Protein AF-0000000084597102 (afdb_homodimer)

InterPro domains:
  IPR002227 Tyrosinase copper-binding domain [PF00264] (70-254)
  IPR002227 Tyrosinase copper-binding domain [PR00092] (87-104)
  IPR002227 Tyrosinase copper-binding domain [PR00092] (116-121)
  IPR002227 Tyrosinase copper-binding domain [PR00092] (215-226)
  IPR002227 Tyrosinase copper-binding domain [PR00092] (234-252)
  IPR008922 Di-copper centre-containing domain superfamily [G3DSA:1.10.1280.10] (13-308)
  IPR008922 Di-copper centre-containing domain superfamily [SSF48056] (29-311)
  IPR050316 Tyrosinase and Hemocyanin [PTHR11474] (18-311)

Solvent-accessible surface area (backbone atoms only — not comparable to full-atom values): 34685 Å² total; per-residue (Å²): 137,83,81,76,79,75,78,77,75,77,76,71,78,74,77,73,74,69,77,80,70,68,72,73,65,61,68,78,51,82,76,50,44,64,25,39,50,52,90,74,53,51,70,69,57,49,50,44,48,53,52,11,60,56,43,27,62,76,34,69,38,77,64,85,46,85,75,35,74,15,40,50,27,41,53,17,48,44,44,37,42,48,34,52,53,41,42,84,20,44,42,32,61,40,44,51,50,50,51,48,52,52,49,46,53,55,27,40,76,48,71,29,80,70,65,63,42,20,43,69,54,52,76,35,26,41,72,69,40,44,75,66,32,61,62,37,26,53,82,84,29,58,13,57,62,29,74,46,63,69,83,48,93,55,26,12,20,21,69,40,33,81,48,39,66,36,72,44,55,57,95,53,75,42,59,43,30,17,32,70,39,74,65,90,57,32,43,62,36,36,22,63,68,51,48,55,57,47,62,62,47,90,46,45,51,60,30,51,52,47,47,46,65,35,33,52,45,25,51,27,47,23,45,14,18,35,37,53,43,61,39,16,58,69,28,82,59,40,57,22,47,49,38,32,52,46,48,52,51,52,46,52,28,58,75,38,75,71,42,52,72,52,67,36,30,18,56,40,45,91,49,84,57,64,74,39,49,58,80,40,74,41,81,47,83,68,65,49,83,73,43,43,39,59,52,50,50,41,53,50,33,71,75,32,42,43,46,67,59,63,78,66,70,83,73,58,69,66,80,119,135,83,79,75,78,75,77,76,75,77,74,71,76,74,75,72,73,68,77,78,69,69,71,71,64,60,68,77,52,82,77,51,45,63,26,40,50,53,90,76,52,51,70,68,56,51,51,44,48,54,51,11,60,57,42,28,61,74,34,69,39,77,64,86,46,86,74,35,73,14,40,48,28,41,53,16,49,44,45,38,43,49,35,51,51,42,42,82,22,45,43,31,61,42,45,50,50,51,50,48,52,52,49,44,52,56,28,38,77,47,70,31,80,72,64,64,42,20,43,68,53,50,76,35,26,41,73,68,38,44,77,67,30,59,62,37,26,52,81,83,30,58,13,57,61,28,75,46,62,69,84,50,92,52,27,12,20,21,68,40,33,81,47,38,68,35,72,42,54,57,95,51,76,44,59,43,28,16,33,69,39,74,66,90,56,31,45,60,36,36,22,63,67,49,48,55,57,48,63,63,47,90,47,45,51,61,29,51,54,48,47,47,64,35,32,51,45,25,51,27,48,24,46,14,18,34,37,54,43,62,39,16,57,68,28,83,58,41,56,23,48,48,39,33,53,45,49,52,51,51,46,52,28,58,76,38,75,70,41,53,72,51,68,36,30,19,56,40,46,90,47,83,57,64,75,40,51,57,80,38,73,42,81,45,82,69,64,49,82,72,42,43,40,59,52,49,51,40,54,51,34,72,76,34,41,42,47,66,59,63,79,66,71,82,74,59,68,66,80,118

Nearest PDB structures (foldseek):
  4j3q-assembly1_B  TM=8.950E-01  e=2.423E-19  Aspergillus oryzae
  4j3r-assembly1_A  TM=8.934E-01  e=3.825E-19  Aspergillus oryzae
  6ei4-assembly1_A  TM=7.907E-01  e=6.148E-14  Priestia megaterium
  3ntm-assembly1_B  TM=7.811E-01  e=6.760E-13  Priestia megaterium
  3nq5-assembly1_B  TM=7.814E-01  e=1.267E-12  Priestia megaterium

Foldseek 3Di:
DDDPPPPPPPPPPPPPPPPCPPPPVWPFQPDFAAAEALLPDDLVLVVLQLQLLVVQVVAAPPLPDPQAGTRLQLLLCLLAPCVQQQAPWQCVQLLLLVSLVVVQVSSVVSVNDHHHYAHPCLCVLDPVSVQPPLQQPQRSHAHHAADADPPDDKFHAGCGHSQHQPWDCPPHTDHFGWDADPPPSLSNQNHPVNLVVLLPDPASSSSVNSLRPGNVQSVLVRRIGCSNHSSNSNPVNNSNSSVVVNQSLQLSCLVDVCRLQGTWAHRGHPDGDIPDHQQDWRDRSPSDDIDTNNCRSHCRTNNHHHHYDCVPPDSDSPPD/DPPPPPPPPPPPPPPPPPPCPPPVVWPFQPPFAAAEALLPDDLVLVVLQLQLLVVQVVAAPPLPDPQAGTRLQLLLCLLAPQVQQQAPWQCVQLLLLVSLVVVQVSSVVSVNDHHHYAHPCLCVLDPVSVQPPLQQPQRSHAHHAADADPPDDKFHAGCGHSQHQPWDCPPHTDHFGWDADCPPSLSNQNHPVNLVVLLPDPASSSSVNSLRPGNVQSVLVRRIGLSNHSSNSNPVNNSNSSVVVNQSLQLSCLVDVCRLQGTWAHRGHPDGDIPDHQQDWRDRSPSDDIDTNNCRSHCRTNNHHHHYDPVPPPSDSPPD

pLDDT: mean 87.82, std 19.89, range [21.34, 98.94]

Secondary structure (DSSP, 8-state):
------------------------------S-EEE-BGGGS-HHHHHHHHHHHHHGGGSBPSS--TT--BHHHHHHHHHHHTGGGTSSSTTHHHHHHHHHHHHHHHHHTTT--SPPPB--GGGG-SHHHHHT-GGG-TTTSS--SB-S---BTTBEEB-SSTTTT-EE-SSSSEE-EE----GGGGGGGGSHHHHHHHTT--SHHHHHHHHIIIIIHHHHHHH-GGGGSTTGGGSTTHHHHHHHHHHHHHHHHHT-GGGGG---S-SSTT-------TT-EE--TTSS--EEGGGGS-TTSTT--EEE---STTS-----/---------------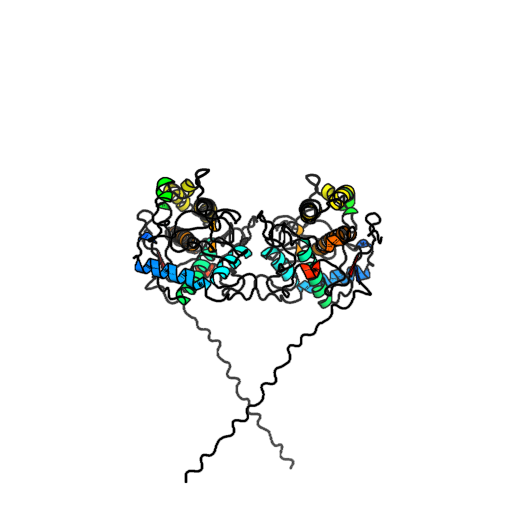---------------S-EEE-BGGGS-HHHHHHHHHHHHHGGGSBPSS--TT--BHHHHHHHHHHHTGGGTSSSTTHHHHHHHHHHHHHHHHHTTT--SPPPB--GGGG-SHHHHHT-GGG-TTTSS--SB-S---BTTBEEB-SSTTTT-EE-SSSSEE-EE----GGGGGGGGSHHHHHHHTT--SHHHHHHHHIIIIIHHHHHHH-GGGGSTTGGGSTTHHHHHHHHHHHHHHHHHT-GGGGG---S-SSTT-------TT-EE--TTSS--EEGGGGS-TTSTT--EEE---STTS-----

Structure (mmCIF, N/CA/C/O backbone):
data_AF-0000000084597102-model_v1
#
loop_
_entity.id
_entity.type
_entity.pdbx_description
1 polymer 'Tyrosinase tyrosinase: common central domain protein'
#
loop_
_atom_site.group_PDB
_atom_site.id
_atom_site.type_symbol
_atom_site.label_atom_id
_atom_site.label_alt_id
_atom_site.label_comp_id
_atom_site.label_asym_id
_atom_site.label_entity_id
_atom_site.label_seq_id
_atom_site.pdbx_PDB_ins_code
_atom_site.Cartn_x
_atom_site.Cartn_y
_atom_site.Cartn_z
_atom_site.occupancy
_atom_site.B_iso_or_equiv
_atom_site.auth_seq_id
_atom_site.auth_comp_id
_atom_site.auth_asym_id
_atom_site.auth_atom_id
_atom_site.pdbx_PDB_model_num
ATOM 1 N N . MET A 1 1 ? -42.75 44.375 -48.969 1 29.16 1 MET A N 1
ATOM 2 C CA . MET A 1 1 ? -43.094 42.969 -48.844 1 29.16 1 MET A CA 1
ATOM 3 C C . MET A 1 1 ? -41.812 42.125 -48.719 1 29.16 1 MET A C 1
ATOM 5 O O . MET A 1 1 ? -41.094 41.938 -49.688 1 29.16 1 MET A O 1
ATOM 9 N N . LEU A 1 2 ? -41.094 42.312 -47.594 1 31.53 2 LEU A N 1
ATOM 10 C CA . LEU A 1 2 ? -39.781 41.844 -47.188 1 31.53 2 LEU A CA 1
ATOM 11 C C . LEU A 1 2 ? -39.719 40.344 -47.062 1 31.53 2 LEU A C 1
ATOM 13 O O . LEU A 1 2 ? -40.5 39.75 -46.344 1 31.53 2 LEU A O 1
ATOM 17 N N . ALA A 1 3 ? -39.25 39.656 -48.125 1 32.97 3 ALA A N 1
ATOM 18 C CA . ALA A 1 3 ? -39.062 38.25 -48.375 1 32.97 3 ALA A CA 1
ATOM 19 C C . ALA A 1 3 ? -38.156 37.594 -47.312 1 32.97 3 ALA A C 1
ATOM 21 O O . ALA A 1 3 ? -37 38 -47.156 1 32.97 3 ALA A O 1
ATOM 22 N N . PHE A 1 4 ? -38.688 37.156 -46.219 1 32.5 4 PHE A N 1
ATOM 23 C CA . PHE A 1 4 ? -38.094 36.531 -45.031 1 32.5 4 PHE A CA 1
ATOM 24 C C . PHE A 1 4 ? -37.469 35.188 -45.406 1 32.5 4 PHE A C 1
ATOM 26 O O . PHE A 1 4 ? -38.188 34.312 -45.875 1 32.5 4 PHE A O 1
ATOM 33 N N . TRP A 1 5 ? -36.25 35.188 -46 1 32.19 5 TRP A N 1
ATOM 34 C CA . TRP A 1 5 ? -35.562 33.969 -46.375 1 32.19 5 TRP A CA 1
ATOM 35 C C . TRP A 1 5 ? -35.375 33.062 -45.156 1 32.19 5 TRP A C 1
ATOM 37 O O . TRP A 1 5 ? -34.75 33.469 -44.156 1 32.19 5 TRP A O 1
ATOM 47 N N . ILE A 1 6 ? -36.312 32.156 -44.844 1 32.03 6 ILE A N 1
ATOM 48 C CA . ILE A 1 6 ? -36.312 31.172 -43.781 1 32.03 6 ILE A CA 1
ATOM 49 C C . ILE A 1 6 ? -35.188 30.172 -44 1 32.03 6 ILE A C 1
ATOM 51 O O . ILE A 1 6 ? -35.125 29.516 -45.031 1 32.03 6 ILE A O 1
ATOM 55 N N . ALA A 1 7 ? -33.969 30.5 -43.594 1 31.27 7 ALA A N 1
ATOM 56 C CA . ALA A 1 7 ? -32.844 29.562 -43.656 1 31.27 7 ALA A CA 1
ATOM 57 C C . ALA A 1 7 ? -33.219 28.234 -43 1 31.27 7 ALA A C 1
ATOM 59 O O . ALA A 1 7 ? -33.625 28.172 -41.844 1 31.27 7 ALA A O 1
ATOM 60 N N . LEU A 1 8 ? -33.594 27.25 -43.781 1 29.23 8 LEU A N 1
ATOM 61 C CA . LEU A 1 8 ? -33.906 25.891 -43.375 1 29.23 8 LEU A CA 1
ATOM 62 C C . LEU A 1 8 ? -32.688 25.203 -42.75 1 29.23 8 LEU A C 1
ATOM 64 O O . LEU A 1 8 ? -31.656 25.047 -43.375 1 29.23 8 LEU A O 1
ATOM 68 N N . LEU A 1 9 ? -32.438 25.484 -41.469 1 31.42 9 LEU A N 1
ATOM 69 C CA . LEU A 1 9 ? -31.406 24.766 -40.719 1 31.42 9 LEU A CA 1
ATOM 70 C C . LEU A 1 9 ? -31.594 23.266 -40.812 1 31.42 9 LEU A C 1
ATOM 72 O O . LEU A 1 9 ? -32.625 22.734 -40.406 1 31.42 9 LEU A O 1
ATOM 76 N N . ALA A 1 10 ? -30.969 22.641 -41.812 1 29.94 10 ALA A N 1
ATOM 77 C CA . ALA A 1 10 ? -30.984 21.172 -41.969 1 29.94 10 ALA A CA 1
ATOM 78 C C . ALA A 1 10 ? -30.453 20.5 -40.688 1 29.94 10 ALA A C 1
ATOM 80 O O . ALA A 1 10 ? -29.344 20.781 -40.25 1 29.94 10 ALA A O 1
ATOM 81 N N . PHE A 1 11 ? -31.359 20.094 -39.781 1 33.25 11 PHE A N 1
ATOM 82 C CA . PHE A 1 11 ? -31.062 19.266 -38.594 1 33.25 11 PHE A CA 1
ATOM 83 C C . PHE A 1 11 ? -30.375 17.969 -39 1 33.25 11 PHE A C 1
ATOM 85 O O . PHE A 1 11 ? -30.938 17.172 -39.781 1 33.25 11 PHE A O 1
ATOM 92 N N . LEU A 1 12 ? -29.062 18 -39.312 1 35.38 12 LEU A N 1
ATOM 93 C CA . LEU A 1 12 ? -28.453 16.703 -39.531 1 35.38 12 LEU A CA 1
ATOM 94 C C . LEU A 1 12 ? -28.781 15.75 -38.375 1 35.38 12 LEU A C 1
ATOM 96 O O . LEU A 1 12 ? -28.594 16.094 -37.188 1 35.38 12 LEU A O 1
ATOM 100 N N . PRO A 1 13 ? -29.641 14.766 -38.688 1 33.53 13 PRO A N 1
ATOM 101 C CA . PRO A 1 13 ? -29.953 13.828 -37.594 1 33.53 13 PRO A CA 1
ATOM 102 C C . PRO A 1 13 ? -28.688 13.227 -36.969 1 33.53 13 PRO A C 1
ATOM 104 O O . PRO A 1 13 ? -27.703 12.984 -37.656 1 33.53 13 PRO A O 1
ATOM 107 N N . ALA A 1 14 ? -28.359 13.656 -35.719 1 37.16 14 ALA A N 1
ATOM 108 C CA . ALA A 1 14 ? -27.391 12.961 -34.875 1 37.16 14 ALA A CA 1
ATOM 109 C C . ALA A 1 14 ? -27.609 11.445 -34.938 1 37.16 14 ALA A C 1
ATOM 111 O O . ALA A 1 14 ? -28.688 10.953 -34.625 1 37.16 14 ALA A O 1
ATOM 112 N N . THR A 1 15 ? -26.891 10.812 -35.906 1 34.81 15 THR A N 1
ATOM 113 C CA . THR A 1 15 ? -26.922 9.352 -35.875 1 34.81 15 THR A CA 1
ATOM 114 C C . THR A 1 15 ? -26.641 8.859 -34.438 1 34.81 15 THR A C 1
ATOM 116 O O . THR A 1 15 ? -25.641 9.258 -33.844 1 34.81 15 THR A O 1
ATOM 119 N N . ILE A 1 16 ? -27.688 8.617 -33.656 1 34.91 16 ILE A N 1
ATOM 120 C CA . ILE A 1 16 ? -27.594 7.879 -32.406 1 34.91 16 ILE A CA 1
ATOM 121 C C . ILE A 1 16 ? -26.828 6.582 -32.625 1 34.91 16 ILE A C 1
ATOM 123 O O . ILE A 1 16 ? -27.234 5.738 -33.438 1 34.91 16 ILE A O 1
ATOM 127 N N . SER A 1 17 ? -25.484 6.652 -32.625 1 33.44 17 SER A N 1
ATOM 128 C CA . SER A 1 17 ? -24.812 5.359 -32.562 1 33.44 17 SER A CA 1
ATOM 129 C C . SER A 1 17 ? -25.453 4.484 -31.469 1 33.44 17 SER A C 1
ATOM 131 O O . SER A 1 17 ? -25.656 4.93 -30.344 1 33.44 17 SER A O 1
ATOM 133 N N . ALA A 1 18 ? -26.172 3.484 -31.906 1 37 18 ALA A N 1
ATOM 134 C CA . ALA A 1 18 ? -26.719 2.457 -31.031 1 37 18 ALA A CA 1
ATOM 135 C C . ALA A 1 18 ? -25.672 1.944 -30.047 1 37 18 ALA A C 1
ATOM 137 O O . ALA A 1 18 ? -24.516 1.741 -30.406 1 37 18 ALA A O 1
ATOM 138 N N . PRO A 1 19 ? -26.016 2.117 -28.797 1 36.44 19 PRO A N 1
ATOM 139 C CA . PRO A 1 19 ? -25.109 1.443 -27.859 1 36.44 19 PRO A CA 1
ATOM 140 C C . PRO A 1 19 ? -24.844 -0.009 -28.25 1 36.44 19 PRO A C 1
ATOM 142 O O . PRO A 1 19 ? -25.766 -0.755 -28.562 1 36.44 19 PRO A O 1
ATOM 145 N N . VAL A 1 20 ? -23.75 -0.357 -28.922 1 32.62 20 VAL A N 1
ATOM 146 C CA . VAL A 1 20 ? -23.391 -1.763 -29.109 1 32.62 20 VAL A CA 1
ATOM 147 C C . VAL A 1 20 ? -23.578 -2.514 -27.797 1 32.62 20 VAL A C 1
ATOM 149 O O . VAL A 1 20 ? -22.797 -2.342 -26.859 1 32.62 20 VAL A O 1
ATOM 152 N N . THR A 1 21 ? -24.797 -2.607 -27.344 1 34.59 21 THR A N 1
ATOM 153 C CA . THR A 1 21 ? -25.031 -3.613 -26.312 1 34.59 21 THR A CA 1
ATOM 154 C C . THR A 1 21 ? -24.562 -4.988 -26.781 1 34.59 21 THR A C 1
ATOM 156 O O . THR A 1 21 ? -25.281 -5.691 -27.484 1 34.59 21 THR A O 1
ATOM 159 N N . GLY A 1 22 ? -23.391 -5.062 -27.438 1 32.22 22 GLY A N 1
ATOM 160 C CA . GLY A 1 22 ? -23.109 -6.473 -27.641 1 32.22 22 GLY A CA 1
ATOM 161 C C . GLY A 1 22 ? -23.266 -7.305 -26.375 1 32.22 22 GLY A C 1
ATOM 162 O O . GLY A 1 22 ? -22.688 -6.984 -25.344 1 32.22 22 GLY A O 1
ATOM 163 N N . ASN A 1 23 ? -24.375 -7.816 -26.25 1 35.06 23 ASN A N 1
ATOM 164 C CA . ASN A 1 23 ? -24.547 -8.992 -25.391 1 35.06 23 ASN A CA 1
ATOM 165 C C . ASN A 1 23 ? -23.422 -10 -25.594 1 35.06 23 ASN A C 1
ATOM 167 O O . ASN A 1 23 ? -23.453 -10.789 -26.547 1 35.06 23 ASN A O 1
ATOM 171 N N . THR A 1 24 ? -22.156 -9.633 -25.75 1 34.72 24 THR A N 1
ATOM 172 C CA . THR A 1 24 ? -21.219 -10.758 -25.766 1 34.72 24 THR A CA 1
ATOM 173 C C . THR A 1 24 ? -21.672 -11.852 -24.812 1 34.72 24 THR A C 1
ATOM 175 O O . THR A 1 24 ? -21.562 -11.695 -23.594 1 34.72 24 THR A O 1
ATOM 178 N N . LYS A 1 25 ? -22.766 -12.367 -25.125 1 40.59 25 LYS A N 1
ATOM 179 C CA . LYS A 1 25 ? -23.125 -13.648 -24.516 1 40.59 25 LYS A CA 1
ATOM 180 C C . LYS A 1 25 ? -21.891 -14.469 -24.156 1 40.59 25 LYS A C 1
ATOM 182 O O . LYS A 1 25 ? -21.016 -14.68 -25 1 40.59 25 LYS A O 1
ATOM 187 N N . SER A 1 26 ? -21.375 -14.492 -22.906 1 50.12 26 SER A N 1
ATOM 188 C CA . SER A 1 26 ? -20.234 -15.273 -22.422 1 50.12 26 SER A CA 1
ATOM 189 C C . SER A 1 26 ? -20.156 -16.625 -23.125 1 50.12 26 SER A C 1
ATOM 191 O O . SER A 1 26 ? -21.109 -17.422 -23.078 1 50.12 26 SER A O 1
ATOM 193 N N . ALA A 1 27 ? -19.625 -16.906 -24.234 1 58.09 27 ALA A N 1
ATOM 194 C CA . ALA A 1 27 ? -19.422 -18.172 -24.953 1 58.09 27 ALA A CA 1
ATOM 195 C C . ALA A 1 27 ? -19.141 -19.312 -23.984 1 58.09 27 ALA A C 1
ATOM 197 O O . ALA A 1 27 ? -18.406 -19.141 -23.016 1 58.09 27 ALA A O 1
ATOM 198 N N . GLU A 1 28 ? -20 -20.344 -23.953 1 77.75 28 GLU A N 1
ATOM 199 C CA . GLU A 1 28 ? -19.859 -21.547 -23.156 1 77.75 28 GLU A CA 1
ATOM 200 C C . GLU A 1 28 ? -18.438 -22.109 -23.234 1 77.75 28 GLU A C 1
ATOM 202 O O . GLU A 1 28 ? -17.828 -22.109 -24.312 1 77.75 28 GLU A O 1
ATOM 207 N N . CYS A 1 29 ? -17.781 -22.297 -22.047 1 90.19 29 CYS A N 1
ATOM 208 C CA . CYS A 1 29 ? -16.469 -22.922 -21.969 1 90.19 29 CYS A CA 1
ATOM 209 C C . CYS A 1 29 ? -16.531 -24.391 -22.375 1 90.19 29 CYS A C 1
ATOM 211 O O . CYS A 1 29 ? -16.859 -25.25 -21.547 1 90.19 29 CYS A O 1
ATOM 213 N N . THR A 1 30 ? -16.359 -24.703 -23.75 1 90.56 30 THR A N 1
ATOM 214 C CA . THR A 1 30 ? -16.531 -26.062 -24.266 1 90.56 30 THR A CA 1
ATOM 215 C C . THR A 1 30 ? -15.188 -26.797 -24.328 1 90.56 30 THR A C 1
ATOM 217 O O . THR A 1 30 ? -15.133 -28.016 -24.172 1 90.56 30 THR A O 1
ATOM 220 N N . ASN A 1 31 ? -14.133 -26.062 -24.547 1 90.88 31 ASN A N 1
ATOM 221 C CA . ASN A 1 31 ? -12.797 -26.641 -24.625 1 90.88 31 ASN A CA 1
ATOM 222 C C . ASN A 1 31 ? -11.805 -25.891 -23.734 1 90.88 31 ASN A C 1
ATOM 224 O O . ASN A 1 31 ? -10.953 -25.156 -24.234 1 90.88 31 ASN A O 1
ATOM 228 N N . PRO A 1 32 ? -11.938 -26.141 -22.484 1 93.62 32 PRO A N 1
ATOM 229 C CA . PRO A 1 32 ? -11.062 -25.391 -21.578 1 93.62 32 PRO A CA 1
ATOM 230 C C . PRO A 1 32 ? -9.586 -25.75 -21.75 1 93.62 32 PRO A C 1
ATOM 232 O O . PRO A 1 32 ? -9.258 -26.922 -21.984 1 93.62 32 PRO A O 1
ATOM 235 N N . VAL A 1 33 ? -8.805 -24.719 -21.719 1 94.62 33 VAL A N 1
ATOM 236 C CA . VAL A 1 33 ? -7.367 -24.969 -21.656 1 94.62 33 VAL A CA 1
ATOM 237 C C . VAL A 1 33 ? -7.012 -25.625 -20.328 1 94.62 33 VAL A C 1
ATOM 239 O O . VAL A 1 33 ? -7.625 -25.312 -19.297 1 94.62 33 VAL A O 1
ATOM 242 N N . VAL A 1 34 ? -6 -26.516 -20.359 1 95.5 34 VAL A N 1
ATOM 243 C CA . VAL A 1 34 ? -5.605 -27.234 -19.141 1 95.5 34 VAL A CA 1
ATOM 244 C C . VAL A 1 34 ? -4.266 -26.688 -18.656 1 95.5 34 VAL A C 1
ATOM 246 O O . VAL A 1 34 ? -3.25 -26.797 -19.344 1 95.5 34 VAL A O 1
ATOM 249 N N . ARG A 1 35 ? -4.27 -26.094 -17.516 1 97.5 35 ARG A N 1
ATOM 250 C CA . ARG A 1 35 ? -3.031 -25.734 -16.828 1 97.5 35 ARG A CA 1
ATOM 251 C C . ARG A 1 35 ? -2.375 -26.953 -16.203 1 97.5 35 ARG A C 1
ATOM 253 O O . ARG A 1 35 ? -3.047 -27.766 -15.555 1 97.5 35 ARG A O 1
ATOM 260 N N . ARG A 1 36 ? -1.072 -27.062 -16.406 1 97 36 ARG A N 1
ATOM 261 C CA . ARG A 1 36 ? -0.39 -28.297 -16.031 1 97 36 ARG A CA 1
ATOM 262 C C . ARG A 1 36 ? 0.701 -28.031 -15 1 97 36 ARG A C 1
ATOM 264 O O . ARG A 1 36 ? 1.234 -26.922 -14.93 1 97 36 ARG A O 1
ATOM 271 N N . GLU A 1 37 ? 0.988 -29.109 -14.234 1 97.69 37 GLU A N 1
ATOM 272 C CA . GLU A 1 37 ? 2.102 -29.062 -13.297 1 97.69 37 GLU A CA 1
ATOM 273 C C . GLU A 1 37 ? 3.434 -28.906 -14.023 1 97.69 37 GLU A C 1
ATOM 275 O O . GLU A 1 37 ? 3.688 -29.594 -15.016 1 97.69 37 GLU A O 1
ATOM 280 N N . TRP A 1 38 ? 4.238 -27.984 -13.531 1 98.31 38 TRP A N 1
ATOM 281 C CA . TRP A 1 38 ? 5.484 -27.609 -14.195 1 98.31 38 TRP A CA 1
ATOM 282 C C . TRP A 1 38 ? 6.301 -28.844 -14.562 1 98.31 38 TRP A C 1
ATOM 284 O O . TRP A 1 38 ? 6.812 -28.938 -15.68 1 98.31 38 TRP A O 1
ATOM 294 N N . ARG A 1 39 ? 6.426 -29.781 -13.727 1 97.56 39 ARG A N 1
ATOM 295 C CA . ARG A 1 39 ? 7.324 -30.922 -13.883 1 97.56 39 ARG A CA 1
ATOM 296 C C . ARG A 1 39 ? 6.805 -31.891 -14.938 1 97.56 39 ARG A C 1
ATOM 298 O O . ARG A 1 39 ? 7.504 -32.844 -15.328 1 97.56 39 ARG A O 1
ATOM 305 N N . THR A 1 40 ? 5.574 -31.656 -15.445 1 96.69 40 THR A N 1
ATOM 306 C CA . THR A 1 40 ? 5.027 -32.5 -16.5 1 96.69 40 THR A CA 1
ATOM 307 C C . THR A 1 40 ? 5.289 -31.875 -17.875 1 96.69 40 THR A C 1
ATOM 309 O O . THR A 1 40 ? 5.039 -32.5 -18.891 1 96.69 40 THR A O 1
ATOM 312 N N . LEU A 1 41 ? 5.789 -30.703 -17.891 1 97.5 41 LEU A N 1
ATOM 313 C CA . LEU A 1 41 ? 6.066 -30.031 -19.156 1 97.5 41 LEU A CA 1
ATOM 314 C C . LEU A 1 41 ? 7.316 -30.609 -19.812 1 97.5 41 LEU A C 1
ATOM 316 O O . LEU A 1 41 ? 8.242 -31.047 -19.125 1 97.5 41 LEU A O 1
ATOM 320 N N . SER A 1 42 ? 7.324 -30.531 -21.125 1 97.56 42 SER A N 1
ATOM 321 C CA . SER A 1 42 ? 8.547 -30.859 -21.844 1 97.56 42 SER A CA 1
ATOM 322 C C . SER A 1 42 ? 9.617 -29.781 -21.656 1 97.56 42 SER A C 1
ATOM 324 O O . SER A 1 42 ? 9.297 -28.656 -21.281 1 97.56 42 SER A O 1
ATOM 326 N N . GLN A 1 43 ? 10.852 -30.188 -21.922 1 97.88 43 GLN A N 1
ATOM 327 C CA . GLN A 1 43 ? 11.93 -29.219 -21.797 1 97.88 43 GLN A CA 1
ATOM 328 C C . GLN A 1 43 ? 11.719 -28.047 -22.766 1 97.88 43 GLN A C 1
ATOM 330 O O . GLN A 1 43 ? 12.062 -26.906 -22.438 1 97.88 43 GLN A O 1
ATOM 335 N N . GLY A 1 44 ? 11.242 -28.344 -23.938 1 97.75 44 GLY A N 1
ATOM 336 C CA . GLY A 1 44 ? 10.93 -27.281 -24.875 1 97.75 44 GLY A CA 1
ATOM 337 C C . GLY A 1 44 ? 9.914 -26.281 -24.344 1 97.75 44 GLY A C 1
ATOM 338 O O . GLY A 1 44 ? 10.078 -25.078 -24.516 1 97.75 44 GLY A O 1
ATOM 339 N N . GLN A 1 45 ? 8.859 -26.766 -23.719 1 97.69 45 GLN A N 1
ATOM 340 C CA . GLN A 1 45 ? 7.844 -25.906 -23.109 1 97.69 45 GLN A CA 1
ATOM 341 C C . GLN A 1 45 ? 8.438 -25.062 -22 1 97.69 45 GLN A C 1
ATOM 343 O O . GLN A 1 45 ? 8.148 -23.859 -21.891 1 97.69 45 GLN A O 1
ATOM 348 N N . ARG A 1 46 ? 9.281 -25.672 -21.234 1 98.5 46 ARG A N 1
ATOM 349 C CA . ARG A 1 46 ? 9.938 -24.969 -20.141 1 98.5 46 ARG A CA 1
ATOM 350 C C . ARG A 1 46 ? 10.812 -23.844 -20.672 1 98.5 46 ARG A C 1
ATOM 352 O O . ARG A 1 46 ? 10.758 -22.719 -20.156 1 98.5 46 ARG A O 1
ATOM 359 N N . ASN A 1 47 ? 11.547 -24.141 -21.672 1 98.19 47 ASN A N 1
ATOM 360 C CA . ASN A 1 47 ? 12.43 -23.141 -22.266 1 98.19 47 ASN A CA 1
ATOM 361 C C . ASN A 1 47 ? 11.641 -21.953 -22.828 1 98.19 47 ASN A C 1
ATOM 363 O O . ASN A 1 47 ? 12.047 -20.797 -22.688 1 98.19 47 ASN A O 1
ATOM 367 N N . LYS A 1 48 ? 10.547 -22.281 -23.453 1 98.25 48 LYS A N 1
ATOM 368 C CA . LYS A 1 48 ? 9.703 -21.219 -24 1 98.25 48 LYS A CA 1
ATOM 369 C C . LYS A 1 48 ? 9.156 -20.328 -22.891 1 98.25 48 LYS A C 1
ATOM 371 O O . LYS A 1 48 ? 9.07 -19.109 -23.047 1 98.25 48 LYS A O 1
ATOM 376 N N . PHE A 1 49 ? 8.781 -20.891 -21.797 1 98.62 49 PHE A N 1
ATOM 377 C CA . PHE A 1 49 ? 8.281 -20.141 -20.656 1 98.62 49 PHE A CA 1
ATOM 378 C C . PHE A 1 49 ? 9.352 -19.188 -20.125 1 98.62 49 PHE A C 1
ATOM 380 O O . PHE A 1 49 ? 9.102 -18 -19.969 1 98.62 49 PHE A O 1
ATOM 387 N N . HIS A 1 50 ? 10.539 -19.734 -19.891 1 98.75 50 HIS A N 1
ATOM 388 C CA . HIS A 1 50 ? 11.625 -18.922 -19.375 1 98.75 50 HIS A CA 1
ATOM 389 C C . HIS A 1 50 ? 11.953 -17.766 -20.312 1 98.75 50 HIS A C 1
ATOM 391 O O . HIS A 1 50 ? 12.172 -16.641 -19.875 1 98.75 50 HIS A O 1
ATOM 397 N N . LYS A 1 51 ? 11.984 -18.094 -21.562 1 98.44 51 LYS A N 1
ATOM 398 C CA . LYS A 1 51 ? 12.281 -17.078 -22.562 1 98.44 51 LYS A CA 1
ATOM 399 C C . LYS A 1 51 ? 11.242 -15.953 -22.531 1 98.44 51 LYS A C 1
ATOM 401 O O . LYS A 1 51 ? 11.586 -14.773 -22.594 1 98.44 51 LYS A O 1
ATOM 406 N N . ALA A 1 52 ? 10.016 -16.344 -22.391 1 98.75 52 ALA A N 1
ATOM 407 C CA . ALA A 1 52 ? 8.938 -15.359 -22.359 1 98.75 52 ALA A CA 1
ATOM 408 C C . ALA A 1 52 ? 9.008 -14.492 -21.109 1 98.75 52 ALA A C 1
ATOM 410 O O . ALA A 1 52 ? 8.773 -13.281 -21.156 1 98.75 52 ALA A O 1
ATOM 411 N N . VAL A 1 53 ? 9.289 -15.094 -19.953 1 98.75 53 VAL A N 1
ATOM 412 C CA . VAL A 1 53 ? 9.406 -14.344 -18.703 1 98.75 53 VAL A CA 1
ATOM 413 C C . VAL A 1 53 ? 10.516 -13.297 -18.828 1 98.75 53 VAL A C 1
ATOM 415 O O . VAL A 1 53 ? 10.32 -12.133 -18.484 1 98.75 53 VAL A O 1
ATOM 418 N N . LYS A 1 54 ? 11.633 -13.664 -19.391 1 98.38 54 LYS A N 1
ATOM 419 C CA . LYS A 1 54 ? 12.75 -12.742 -19.562 1 98.38 54 LYS A CA 1
ATOM 420 C C . LYS A 1 54 ? 12.422 -11.648 -20.578 1 98.38 54 LYS A C 1
ATOM 422 O O . LYS A 1 54 ? 12.867 -10.508 -20.438 1 98.38 54 LYS A O 1
ATOM 427 N N . CYS A 1 55 ? 11.633 -12.055 -21.531 1 98.44 55 CYS A N 1
ATOM 428 C CA . CYS A 1 55 ? 11.219 -11.109 -22.562 1 98.44 55 CYS A CA 1
ATOM 429 C C . CYS A 1 55 ? 10.438 -9.953 -21.969 1 98.44 55 CYS A C 1
ATOM 431 O O . CYS A 1 55 ? 10.516 -8.82 -22.453 1 98.44 55 CYS A O 1
ATOM 433 N N . LEU A 1 56 ? 9.734 -10.133 -20.844 1 98.38 56 LEU A N 1
ATOM 434 C CA . LEU A 1 56 ? 8.953 -9.078 -20.203 1 98.38 56 LEU A CA 1
ATOM 435 C C . LEU A 1 56 ? 9.852 -7.938 -19.734 1 98.38 56 LEU A C 1
ATOM 437 O O . LEU A 1 56 ? 9.406 -6.797 -19.625 1 98.38 56 LEU A O 1
ATOM 441 N N . GLN A 1 57 ? 11.133 -8.266 -19.484 1 97.38 57 GLN A N 1
ATOM 442 C CA . GLN A 1 57 ? 12.102 -7.254 -19.062 1 97.38 57 GLN A CA 1
ATOM 443 C C . GLN A 1 57 ? 12.383 -6.266 -20.203 1 97.38 57 GLN A C 1
ATOM 445 O O . GLN A 1 57 ? 12.797 -5.133 -19.953 1 97.38 57 GLN A O 1
ATOM 450 N N . ASP A 1 58 ? 12.117 -6.707 -21.391 1 97.19 58 ASP A N 1
ATOM 451 C CA . ASP A 1 58 ? 12.461 -5.906 -22.562 1 97.19 58 ASP A CA 1
ATOM 452 C C . ASP A 1 58 ? 11.242 -5.16 -23.094 1 97.19 58 ASP A C 1
ATOM 454 O O . ASP A 1 58 ? 11.336 -4.422 -24.078 1 97.19 58 ASP A O 1
ATOM 458 N N . LYS A 1 59 ? 10.102 -5.387 -22.516 1 97.44 59 LYS A N 1
ATOM 459 C CA . LYS A 1 59 ? 8.883 -4.68 -22.906 1 97.44 59 LYS A CA 1
ATOM 460 C C . LYS A 1 59 ? 8.664 -3.441 -22.047 1 97.44 59 LYS A C 1
ATOM 462 O O . LYS A 1 59 ? 8.914 -3.467 -20.844 1 97.44 59 LYS A O 1
ATOM 467 N N . PRO A 1 60 ? 8.219 -2.338 -22.688 1 96.38 60 PRO A N 1
ATOM 468 C CA . PRO A 1 60 ? 8 -1.128 -21.891 1 96.38 60 PRO A CA 1
ATOM 469 C C . PRO A 1 60 ? 6.871 -1.282 -20.875 1 96.38 60 PRO A C 1
ATOM 471 O O . PRO A 1 60 ? 5.938 -2.055 -21.094 1 96.38 60 PRO A O 1
ATOM 474 N N . SER A 1 61 ? 7.012 -0.547 -19.75 1 95.88 61 SER A N 1
ATOM 475 C CA . SER A 1 61 ? 5.914 -0.459 -18.797 1 95.88 61 SER A CA 1
ATOM 476 C C . SER A 1 61 ? 4.656 0.103 -19.453 1 95.88 61 SER A C 1
ATOM 478 O O . SER A 1 61 ? 4.734 0.971 -20.328 1 95.88 61 SER A O 1
ATOM 480 N N . THR A 1 62 ? 3.52 -0.345 -18.953 1 93.5 62 THR A N 1
ATOM 481 C CA . THR A 1 62 ? 2.254 0.163 -19.469 1 93.5 62 THR A CA 1
ATOM 482 C C . THR A 1 62 ? 1.539 1.003 -18.422 1 93.5 62 THR A C 1
ATOM 484 O O . THR A 1 62 ? 0.423 1.477 -18.641 1 93.5 62 THR A O 1
ATOM 487 N N . LEU A 1 63 ? 2.049 1.204 -17.266 1 90.56 63 LEU A N 1
ATOM 488 C CA . LEU A 1 63 ? 1.393 1.869 -16.141 1 90.56 63 LEU A CA 1
ATOM 489 C C . LEU A 1 63 ? 1.558 3.383 -16.234 1 90.56 63 LEU A C 1
ATOM 491 O O . LEU A 1 63 ? 0.775 4.133 -15.641 1 90.56 63 LEU A O 1
ATOM 495 N N . GLY A 1 64 ? 2.674 3.857 -16.953 1 80.75 64 GLY A N 1
ATOM 496 C CA . GLY A 1 64 ? 2.92 5.285 -17.094 1 80.75 64 GLY A CA 1
ATOM 497 C C . GLY A 1 64 ? 3.473 5.926 -15.836 1 80.75 64 GLY A C 1
ATOM 498 O O . GLY A 1 64 ? 3.262 7.113 -15.594 1 80.75 64 GLY A O 1
ATOM 499 N N . VAL A 1 65 ? 3.977 5.133 -14.945 1 82.69 65 VAL A N 1
ATOM 500 C CA . VAL A 1 65 ? 4.609 5.66 -13.734 1 82.69 65 VAL A CA 1
ATOM 501 C C . VAL A 1 65 ? 6.125 5.492 -13.828 1 82.69 65 VAL A C 1
ATOM 503 O O . VAL A 1 65 ? 6.613 4.543 -14.445 1 82.69 65 VAL A O 1
ATOM 506 N N . GLU A 1 66 ? 6.875 6.348 -13.219 1 81.5 66 GLU A N 1
ATOM 507 C CA . GLU A 1 66 ? 8.328 6.324 -13.312 1 81.5 66 GLU A CA 1
ATOM 508 C C . GLU A 1 66 ? 8.922 5.176 -12.5 1 81.5 66 GLU A C 1
ATOM 510 O O . GLU A 1 66 ? 10.016 4.699 -12.789 1 81.5 66 GLU A O 1
ATOM 515 N N . GLU A 1 67 ? 8.164 4.746 -11.508 1 84 67 GLU A N 1
ATOM 516 C CA . GLU A 1 67 ? 8.648 3.699 -10.609 1 84 67 GLU A CA 1
ATOM 517 C C . GLU A 1 67 ? 8.812 2.373 -11.352 1 84 67 GLU A C 1
ATOM 519 O O . GLU A 1 67 ? 9.688 1.574 -11.016 1 84 67 GLU A O 1
ATOM 524 N N . SER A 1 68 ? 7.934 2.139 -12.289 1 90.12 68 SER A N 1
ATOM 525 C CA . SER A 1 68 ? 7.957 0.906 -13.07 1 90.12 68 SER A CA 1
ATOM 526 C C . SER A 1 68 ? 8.594 1.131 -14.438 1 90.12 68 SER A C 1
ATOM 528 O O . SER A 1 68 ? 8.062 1.89 -15.258 1 90.12 68 SER A O 1
ATOM 530 N N . GLN A 1 69 ? 9.672 0.437 -14.734 1 93.44 69 GLN A N 1
ATOM 531 C CA . GLN A 1 69 ? 10.484 0.749 -15.906 1 93.44 69 GLN A CA 1
ATOM 532 C C . GLN A 1 69 ? 10.133 -0.163 -17.078 1 93.44 69 GLN A C 1
ATOM 534 O O . GLN A 1 69 ? 10.359 0.188 -18.234 1 93.44 69 GLN A O 1
ATOM 539 N N . ASN A 1 70 ? 9.656 -1.323 -16.797 1 97.19 70 ASN A N 1
ATOM 540 C CA . ASN A 1 70 ? 9.312 -2.283 -17.844 1 97.19 70 ASN A CA 1
ATOM 541 C C . ASN A 1 70 ? 8.109 -3.133 -17.438 1 97.19 70 ASN A C 1
ATOM 543 O O . ASN A 1 70 ? 7.547 -2.957 -16.359 1 97.19 70 ASN A O 1
ATOM 547 N N . LEU A 1 71 ? 7.668 -3.982 -18.375 1 97.69 71 LEU A N 1
ATOM 548 C CA . LEU A 1 71 ? 6.457 -4.77 -18.172 1 97.69 71 LEU A CA 1
ATOM 549 C C . LEU A 1 71 ? 6.652 -5.781 -17.047 1 97.69 71 LEU A C 1
ATOM 551 O O . LEU A 1 71 ? 5.707 -6.094 -16.312 1 97.69 71 LEU A O 1
ATOM 555 N N . PHE A 1 72 ? 7.867 -6.305 -16.875 1 98.06 72 PHE A N 1
ATOM 556 C CA . PHE A 1 72 ? 8.18 -7.203 -15.766 1 98.06 72 PHE A CA 1
ATOM 557 C C . PHE A 1 72 ? 7.984 -6.504 -14.43 1 98.06 72 PHE A C 1
ATOM 559 O O . PHE A 1 72 ? 7.328 -7.043 -13.531 1 98.06 72 PHE A O 1
ATOM 566 N N . ASP A 1 73 ? 8.336 -5.223 -14.289 1 96.38 73 ASP A N 1
ATOM 567 C CA . ASP A 1 73 ? 8.234 -4.402 -13.086 1 96.38 73 ASP A CA 1
ATOM 568 C C . ASP A 1 73 ? 6.781 -4.066 -12.766 1 96.38 73 ASP A C 1
ATOM 570 O O . ASP A 1 73 ? 6.422 -3.891 -11.602 1 96.38 73 ASP A O 1
ATOM 574 N N . ASP A 1 74 ? 6.031 -3.961 -13.812 1 97.5 74 ASP A N 1
ATOM 575 C CA . ASP A 1 74 ? 4.637 -3.582 -13.625 1 97.5 74 ASP A CA 1
ATOM 576 C C . ASP A 1 74 ? 3.945 -4.5 -12.625 1 97.5 74 ASP A C 1
ATOM 578 O O . ASP A 1 74 ? 3.189 -4.035 -11.766 1 97.5 74 ASP A O 1
ATOM 582 N N . PHE A 1 75 ? 4.227 -5.727 -12.734 1 98.56 75 PHE A N 1
ATOM 583 C CA . PHE A 1 75 ? 3.543 -6.695 -11.891 1 98.56 75 PHE A CA 1
ATOM 584 C C . PHE A 1 75 ? 3.982 -6.547 -10.438 1 98.56 75 PHE A C 1
ATOM 586 O O . PHE A 1 75 ? 3.16 -6.641 -9.523 1 98.56 75 PHE A O 1
ATOM 593 N N . SER A 1 76 ? 5.281 -6.332 -10.227 1 97.88 76 SER A N 1
ATOM 594 C CA . SER A 1 76 ? 5.77 -6.113 -8.867 1 97.88 76 SER A CA 1
ATOM 595 C C . SER A 1 76 ? 5.242 -4.801 -8.297 1 97.88 76 SER A C 1
ATOM 597 O O . SER A 1 76 ? 4.848 -4.738 -7.133 1 97.88 76 SER A O 1
ATOM 599 N N . TYR A 1 77 ? 5.203 -3.805 -9.141 1 96.5 77 TYR A N 1
ATOM 600 C CA . TYR A 1 77 ? 4.719 -2.498 -8.711 1 96.5 77 TYR A CA 1
ATOM 601 C C . TYR A 1 77 ? 3.256 -2.572 -8.289 1 96.5 77 TYR A C 1
ATOM 603 O O . TYR A 1 77 ? 2.893 -2.094 -7.211 1 96.5 77 TYR A O 1
ATOM 611 N N . VAL A 1 78 ? 2.438 -3.186 -9.078 1 97 78 VAL A N 1
ATOM 612 C CA . VAL A 1 78 ? 1.011 -3.293 -8.797 1 97 78 VAL A CA 1
ATOM 613 C C . VAL A 1 78 ? 0.795 -4.082 -7.508 1 97 78 VAL A C 1
ATOM 615 O O . VAL A 1 78 ? 0.105 -3.617 -6.598 1 97 78 VAL A O 1
ATOM 618 N N . HIS A 1 79 ? 1.454 -5.203 -7.379 1 98.38 79 HIS A N 1
ATOM 619 C CA . HIS A 1 79 ? 1.286 -6.09 -6.234 1 98.38 79 HIS A CA 1
ATOM 620 C C . HIS A 1 79 ? 1.75 -5.418 -4.945 1 98.38 79 HIS A C 1
ATOM 622 O O . HIS A 1 79 ? 1.089 -5.527 -3.91 1 98.38 79 HIS A O 1
ATOM 628 N N . PHE A 1 80 ? 2.82 -4.723 -5.094 1 96.81 80 PHE A N 1
ATOM 629 C CA . PHE A 1 80 ? 3.383 -4.004 -3.955 1 96.81 80 PHE A CA 1
ATOM 630 C C . PHE A 1 80 ? 2.455 -2.877 -3.516 1 96.81 80 PHE A C 1
ATOM 632 O O . PHE A 1 80 ? 2.125 -2.764 -2.334 1 96.81 80 PHE A O 1
ATOM 639 N N . THR A 1 81 ? 2.021 -2.148 -4.422 1 94.81 81 THR A N 1
ATOM 640 C CA . THR A 1 81 ? 1.341 -0.886 -4.156 1 94.81 81 THR A CA 1
ATOM 641 C C . THR A 1 81 ? -0.046 -1.134 -3.568 1 94.81 81 THR A C 1
ATOM 643 O O . THR A 1 81 ? -0.46 -0.448 -2.633 1 94.81 81 THR A O 1
ATOM 646 N N . ILE A 1 82 ? -0.745 -2.127 -4.047 1 95.31 82 ILE A N 1
ATOM 647 C CA . ILE A 1 82 ? -2.117 -2.293 -3.582 1 95.31 82 ILE A CA 1
ATOM 648 C C . ILE A 1 82 ? -2.199 -3.488 -2.635 1 95.31 82 ILE A C 1
ATOM 650 O O . ILE A 1 82 ? -3.268 -4.082 -2.467 1 95.31 82 ILE A O 1
ATOM 654 N N . ASN A 1 83 ? -1.102 -3.863 -2.049 1 96.75 83 ASN A N 1
ATOM 655 C CA . ASN A 1 83 ? -0.99 -5.051 -1.209 1 96.75 83 ASN A CA 1
ATOM 656 C C . ASN A 1 83 ? -2.07 -5.078 -0.132 1 96.75 83 ASN A C 1
ATOM 658 O O . ASN A 1 83 ? -2.631 -6.137 0.162 1 96.75 83 ASN A O 1
ATOM 662 N N . ARG A 1 84 ? -2.525 -3.992 0.434 1 94.5 84 ARG A N 1
ATOM 663 C CA . ARG A 1 84 ? -3.443 -3.9 1.565 1 94.5 84 ARG A CA 1
ATOM 664 C C . ARG A 1 84 ? -4.867 -4.262 1.146 1 94.5 84 ARG A C 1
ATOM 666 O O . ARG A 1 84 ? -5.734 -4.473 1.995 1 94.5 84 ARG A O 1
ATOM 673 N N . THR A 1 85 ? -5.047 -4.312 -0.173 1 95.5 85 THR A N 1
ATOM 674 C CA . THR A 1 85 ? -6.383 -4.633 -0.659 1 95.5 85 THR A CA 1
ATOM 675 C C . THR A 1 85 ? -6.387 -5.977 -1.383 1 95.5 85 THR A C 1
ATOM 677 O O . THR A 1 85 ? -7.398 -6.367 -1.97 1 95.5 85 THR A O 1
ATOM 680 N N . ILE A 1 86 ? -5.238 -6.711 -1.325 1 97.94 86 ILE A N 1
ATOM 681 C CA . ILE A 1 86 ? -5.219 -7.969 -2.066 1 97.94 86 ILE A CA 1
ATOM 682 C C . ILE A 1 86 ? -4.668 -9.086 -1.181 1 97.94 86 ILE A 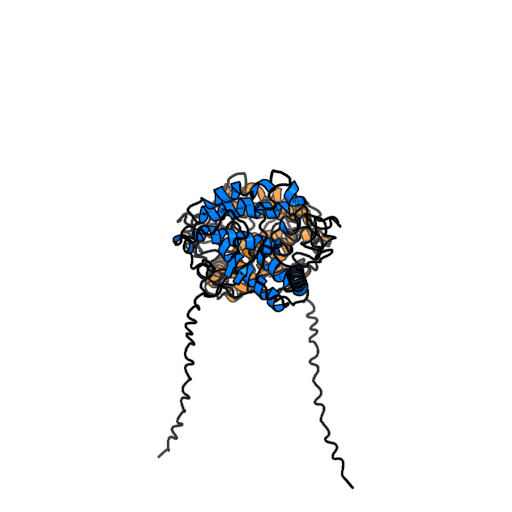C 1
ATOM 684 O O . ILE A 1 86 ? -4.719 -10.258 -1.548 1 97.94 86 ILE A O 1
ATOM 688 N N . HIS A 1 87 ? -4.09 -8.773 -0.031 1 98.19 87 HIS A N 1
ATOM 689 C CA . HIS A 1 87 ? -3.588 -9.789 0.892 1 98.19 87 HIS A CA 1
ATOM 690 C C . HIS A 1 87 ? -4.27 -9.672 2.252 1 98.19 87 HIS A C 1
ATOM 692 O O . HIS A 1 87 ? -4.5 -8.57 2.746 1 98.19 87 HIS A O 1
ATOM 698 N N . HIS A 1 88 ? -4.598 -10.898 2.793 1 97.62 88 HIS A N 1
ATOM 699 C CA . HIS A 1 88 ? -5.309 -11.008 4.062 1 97.62 88 HIS A CA 1
ATOM 700 C C . HIS A 1 88 ? -6.652 -10.289 4.004 1 97.62 88 HIS A C 1
ATOM 702 O O . HIS A 1 88 ? -7.035 -9.602 4.953 1 97.62 88 HIS A O 1
ATOM 708 N N . VAL A 1 89 ? -7.23 -10.352 2.818 1 97.94 89 VAL A N 1
ATOM 709 C CA . VAL A 1 89 ? -8.539 -9.789 2.521 1 97.94 89 VAL A CA 1
ATOM 710 C C . VAL A 1 89 ? -9.352 -10.781 1.688 1 97.94 89 VAL A C 1
ATOM 712 O O . VAL A 1 89 ? -8.805 -11.742 1.146 1 97.94 89 VAL A O 1
ATOM 715 N N . ALA A 1 90 ? -10.641 -10.492 1.576 1 98.25 90 ALA A N 1
ATOM 716 C CA . ALA A 1 90 ? -11.586 -11.367 0.881 1 98.25 90 ALA A CA 1
ATOM 717 C C . ALA A 1 90 ? -11.172 -11.57 -0.573 1 98.25 90 ALA A C 1
ATOM 719 O O . ALA A 1 90 ? -11.359 -12.656 -1.132 1 98.25 90 ALA A O 1
ATOM 720 N N . SER A 1 91 ? -10.617 -10.594 -1.183 1 98.5 91 SER A N 1
ATOM 721 C CA . SER A 1 91 ? -10.383 -10.625 -2.623 1 98.5 91 SER A CA 1
ATOM 722 C C . SER A 1 91 ? -9.109 -11.391 -2.957 1 98.5 91 SER A C 1
ATOM 724 O O . SER A 1 91 ? -8.727 -11.492 -4.125 1 98.5 91 SER A O 1
ATOM 726 N N . PHE A 1 92 ? -8.484 -12.023 -2.018 1 98.88 92 PHE A N 1
ATOM 727 C CA . PHE A 1 92 ? -7.219 -12.711 -2.215 1 98.88 92 PHE A CA 1
ATOM 728 C C . PHE A 1 92 ? -7.293 -13.656 -3.408 1 98.88 92 PHE A C 1
ATOM 730 O O . PHE A 1 92 ? -6.477 -13.562 -4.328 1 98.88 92 PHE A O 1
ATOM 737 N N . PHE A 1 93 ? -8.289 -14.555 -3.463 1 98.88 93 PHE A N 1
ATOM 738 C CA . PHE A 1 93 ? -8.367 -15.562 -4.508 1 98.88 93 PHE A CA 1
ATOM 739 C C . PHE A 1 93 ? -8.742 -14.93 -5.844 1 98.88 93 PHE A C 1
ATOM 741 O O . PHE A 1 93 ? -7.992 -15.031 -6.816 1 98.88 93 PHE A O 1
ATOM 748 N N . PRO A 1 94 ? -9.906 -14.203 -5.906 1 98.88 94 PRO A N 1
ATOM 749 C CA . PRO A 1 94 ? -10.297 -13.711 -7.23 1 98.88 94 PRO A CA 1
ATOM 750 C C . PRO A 1 94 ? -9.305 -12.711 -7.809 1 98.88 94 PRO A C 1
ATOM 752 O O . PRO A 1 94 ? -9.094 -12.672 -9.023 1 98.88 94 PRO A O 1
ATOM 755 N N . TRP A 1 95 ? -8.719 -11.898 -6.945 1 98.81 95 TRP A N 1
ATOM 756 C CA . TRP A 1 95 ? -7.762 -10.938 -7.484 1 98.81 95 TRP A CA 1
ATOM 757 C C . TRP A 1 95 ? -6.539 -11.656 -8.047 1 98.81 95 TRP A C 1
ATOM 759 O O . TRP A 1 95 ? -6.078 -11.336 -9.148 1 98.81 95 TRP A O 1
ATOM 769 N N . HIS A 1 96 ? -5.965 -12.578 -7.277 1 98.94 96 HIS A N 1
ATOM 770 C CA . HIS A 1 96 ? -4.766 -13.258 -7.754 1 98.94 96 HIS A CA 1
ATOM 771 C C . HIS A 1 96 ? -5.07 -14.125 -8.977 1 98.94 96 HIS A C 1
ATOM 773 O O . HIS A 1 96 ? -4.223 -14.281 -9.859 1 98.94 96 HIS A O 1
ATOM 779 N N . ARG A 1 97 ? -6.289 -14.727 -9.07 1 98.75 97 ARG A N 1
ATOM 780 C CA . ARG A 1 97 ? -6.707 -15.391 -10.297 1 98.75 97 ARG A CA 1
ATOM 781 C C . ARG A 1 97 ? -6.656 -14.43 -11.484 1 98.75 97 ARG A C 1
ATOM 783 O O . ARG A 1 97 ? -6.113 -14.766 -12.539 1 98.75 97 ARG A O 1
ATOM 790 N N . TYR A 1 98 ? -7.207 -13.258 -11.336 1 98.75 98 TYR A N 1
ATOM 791 C CA . TYR A 1 98 ? -7.152 -12.227 -12.367 1 98.75 98 TYR A CA 1
ATOM 792 C C . TYR A 1 98 ? -5.707 -11.875 -12.703 1 98.75 98 TYR A C 1
ATOM 794 O O . TYR A 1 98 ? -5.352 -11.758 -13.883 1 98.75 98 TYR A O 1
ATOM 802 N N . PHE A 1 99 ? -4.918 -11.742 -11.695 1 98.81 99 PHE A N 1
ATOM 803 C CA . PHE A 1 99 ? -3.52 -11.352 -11.852 1 98.81 99 PHE A CA 1
ATOM 804 C C . PHE A 1 99 ? -2.748 -12.406 -12.633 1 98.81 99 PHE A C 1
ATOM 806 O O . PHE A 1 99 ? -1.889 -12.07 -13.453 1 98.81 99 PHE A O 1
ATOM 813 N N . ILE A 1 100 ? -3.025 -13.688 -12.414 1 98.75 100 ILE A N 1
ATOM 814 C CA . ILE A 1 100 ? -2.434 -14.781 -13.18 1 98.75 100 ILE A CA 1
ATOM 815 C C . ILE A 1 100 ? -2.834 -14.656 -14.648 1 98.75 100 ILE A C 1
ATOM 817 O O . ILE A 1 100 ? -2 -14.828 -15.547 1 98.75 100 ILE A O 1
ATOM 821 N N . ILE A 1 101 ? -4.07 -14.367 -14.906 1 98.12 101 ILE A N 1
ATOM 822 C CA . ILE A 1 101 ? -4.578 -14.219 -16.266 1 98.12 101 ILE A CA 1
ATOM 823 C C . ILE A 1 101 ? -3.863 -13.062 -16.953 1 98.12 101 ILE A C 1
ATOM 825 O O . ILE A 1 101 ? -3.469 -13.172 -18.125 1 98.12 101 ILE A O 1
ATOM 829 N N . LEU A 1 102 ? -3.691 -12 -16.25 1 98.12 102 LEU A N 1
ATOM 830 C CA . LEU A 1 102 ? -2.98 -10.852 -16.797 1 98.12 102 LEU A CA 1
ATOM 831 C C . LEU A 1 102 ? -1.535 -11.211 -17.125 1 98.12 102 LEU A C 1
ATOM 833 O O . LEU A 1 102 ? -0.997 -10.773 -18.141 1 98.12 102 LEU A O 1
ATOM 837 N N . ARG A 1 103 ? -0.88 -11.992 -16.234 1 98.31 103 ARG A N 1
ATOM 838 C CA . ARG A 1 103 ? 0.479 -12.445 -16.5 1 98.31 103 ARG A CA 1
ATOM 839 C C . ARG A 1 103 ? 0.522 -13.328 -17.75 1 98.31 103 ARG A C 1
ATOM 841 O O . ARG A 1 103 ? 1.427 -13.195 -18.578 1 98.31 103 ARG A O 1
ATOM 848 N N . GLU A 1 104 ? -0.427 -14.211 -17.844 1 97.38 104 GLU A N 1
ATOM 849 C CA . GLU A 1 104 ? -0.52 -15.078 -19.016 1 97.38 104 GLU A CA 1
ATOM 850 C C . GLU A 1 104 ? -0.647 -14.258 -20.297 1 97.38 104 GLU A C 1
ATOM 852 O O . GLU A 1 104 ? -0.004 -14.562 -21.312 1 97.38 104 GLU A O 1
ATOM 857 N N . GLN A 1 105 ? -1.45 -13.242 -20.297 1 96.75 105 GLN A N 1
ATOM 858 C CA . GLN A 1 105 ? -1.61 -12.359 -21.438 1 96.75 105 GLN A CA 1
ATOM 859 C C . GLN A 1 105 ? -0.298 -11.656 -21.781 1 96.75 105 GLN A C 1
ATOM 861 O O . GLN A 1 105 ? 0.074 -11.562 -22.953 1 96.75 105 GLN A O 1
ATOM 866 N N . ALA A 1 106 ? 0.388 -11.188 -20.75 1 98.06 106 ALA A N 1
ATOM 867 C CA . ALA A 1 106 ? 1.673 -10.531 -20.984 1 98.06 106 ALA A CA 1
ATOM 868 C C . ALA A 1 106 ? 2.678 -11.492 -21.609 1 98.06 106 ALA A C 1
ATOM 870 O O . ALA A 1 106 ? 3.416 -11.109 -22.531 1 98.06 106 ALA A O 1
ATOM 871 N N . LEU A 1 107 ? 2.701 -12.727 -21.141 1 98.38 107 LEU A N 1
ATOM 872 C CA . LEU A 1 107 ? 3.615 -13.727 -21.688 1 98.38 107 LEU A CA 1
ATOM 873 C C . LEU A 1 107 ? 3.287 -14.039 -23.141 1 98.38 107 LEU A C 1
ATOM 875 O O . LEU A 1 107 ? 4.184 -14.305 -23.953 1 98.38 107 LEU A O 1
ATOM 879 N N . SER A 1 108 ? 2.023 -14.008 -23.484 1 96.69 108 SER A N 1
ATOM 880 C CA . SER A 1 108 ? 1.617 -14.266 -24.859 1 96.69 108 SER A CA 1
ATOM 881 C C . SER A 1 108 ? 2.178 -13.211 -25.812 1 96.69 108 SER A C 1
ATOM 883 O O . SER A 1 108 ? 2.498 -13.508 -26.953 1 96.69 108 SER A O 1
ATOM 885 N N . GLU A 1 109 ? 2.303 -12.023 -25.281 1 94.5 109 GLU A N 1
ATOM 886 C CA . GLU A 1 109 ? 2.912 -10.961 -26.062 1 94.5 109 GLU A CA 1
ATOM 887 C C . GLU A 1 109 ? 4.387 -11.242 -26.344 1 94.5 109 GLU A C 1
ATOM 889 O O . GLU A 1 109 ? 4.98 -10.68 -27.25 1 94.5 109 GLU A O 1
ATOM 894 N N . CYS A 1 110 ? 4.961 -12.102 -25.562 1 97.06 110 CYS A N 1
ATOM 895 C CA . CYS A 1 110 ? 6.352 -12.516 -25.703 1 97.06 110 CYS A CA 1
ATOM 896 C C . CYS A 1 110 ? 6.449 -13.867 -26.406 1 97.06 110 CYS A C 1
ATOM 898 O O . CYS A 1 110 ? 7.496 -14.516 -26.359 1 97.06 110 CYS A O 1
ATOM 900 N N . GLY A 1 111 ? 5.375 -14.352 -26.922 1 95.88 111 GLY A N 1
ATOM 901 C CA . GLY A 1 111 ? 5.406 -15.531 -27.781 1 95.88 111 GLY A CA 1
ATOM 902 C C . GLY A 1 111 ? 5.078 -16.812 -27.031 1 95.88 111 GLY A C 1
ATOM 903 O O . GLY A 1 111 ? 5.141 -17.906 -27.594 1 95.88 111 GLY A O 1
ATOM 904 N N . TYR A 1 112 ? 4.812 -16.703 -25.766 1 97.19 112 TYR A N 1
ATOM 905 C CA . TYR A 1 112 ? 4.414 -17.875 -25 1 97.19 112 TYR A CA 1
ATOM 906 C C . TYR A 1 112 ? 2.914 -18.125 -25.141 1 97.19 112 TYR A C 1
ATOM 908 O O . TYR A 1 112 ? 2.102 -17.328 -24.672 1 97.19 112 TYR A O 1
ATOM 916 N N . SER A 1 113 ? 2.469 -19.219 -25.656 1 93.38 113 SER A N 1
ATOM 917 C CA . SER A 1 113 ? 1.061 -19.453 -25.969 1 93.38 113 SER A CA 1
ATOM 918 C C . SER A 1 113 ? 0.502 -20.609 -25.125 1 93.38 113 SER A C 1
ATOM 920 O O . SER A 1 113 ? -0.701 -20.875 -25.156 1 93.38 113 SER A O 1
ATOM 922 N N . ASP A 1 114 ? 1.369 -21.312 -24.438 1 96 114 ASP A N 1
ATOM 923 C CA . ASP A 1 114 ? 0.891 -22.375 -23.547 1 96 114 ASP A CA 1
ATOM 924 C C . ASP A 1 114 ? 0.21 -21.797 -22.312 1 96 114 ASP A C 1
ATOM 926 O O . ASP A 1 114 ? 0.419 -20.625 -21.969 1 96 114 ASP A O 1
ATOM 930 N N . PRO A 1 115 ? -0.646 -22.625 -21.672 1 96.06 115 PRO A N 1
ATOM 931 C CA . PRO A 1 115 ? -1.284 -22.156 -20.438 1 96.06 115 PRO A CA 1
ATOM 932 C C . PRO A 1 115 ? -0.288 -21.953 -19.297 1 96.06 115 PRO A C 1
ATOM 934 O O . PRO A 1 115 ? 0.768 -22.594 -19.281 1 96.06 115 PRO A O 1
ATOM 937 N N . MET A 1 116 ? -0.62 -21.094 -18.375 1 97.62 116 MET A N 1
ATOM 938 C CA . MET A 1 116 ? 0.201 -20.875 -17.188 1 97.62 116 MET A CA 1
ATOM 939 C C . MET A 1 116 ? 0.397 -22.172 -16.406 1 97.62 116 MET A C 1
ATOM 941 O O . MET A 1 116 ? -0.577 -22.828 -16.031 1 97.62 116 MET A O 1
ATOM 945 N N . PRO A 1 117 ? 1.626 -22.578 -16.25 1 98.19 117 PRO A N 1
ATOM 946 C CA . PRO A 1 117 ? 1.853 -23.75 -15.414 1 98.19 117 PRO A CA 1
ATOM 947 C C . PRO A 1 117 ? 1.686 -23.469 -13.93 1 98.19 117 PRO A C 1
ATOM 949 O O . PRO A 1 117 ? 1.604 -22.297 -13.531 1 98.19 117 PRO A O 1
ATOM 952 N N . TYR A 1 118 ? 1.565 -24.531 -13.125 1 98 118 TYR A N 1
ATOM 953 C CA . TYR A 1 118 ? 1.517 -24.375 -11.672 1 98 118 TYR A CA 1
ATOM 954 C C . TYR A 1 118 ? 2.549 -25.266 -11 1 98 118 TYR A C 1
ATOM 956 O O . TYR A 1 118 ? 3.146 -26.141 -11.641 1 98 118 TYR A O 1
ATOM 964 N N . TRP A 1 119 ? 2.9 -24.953 -9.773 1 98.19 119 TRP A N 1
ATOM 965 C CA . TRP A 1 119 ? 3.826 -25.688 -8.922 1 98.19 119 TRP A CA 1
ATOM 966 C C . TRP A 1 119 ? 3.084 -26.391 -7.793 1 98.19 119 TRP A C 1
ATOM 968 O O . TRP A 1 119 ? 2.693 -25.766 -6.809 1 98.19 119 TRP A O 1
ATOM 978 N N . ASP A 1 120 ? 2.936 -27.734 -7.938 1 96.25 120 ASP A N 1
ATOM 979 C CA . ASP A 1 120 ? 2.367 -28.5 -6.832 1 96.25 120 ASP A CA 1
ATOM 980 C C . ASP A 1 120 ? 3.381 -28.656 -5.703 1 96.25 120 ASP A C 1
ATOM 982 O O . ASP A 1 120 ? 4.027 -29.703 -5.594 1 96.25 120 ASP A O 1
ATOM 986 N N . TRP A 1 121 ? 3.354 -27.688 -4.863 1 96.25 121 TRP A N 1
ATOM 987 C CA . TRP A 1 121 ? 4.395 -27.641 -3.838 1 96.25 121 TRP A CA 1
ATOM 988 C C . TRP A 1 121 ? 4.109 -28.656 -2.734 1 96.25 121 TRP A C 1
ATOM 990 O O . TRP A 1 121 ? 4.926 -28.844 -1.825 1 96.25 121 TRP A O 1
ATOM 1000 N N . THR A 1 122 ? 3.002 -29.422 -2.785 1 94 122 THR A N 1
ATOM 1001 C CA . THR A 1 122 ? 2.791 -30.516 -1.842 1 94 122 THR A CA 1
ATOM 1002 C C . THR A 1 122 ? 3.811 -31.625 -2.07 1 94 122 THR A C 1
ATOM 1004 O O . THR A 1 122 ? 4.098 -32.406 -1.159 1 94 122 THR A O 1
ATOM 1007 N N . LEU A 1 123 ? 4.336 -31.703 -3.266 1 93.56 123 LEU A N 1
ATOM 1008 C CA . LEU A 1 123 ? 5.359 -32.688 -3.598 1 93.56 123 LEU A CA 1
ATOM 1009 C C . LEU A 1 123 ? 6.707 -32.281 -3.004 1 93.56 123 LEU A C 1
ATOM 1011 O O . LEU A 1 123 ? 7.637 -33.094 -2.963 1 93.56 123 LEU A O 1
ATOM 1015 N N . ASP A 1 124 ? 6.805 -31.062 -2.562 1 95.25 124 ASP A N 1
ATOM 1016 C CA . ASP A 1 124 ? 8.023 -30.516 -1.971 1 95.25 124 ASP A CA 1
ATOM 1017 C C . ASP A 1 124 ? 7.785 -30.094 -0.521 1 95.25 124 ASP A C 1
ATOM 1019 O O . ASP A 1 124 ? 8.219 -29.031 -0.1 1 95.25 124 ASP A O 1
ATOM 1023 N N . SER A 1 125 ? 7.125 -30.922 0.252 1 93.25 125 SER A N 1
ATOM 1024 C CA . SER A 1 125 ? 6.602 -30.484 1.546 1 93.25 125 SER A CA 1
ATOM 1025 C C . SER A 1 125 ? 7.457 -31.016 2.691 1 93.25 125 SER A C 1
ATOM 1027 O O . SER A 1 125 ? 7.062 -30.938 3.855 1 93.25 125 SER A O 1
ATOM 1029 N N . THR A 1 126 ? 8.609 -31.656 2.469 1 92.62 126 THR A N 1
ATOM 1030 C CA . THR A 1 126 ? 9.672 -31.922 3.434 1 92.62 126 THR A CA 1
ATOM 1031 C C . THR A 1 126 ? 10.938 -31.156 3.061 1 92.62 126 THR A C 1
ATOM 1033 O O . THR A 1 126 ? 11.125 -30.781 1.899 1 92.62 126 THR A O 1
ATOM 1036 N N . ILE A 1 127 ? 11.734 -30.922 4.07 1 93.5 127 ILE A N 1
ATOM 1037 C CA . ILE A 1 127 ? 12.977 -30.203 3.822 1 93.5 127 ILE A CA 1
ATOM 1038 C C . ILE A 1 127 ? 13.781 -30.922 2.738 1 93.5 127 ILE A C 1
ATOM 1040 O O . ILE A 1 127 ? 14.305 -30.297 1.821 1 93.5 127 ILE A O 1
ATOM 1044 N N . GLU A 1 128 ? 13.883 -32.219 2.84 1 93.5 128 GLU A N 1
ATOM 1045 C CA . GLU A 1 128 ? 14.625 -33.031 1.872 1 93.5 128 GLU A CA 1
ATOM 1046 C C . GLU A 1 128 ? 14.023 -32.906 0.476 1 93.5 128 GLU A C 1
ATOM 1048 O O . GLU A 1 128 ? 14.742 -32.688 -0.502 1 93.5 128 GLU A O 1
ATOM 1053 N N . ASP A 1 129 ? 12.703 -33.031 0.32 1 94.56 129 ASP A N 1
ATOM 1054 C CA . ASP A 1 129 ? 12.031 -32.906 -0.97 1 94.56 129 ASP A CA 1
ATOM 1055 C C . ASP A 1 129 ? 12.219 -31.516 -1.569 1 94.56 129 ASP A C 1
ATOM 1057 O O . ASP A 1 129 ? 12.406 -31.375 -2.779 1 94.56 129 ASP A O 1
ATOM 1061 N N . PHE A 1 130 ? 12.109 -30.516 -0.69 1 96.19 130 PHE A N 1
ATOM 1062 C CA . PHE A 1 130 ? 12.242 -29.141 -1.153 1 96.19 130 PHE A CA 1
ATOM 1063 C C . PHE A 1 130 ? 13.641 -28.891 -1.701 1 96.19 130 PHE A C 1
ATOM 1065 O O . PHE A 1 130 ? 13.797 -28.359 -2.803 1 96.19 130 PHE A O 1
ATOM 1072 N N . LYS A 1 131 ? 14.672 -29.328 -1.027 1 93.94 131 LYS A N 1
ATOM 1073 C CA . LYS A 1 131 ? 16.062 -29.109 -1.415 1 93.94 131 LYS A CA 1
ATOM 1074 C C . LYS A 1 131 ? 16.391 -29.844 -2.717 1 93.94 131 LYS A C 1
ATOM 1076 O O . LYS A 1 131 ? 17.219 -29.359 -3.504 1 93.94 131 LYS A O 1
ATOM 1081 N N . ASN A 1 132 ? 15.742 -30.938 -2.912 1 95.56 132 ASN A N 1
ATOM 1082 C CA . ASN A 1 132 ? 16.047 -31.75 -4.078 1 95.56 132 ASN A CA 1
ATOM 1083 C C . ASN A 1 132 ? 15.008 -31.594 -5.172 1 95.56 132 ASN A C 1
ATOM 1085 O O . ASN A 1 132 ? 14.992 -32.344 -6.141 1 95.56 132 ASN A O 1
ATOM 1089 N N . SER A 1 133 ? 14.148 -30.656 -4.992 1 97.44 133 SER A N 1
ATOM 1090 C CA . SER A 1 133 ? 13.055 -30.469 -5.934 1 97.44 133 SER A CA 1
ATOM 1091 C C . SER A 1 133 ? 13.578 -30.109 -7.32 1 97.44 133 SER A C 1
ATOM 1093 O O . SER A 1 133 ? 14.492 -29.297 -7.453 1 97.44 133 SER A O 1
ATOM 1095 N N . GLU A 1 134 ? 12.922 -30.641 -8.352 1 98 134 GLU A N 1
ATOM 1096 C CA . GLU A 1 134 ? 13.227 -30.297 -9.742 1 98 134 GLU A CA 1
ATOM 1097 C C . GLU A 1 134 ? 12.945 -28.828 -10.008 1 98 134 GLU A C 1
ATOM 1099 O O . GLU A 1 134 ? 13.516 -28.234 -10.938 1 98 134 GLU A O 1
ATOM 1104 N N . MET A 1 135 ? 12.125 -28.188 -9.203 1 98.56 135 MET A N 1
ATOM 1105 C CA . MET A 1 135 ? 11.781 -26.781 -9.375 1 98.56 135 MET A CA 1
ATOM 1106 C C . MET A 1 135 ? 13.031 -25.906 -9.266 1 98.56 135 MET A C 1
ATOM 1108 O O . MET A 1 135 ? 13.078 -24.812 -9.844 1 98.56 135 MET A O 1
ATOM 1112 N N . PHE A 1 136 ? 14.023 -26.422 -8.57 1 98.56 136 PHE A N 1
ATOM 1113 C CA . PHE A 1 136 ? 15.211 -25.609 -8.312 1 98.56 136 PHE A CA 1
ATOM 1114 C C . PHE A 1 136 ? 16.406 -26.125 -9.102 1 98.56 136 PHE A C 1
ATOM 1116 O O . PHE A 1 136 ? 17.547 -25.781 -8.82 1 98.56 136 PHE A O 1
ATOM 1123 N N . ASP A 1 137 ? 16.109 -27 -10.055 1 98.25 137 ASP A N 1
ATOM 1124 C CA . ASP A 1 137 ? 17.125 -27.5 -10.977 1 98.25 137 ASP A CA 1
ATOM 1125 C C . ASP A 1 137 ? 17.562 -26.391 -11.938 1 98.25 137 ASP A C 1
ATOM 1127 O O . ASP A 1 137 ? 16.75 -25.562 -12.367 1 98.25 137 ASP A O 1
ATOM 1131 N N . ASN A 1 138 ? 18.812 -26.438 -12.414 1 97.62 138 ASN A N 1
ATOM 1132 C CA . ASN A 1 138 ? 19.375 -25.375 -13.25 1 97.62 138 ASN A CA 1
ATOM 1133 C C . ASN A 1 138 ? 18.859 -25.469 -14.688 1 97.62 138 ASN A C 1
ATOM 1135 O O . ASN A 1 138 ? 18.859 -24.469 -15.406 1 97.62 138 ASN A O 1
ATOM 1139 N N . GLU A 1 139 ? 18.469 -26.594 -15.102 1 96.94 139 GLU A N 1
ATOM 1140 C CA . GLU A 1 139 ? 18.031 -26.781 -16.484 1 96.94 139 GLU A CA 1
ATOM 1141 C C . GLU A 1 139 ? 16.516 -26.953 -16.562 1 96.94 139 GLU A C 1
ATOM 1143 O O . GLU A 1 139 ? 15.852 -26.344 -17.406 1 96.94 139 GLU A O 1
ATOM 1148 N N . LYS A 1 140 ? 15.984 -27.75 -15.602 1 97.88 140 LYS A N 1
ATOM 1149 C CA . LYS A 1 140 ? 14.578 -28.141 -15.672 1 97.88 140 LYS A CA 1
ATOM 1150 C C . LYS A 1 140 ? 13.711 -27.188 -14.844 1 97.88 140 LYS A C 1
ATOM 1152 O O . LYS A 1 140 ? 12.484 -27.188 -14.977 1 97.88 140 LYS A O 1
ATOM 1157 N N . GLY A 1 141 ? 14.391 -26.453 -13.969 1 98.69 141 GLY A N 1
ATOM 1158 C CA . GLY A 1 141 ? 13.664 -25.625 -13.016 1 98.69 141 GLY A CA 1
ATOM 1159 C C . GLY A 1 141 ? 14.016 -24.156 -13.109 1 98.69 141 GLY A C 1
ATOM 1160 O O . GLY A 1 141 ? 14.148 -23.609 -14.203 1 98.69 141 GLY A O 1
ATOM 1161 N N . PHE A 1 142 ? 14.031 -23.469 -12 1 98.81 142 PHE A N 1
ATOM 1162 C CA . PHE A 1 142 ? 14.125 -22.016 -11.938 1 98.81 142 PHE A CA 1
ATOM 1163 C C . PHE A 1 142 ? 15.445 -21.594 -11.297 1 98.81 142 PHE A C 1
ATOM 1165 O O . PHE A 1 142 ? 15.648 -20.406 -11.008 1 98.81 142 PHE A O 1
ATOM 1172 N N . GLY A 1 143 ? 16.344 -22.594 -11.062 1 98.38 143 GLY A N 1
ATOM 1173 C CA . GLY A 1 143 ? 17.578 -22.312 -10.336 1 98.38 143 GLY A CA 1
ATOM 1174 C C . GLY A 1 143 ? 17.422 -22.453 -8.828 1 98.38 143 GLY A C 1
ATOM 1175 O O . GLY A 1 143 ? 16.312 -22.5 -8.312 1 98.38 143 GLY A O 1
ATOM 1176 N N . GLY A 1 144 ? 18.578 -22.484 -8.141 1 97.62 144 GLY A N 1
ATOM 1177 C CA . GLY A 1 144 ? 18.594 -22.797 -6.723 1 97.62 144 GLY A CA 1
ATOM 1178 C C . GLY A 1 144 ? 18.516 -21.547 -5.848 1 97.62 144 GLY A C 1
ATOM 1179 O O . GLY A 1 144 ? 17.906 -20.547 -6.234 1 97.62 144 GLY A O 1
ATOM 1180 N N . ASN A 1 145 ? 18.984 -21.719 -4.57 1 96.88 145 ASN A N 1
ATOM 1181 C CA . ASN A 1 145 ? 19.016 -20.641 -3.572 1 96.88 145 ASN A CA 1
ATOM 1182 C C . ASN A 1 145 ? 19.938 -19.5 -4 1 96.88 145 ASN A C 1
ATOM 1184 O O . ASN A 1 145 ? 20.656 -19.625 -4.992 1 96.88 145 ASN A O 1
ATOM 1188 N N . GLY A 1 146 ? 19.766 -18.344 -3.287 1 96.5 146 GLY A N 1
ATOM 1189 C CA . GLY A 1 146 ? 20.734 -17.281 -3.477 1 96.5 146 GLY A CA 1
ATOM 1190 C C . GLY A 1 146 ? 22.109 -17.594 -2.904 1 96.5 146 GLY A C 1
ATOM 1191 O O . GLY A 1 146 ? 22.234 -17.906 -1.72 1 96.5 146 GLY A O 1
ATOM 1192 N N . THR A 1 147 ? 23.172 -17.5 -3.719 1 94.12 147 THR A N 1
ATOM 1193 C CA . THR A 1 147 ? 24.516 -17.812 -3.275 1 94.12 147 THR A CA 1
ATOM 1194 C C . THR A 1 147 ? 25.469 -16.656 -3.59 1 94.12 147 THR A C 1
ATOM 1196 O O . THR A 1 147 ? 26.641 -16.688 -3.189 1 94.12 147 THR A O 1
ATOM 1199 N N . GLY A 1 148 ? 24.891 -15.664 -4.23 1 92.88 148 GLY A N 1
ATOM 1200 C CA . GLY A 1 148 ? 25.719 -14.539 -4.629 1 92.88 148 GLY A CA 1
ATOM 1201 C C . GLY A 1 148 ? 25.797 -13.453 -3.578 1 92.88 148 GLY A C 1
ATOM 1202 O O . GLY A 1 148 ? 25.766 -13.734 -2.379 1 92.88 148 GLY A O 1
ATOM 1203 N N . LYS A 1 149 ? 26.031 -12.25 -4.047 1 87.19 149 LYS A N 1
ATOM 1204 C CA . LYS A 1 149 ? 26.141 -11.078 -3.186 1 87.19 149 LYS A CA 1
ATOM 1205 C C . LYS A 1 149 ? 24.875 -10.867 -2.369 1 87.19 149 LYS A C 1
ATOM 1207 O O . LYS A 1 149 ? 23.766 -11.125 -2.85 1 87.19 149 LYS A O 1
ATOM 1212 N N . THR A 1 150 ? 25.094 -10.477 -1.033 1 81.81 150 THR A N 1
ATOM 1213 C CA . THR A 1 150 ? 24 -10.141 -0.134 1 81.81 150 THR A CA 1
ATOM 1214 C C . THR A 1 150 ? 23.75 -8.641 -0.128 1 81.81 150 THR A C 1
ATOM 1216 O O . THR A 1 150 ? 24.203 -7.93 0.772 1 81.81 150 THR A O 1
ATOM 1219 N N . ASP A 1 151 ? 23.531 -8.156 -1.169 1 66.06 151 ASP A N 1
ATOM 1220 C CA . ASP A 1 151 ? 23.453 -6.699 -1.238 1 66.06 151 ASP A CA 1
ATOM 1221 C C . ASP A 1 151 ? 22.016 -6.219 -1.18 1 66.06 151 ASP A C 1
ATOM 1223 O O . ASP A 1 151 ? 21.75 -5.023 -1.337 1 66.06 151 ASP A O 1
ATOM 1227 N N . TRP A 1 152 ? 21.219 -7.203 -0.968 1 69.69 152 TRP A N 1
ATOM 1228 C CA . TRP A 1 152 ? 19.812 -6.812 -0.884 1 69.69 152 TRP A CA 1
ATOM 1229 C C . TRP A 1 152 ? 19.125 -7.508 0.284 1 69.69 152 TRP A C 1
ATOM 1231 O O . TRP A 1 152 ? 19.516 -8.609 0.678 1 69.69 152 TRP A O 1
ATOM 1241 N N . VAL A 1 153 ? 18.234 -6.844 0.932 1 71.62 153 VAL A N 1
ATOM 1242 C CA . VAL A 1 153 ? 17.531 -6.918 2.211 1 71.62 153 VAL A CA 1
ATOM 1243 C C . VAL A 1 153 ? 17.438 -8.375 2.664 1 71.62 153 VAL A C 1
ATOM 1245 O O . VAL A 1 153 ? 17.891 -8.727 3.754 1 71.62 153 VAL A O 1
ATOM 1248 N N . ASP A 1 154 ? 16.75 -9.32 2.068 1 74.5 154 ASP A N 1
ATOM 1249 C CA . ASP A 1 154 ? 16.391 -10.594 2.68 1 74.5 154 ASP A CA 1
ATOM 1250 C C . ASP A 1 154 ? 16.906 -11.766 1.858 1 74.5 154 ASP A C 1
ATOM 1252 O O . ASP A 1 154 ? 16.219 -12.773 1.685 1 74.5 154 ASP A O 1
ATOM 1256 N N . GLY A 1 155 ? 18.188 -11.617 1.325 1 90.25 155 GLY A N 1
ATOM 1257 C CA . GLY A 1 155 ? 18.688 -12.758 0.577 1 90.25 155 GLY A CA 1
ATOM 1258 C C . GLY A 1 155 ? 19.922 -12.438 -0.245 1 90.25 155 GLY A C 1
ATOM 1259 O O . GLY A 1 155 ? 20.5 -11.352 -0.107 1 90.25 155 GLY A O 1
ATOM 1260 N N . SER A 1 156 ? 20.375 -13.461 -0.94 1 95.81 156 SER A N 1
ATOM 1261 C CA . SER A 1 156 ? 21.516 -13.336 -1.833 1 95.81 156 SER A CA 1
ATOM 1262 C C . SER A 1 156 ? 21.109 -13.555 -3.287 1 95.81 156 SER A C 1
ATOM 1264 O O . SER A 1 156 ? 20.078 -14.164 -3.562 1 95.81 156 SER A O 1
ATOM 1266 N N . CYS A 1 157 ? 21.891 -13.047 -4.16 1 96.94 157 CYS A N 1
ATOM 1267 C CA . CYS A 1 157 ? 21.594 -13.094 -5.586 1 96.94 157 CYS A CA 1
ATOM 1268 C C . CYS A 1 157 ? 21.562 -14.531 -6.094 1 96.94 157 CYS A C 1
ATOM 1270 O O . CYS A 1 157 ? 22.422 -15.336 -5.727 1 96.94 157 CYS A O 1
ATOM 1272 N N . VAL A 1 158 ? 20.625 -14.844 -6.898 1 97.56 158 VAL A N 1
ATOM 1273 C CA . VAL A 1 158 ? 20.578 -16.125 -7.594 1 97.56 158 VAL A CA 1
ATOM 1274 C C . VAL A 1 158 ? 21.656 -16.172 -8.664 1 97.56 158 VAL A C 1
ATOM 1276 O O . VAL A 1 158 ? 21.734 -15.289 -9.523 1 97.56 158 VAL A O 1
ATOM 1279 N N . GLU A 1 159 ? 22.469 -17.266 -8.648 1 97.62 159 GLU A N 1
ATOM 1280 C CA . GLU A 1 159 ? 23.641 -17.297 -9.523 1 97.62 159 GLU A CA 1
ATOM 1281 C C . GLU A 1 159 ? 23.594 -18.5 -10.469 1 97.62 159 GLU A C 1
ATOM 1283 O O . GLU A 1 159 ? 24.531 -18.734 -11.227 1 97.62 159 GLU A O 1
ATOM 1288 N N . ASP A 1 160 ? 22.531 -19.25 -10.438 1 98.25 160 ASP A N 1
ATOM 1289 C CA . ASP A 1 160 ? 22.422 -20.406 -11.312 1 98.25 160 ASP A CA 1
ATOM 1290 C C . ASP A 1 160 ? 21.016 -20.5 -11.922 1 98.25 160 ASP A C 1
ATOM 1292 O O . ASP A 1 160 ? 20.125 -19.734 -11.539 1 98.25 160 ASP A O 1
ATOM 1296 N N . GLY A 1 161 ? 20.969 -21.359 -12.977 1 98.38 161 GLY A N 1
ATOM 1297 C CA . GLY A 1 161 ? 19.688 -21.578 -13.625 1 98.38 161 GLY A CA 1
ATOM 1298 C C . GLY A 1 161 ? 19.297 -20.453 -14.57 1 98.38 161 GLY A C 1
ATOM 1299 O O . GLY A 1 161 ? 20.125 -19.578 -14.883 1 98.38 161 GLY A O 1
ATOM 1300 N N . PRO A 1 162 ? 18.062 -20.469 -15.039 1 98.62 162 PRO A N 1
ATOM 1301 C CA . PRO A 1 162 ? 17.625 -19.547 -16.094 1 98.62 162 PRO A CA 1
ATOM 1302 C C . PRO A 1 162 ? 17.609 -18.094 -15.625 1 98.62 162 PRO A C 1
ATOM 1304 O O . PRO A 1 162 ? 17.641 -17.172 -16.453 1 98.62 162 PRO A O 1
ATOM 1307 N N . TYR A 1 163 ? 17.656 -17.859 -14.344 1 98.44 163 TYR A N 1
ATOM 1308 C CA . TYR A 1 163 ? 17.516 -16.484 -13.867 1 98.44 163 TYR A CA 1
ATOM 1309 C C . TYR A 1 163 ? 18.766 -16.031 -13.125 1 98.44 163 TYR A C 1
ATOM 1311 O O . TYR A 1 163 ? 18.719 -15.141 -12.281 1 98.44 163 TYR A O 1
ATOM 1319 N N . ALA A 1 164 ? 19.828 -16.734 -13.398 1 98.12 164 ALA A N 1
ATOM 1320 C CA . ALA A 1 164 ? 21.109 -16.328 -12.836 1 98.12 164 ALA A CA 1
ATOM 1321 C C . ALA A 1 164 ? 21.438 -14.883 -13.188 1 98.12 164 ALA A C 1
ATOM 1323 O O . ALA A 1 164 ? 21.422 -14.508 -14.367 1 98.12 164 ALA A O 1
ATOM 1324 N N . GLY A 1 165 ? 21.625 -14.094 -12.133 1 95.88 165 GLY A N 1
ATOM 1325 C CA . GLY A 1 165 ? 22.062 -12.727 -12.336 1 95.88 165 GLY A CA 1
ATOM 1326 C C . GLY A 1 165 ? 20.953 -11.805 -12.805 1 95.88 165 GLY A C 1
ATOM 1327 O O . GLY A 1 165 ? 21.203 -10.664 -13.195 1 95.88 165 GLY A O 1
ATOM 1328 N N . LEU A 1 166 ? 19.75 -12.273 -12.766 1 96.94 166 LEU A N 1
ATOM 1329 C CA . LEU A 1 166 ? 18.641 -11.438 -13.188 1 96.94 166 LEU A CA 1
ATOM 1330 C C . LEU A 1 166 ? 18.578 -10.148 -12.375 1 96.94 166 LEU A C 1
ATOM 1332 O O . LEU A 1 166 ? 18.641 -10.188 -11.141 1 96.94 166 LEU A O 1
ATOM 1336 N N . GLN A 1 167 ? 18.5 -9.008 -13.078 1 95.5 167 GLN A N 1
ATOM 1337 C CA . GLN A 1 167 ? 18.344 -7.703 -12.453 1 95.5 167 GLN A CA 1
ATOM 1338 C C . GLN A 1 167 ? 16.891 -7.227 -12.531 1 95.5 167 GLN A C 1
ATOM 1340 O O . GLN A 1 167 ? 16.25 -7.379 -13.57 1 95.5 167 GLN A O 1
ATOM 1345 N N . VAL A 1 168 ? 16.422 -6.754 -11.414 1 95.31 168 VAL A N 1
ATOM 1346 C CA . VAL A 1 168 ? 15.086 -6.152 -11.375 1 95.31 168 VAL A CA 1
ATOM 1347 C C . VAL A 1 168 ? 15.195 -4.691 -10.945 1 95.31 168 VAL A C 1
ATOM 1349 O O . VAL A 1 168 ? 16.219 -4.266 -10.414 1 95.31 168 VAL A O 1
ATOM 1352 N N . ASN A 1 169 ? 14.062 -3.895 -11.219 1 93.94 169 ASN A N 1
ATOM 1353 C CA . ASN A 1 169 ? 14.172 -2.453 -11.023 1 93.94 169 ASN A CA 1
ATOM 1354 C C . ASN A 1 169 ? 13.281 -1.977 -9.883 1 93.94 169 ASN A C 1
ATOM 1356 O O . ASN A 1 169 ? 13.477 -0.885 -9.344 1 93.94 169 ASN A O 1
ATOM 1360 N N . TYR A 1 170 ? 12.281 -2.756 -9.539 1 93 170 TYR A N 1
ATOM 1361 C CA . TYR A 1 170 ? 11.344 -2.346 -8.5 1 93 170 TYR A CA 1
ATOM 1362 C C . TYR A 1 170 ? 11.547 -3.156 -7.227 1 93 170 TYR A C 1
ATOM 1364 O O . TYR A 1 170 ? 11.734 -4.375 -7.281 1 93 170 TYR A O 1
ATOM 1372 N N . PRO A 1 171 ? 11.539 -2.641 -6.129 1 91.19 171 PRO A N 1
ATOM 1373 C CA . PRO A 1 171 ? 11.328 -1.229 -5.801 1 91.19 171 PRO A CA 1
ATOM 1374 C C . PRO A 1 171 ? 12.57 -0.378 -6.023 1 91.19 171 PRO A C 1
ATOM 1376 O O . PRO A 1 171 ? 12.484 0.851 -6.082 1 91.19 171 PRO A O 1
ATOM 1379 N N . GLU A 1 172 ? 13.719 -0.919 -6.055 1 88.38 172 GLU A N 1
ATOM 1380 C CA . GLU A 1 172 ? 15.008 -0.373 -6.457 1 88.38 172 GLU A CA 1
ATOM 1381 C C . GLU A 1 172 ? 15.812 -1.39 -7.262 1 88.38 172 GLU A C 1
ATOM 1383 O O . GLU A 1 172 ? 15.602 -2.598 -7.133 1 88.38 172 GLU A O 1
ATOM 1388 N N . PRO A 1 173 ? 16.719 -0.826 -8.078 1 90.81 173 PRO A N 1
ATOM 1389 C CA . PRO A 1 173 ? 17.516 -1.778 -8.852 1 90.81 173 PRO A CA 1
ATOM 1390 C C . PRO A 1 173 ? 18.297 -2.746 -7.965 1 90.81 173 PRO A C 1
ATOM 1392 O O . PRO A 1 173 ? 18.984 -2.318 -7.031 1 90.81 173 PRO A O 1
ATOM 1395 N N . HIS A 1 174 ? 18.203 -4.008 -8.211 1 92.69 174 HIS A N 1
ATOM 1396 C CA . HIS A 1 174 ? 18.922 -5.059 -7.508 1 92.69 174 HIS A CA 1
ATOM 1397 C C . HIS A 1 174 ? 18.828 -6.387 -8.25 1 92.69 174 HIS A C 1
ATOM 1399 O O . HIS A 1 174 ? 18.078 -6.508 -9.227 1 92.69 174 HIS A O 1
ATOM 1405 N N . CYS A 1 175 ? 19.609 -7.352 -7.836 1 95.56 175 CYS A N 1
ATOM 1406 C CA . CYS A 1 175 ? 19.531 -8.695 -8.398 1 95.56 175 CYS A CA 1
ATOM 1407 C C . CYS A 1 175 ? 18.391 -9.484 -7.77 1 95.56 175 CYS A C 1
ATOM 1409 O O . CYS A 1 175 ? 17.938 -9.172 -6.664 1 95.56 175 CYS A O 1
ATOM 1411 N N . LEU A 1 176 ? 17.844 -10.484 -8.508 1 96.69 176 LEU A N 1
ATOM 1412 C CA . LEU A 1 176 ? 16.922 -11.43 -7.906 1 96.69 176 LEU A CA 1
ATOM 1413 C C . LEU A 1 176 ? 17.562 -12.148 -6.727 1 96.69 176 LEU A C 1
ATOM 1415 O O . LEU A 1 176 ? 18.625 -12.742 -6.863 1 96.69 176 LEU A O 1
ATOM 1419 N N . THR A 1 177 ? 16.828 -12.133 -5.559 1 96.31 177 THR A N 1
ATOM 1420 C CA . THR A 1 177 ? 17.422 -12.742 -4.371 1 96.31 177 THR A CA 1
ATOM 1421 C C . THR A 1 177 ? 16.531 -13.859 -3.84 1 96.31 177 THR A C 1
ATOM 1423 O O . THR A 1 177 ? 15.312 -13.812 -3.984 1 96.31 177 THR A O 1
ATOM 1426 N N . ARG A 1 178 ? 17.188 -14.891 -3.277 1 96.81 178 ARG A N 1
ATOM 1427 C CA . ARG A 1 178 ? 16.547 -15.961 -2.512 1 96.81 178 ARG A CA 1
ATOM 1428 C C . ARG A 1 178 ? 17.312 -16.234 -1.218 1 96.81 178 ARG A C 1
ATOM 1430 O O . ARG A 1 178 ? 18.484 -15.898 -1.105 1 96.81 178 ARG A O 1
ATOM 1437 N N . ARG A 1 179 ? 16.609 -16.703 -0.258 1 95.38 179 ARG A N 1
ATOM 1438 C CA . ARG A 1 179 ? 17.172 -17.219 0.991 1 95.38 179 ARG A CA 1
ATOM 1439 C C . ARG A 1 179 ? 16.266 -18.297 1.581 1 95.38 179 ARG A C 1
ATOM 1441 O O . ARG A 1 179 ? 15.445 -18.031 2.459 1 95.38 179 ARG A O 1
ATOM 1448 N N . PHE A 1 180 ? 16.547 -19.516 1.078 1 95.25 180 PHE A N 1
ATOM 1449 C CA . PHE A 1 180 ? 15.734 -20.625 1.564 1 95.25 180 PHE A CA 1
ATOM 1450 C C . PHE A 1 180 ? 15.758 -20.688 3.086 1 95.25 180 PHE A C 1
ATOM 1452 O O . PHE A 1 180 ? 16.828 -20.656 3.699 1 95.25 180 PHE A O 1
ATOM 1459 N N . ASN A 1 181 ? 14.594 -20.703 3.666 1 92.81 181 ASN A N 1
ATOM 1460 C CA . ASN A 1 181 ? 14.398 -20.719 5.113 1 92.81 181 ASN A CA 1
ATOM 1461 C C . ASN A 1 181 ? 13.641 -21.969 5.559 1 92.81 181 ASN A C 1
ATOM 1463 O O . ASN A 1 181 ? 12.477 -22.156 5.203 1 92.81 181 ASN A O 1
ATOM 1467 N N . PHE A 1 182 ? 14.227 -22.75 6.375 1 90.94 182 PHE A N 1
ATOM 1468 C CA . PHE A 1 182 ? 13.602 -23.984 6.828 1 90.94 182 PHE A CA 1
ATOM 1469 C C . PHE A 1 182 ? 13.375 -23.969 8.336 1 90.94 182 PHE A C 1
ATOM 1471 O O . PHE A 1 182 ? 13.094 -25 8.945 1 90.94 182 PHE A O 1
ATOM 1478 N N . THR A 1 183 ? 13.43 -22.75 8.859 1 84.88 183 THR A N 1
ATOM 1479 C CA . THR A 1 183 ? 13.266 -22.625 10.305 1 84.88 183 THR A CA 1
ATOM 1480 C C . THR A 1 183 ? 11.789 -22.594 10.688 1 84.88 183 THR A C 1
ATOM 1482 O O . THR A 1 183 ? 10.953 -22.141 9.906 1 84.88 183 THR A O 1
ATOM 1485 N N . GLY A 1 184 ? 11.414 -23.109 11.891 1 76.31 184 GLY A N 1
ATOM 1486 C CA . GLY A 1 184 ? 10.078 -22.984 12.453 1 76.31 184 GLY A CA 1
ATOM 1487 C C . GLY A 1 184 ? 9.055 -23.844 11.727 1 76.31 184 GLY A C 1
ATOM 1488 O O . GLY A 1 184 ? 7.879 -23.469 11.648 1 76.31 184 GLY A O 1
ATOM 1489 N N . ASN A 1 185 ? 9.43 -24.953 11.109 1 75.19 185 ASN A N 1
ATOM 1490 C CA . ASN A 1 185 ? 8.578 -25.906 10.406 1 75.19 185 ASN A CA 1
ATOM 1491 C C . ASN A 1 185 ? 7.832 -25.234 9.25 1 75.19 185 ASN A C 1
ATOM 1493 O O . ASN A 1 185 ? 6.664 -25.547 9 1 75.19 185 ASN A O 1
ATOM 1497 N N . VAL A 1 186 ? 8.398 -24.312 8.586 1 79.88 186 VAL A N 1
ATOM 1498 C CA . VAL A 1 186 ? 7.742 -23.578 7.516 1 79.88 186 VAL A CA 1
ATOM 1499 C C . VAL A 1 186 ? 7.359 -24.531 6.387 1 79.88 186 VAL A C 1
ATOM 1501 O O . VAL A 1 186 ? 6.293 -24.391 5.781 1 79.88 186 VAL A O 1
ATOM 1504 N N . VAL A 1 187 ? 8.055 -25.562 6.184 1 81.69 187 VAL A N 1
ATOM 1505 C CA . VAL A 1 187 ? 7.793 -26.5 5.094 1 81.69 187 VAL A CA 1
ATOM 1506 C C . VAL A 1 187 ? 6.664 -27.453 5.492 1 81.69 187 VAL A C 1
ATOM 1508 O O . VAL A 1 187 ? 5.992 -28.016 4.625 1 81.69 187 VAL A O 1
ATOM 1511 N N . GLY A 1 188 ? 6.363 -27.547 6.742 1 84.19 188 GLY A N 1
ATOM 1512 C CA . GLY A 1 188 ? 5.289 -28.391 7.223 1 84.19 188 GLY A CA 1
ATOM 1513 C C . GLY A 1 188 ? 3.916 -27.766 7.066 1 84.19 188 GLY A C 1
ATOM 1514 O O . GLY A 1 188 ? 2.9 -28.406 7.363 1 84.19 188 GLY A O 1
ATOM 1515 N N . ASN A 1 189 ? 3.914 -26.594 6.43 1 90.69 189 ASN A N 1
ATOM 1516 C CA . ASN A 1 189 ? 2.676 -25.812 6.406 1 90.69 189 ASN A CA 1
ATOM 1517 C C . ASN A 1 189 ? 1.941 -25.984 5.078 1 90.69 189 ASN A C 1
ATOM 1519 O O . ASN A 1 189 ? 0.896 -25.359 4.863 1 90.69 189 ASN A O 1
ATOM 1523 N N . TRP A 1 190 ? 2.486 -26.922 4.188 1 94.06 190 TRP A N 1
ATOM 1524 C CA . TRP A 1 190 ? 1.773 -27.172 2.939 1 94.06 190 TRP A CA 1
ATOM 1525 C C . TRP A 1 190 ? 1.808 -28.656 2.588 1 94.06 190 TRP A C 1
ATOM 1527 O O . TRP A 1 190 ? 1.869 -29.016 1.41 1 94.06 190 TRP A O 1
ATOM 1537 N N . THR A 1 191 ? 1.897 -29.484 3.586 1 93.19 191 THR A N 1
ATOM 1538 C CA . THR A 1 191 ? 1.777 -30.922 3.381 1 93.19 191 THR A CA 1
ATOM 1539 C C . THR A 1 191 ? 0.371 -31.281 2.912 1 93.19 191 THR A C 1
ATOM 1541 O O . THR A 1 191 ? -0.555 -30.484 3.027 1 93.19 191 THR A O 1
ATOM 1544 N N . LYS A 1 192 ? 0.334 -32.531 2.438 1 91.81 192 LYS A N 1
ATOM 1545 C CA . LYS A 1 192 ? -0.977 -33.031 2.029 1 91.81 192 LYS A CA 1
ATOM 1546 C C . LYS A 1 192 ? -1.951 -33.031 3.203 1 91.81 192 LYS A C 1
ATOM 1548 O O . LYS A 1 192 ? -3.135 -32.719 3.037 1 91.81 192 LYS A O 1
ATOM 1553 N N . SER A 1 193 ? -1.509 -33.375 4.348 1 92.69 193 SER A N 1
ATOM 1554 C CA . SER A 1 193 ? -2.355 -33.406 5.535 1 92.69 193 SER A CA 1
ATOM 1555 C C . SER A 1 193 ? -2.9 -32 5.863 1 92.69 193 SER A C 1
ATOM 1557 O O . SER A 1 193 ? -4.078 -31.859 6.188 1 92.69 193 SER A O 1
ATOM 1559 N N . VAL A 1 194 ? -2.061 -31.016 5.801 1 94.69 194 VAL A N 1
ATOM 1560 C CA . VAL A 1 194 ? -2.473 -29.641 6.055 1 94.69 194 VAL A CA 1
ATOM 1561 C C . VAL A 1 194 ? -3.531 -29.219 5.035 1 94.69 194 VAL A C 1
ATOM 1563 O O . VAL A 1 194 ? -4.559 -28.641 5.398 1 94.69 194 VAL A O 1
ATOM 1566 N N . LEU A 1 195 ? -3.316 -29.562 3.789 1 95.56 195 LEU A N 1
ATOM 1567 C CA . LEU A 1 195 ? -4.258 -29.188 2.738 1 95.56 195 LEU A CA 1
ATOM 1568 C C . LEU A 1 195 ? -5.582 -29.922 2.908 1 95.56 195 LEU A C 1
ATOM 1570 O O . LEU A 1 195 ? -6.648 -29.359 2.658 1 95.56 195 LEU A O 1
ATOM 1574 N N . ASP A 1 196 ? -5.477 -31.219 3.309 1 94.25 196 ASP A N 1
ATOM 1575 C CA . ASP A 1 196 ? -6.691 -31.984 3.564 1 94.25 196 ASP A CA 1
ATOM 1576 C C . ASP A 1 196 ? -7.559 -31.312 4.625 1 94.25 196 ASP A C 1
ATOM 1578 O O . ASP A 1 196 ? -8.781 -31.266 4.5 1 94.25 196 ASP A O 1
ATOM 1582 N N . GLU A 1 197 ? -6.941 -30.828 5.609 1 96.31 197 GLU A N 1
ATOM 1583 C CA . GLU A 1 197 ? -7.66 -30.109 6.656 1 96.31 197 GLU A CA 1
ATOM 1584 C C . GLU A 1 197 ? -8.281 -28.812 6.125 1 96.31 197 GLU A C 1
ATOM 1586 O O . GLU A 1 197 ? -9.445 -28.531 6.398 1 96.31 197 GLU A O 1
ATOM 1591 N N . ILE A 1 198 ? -7.57 -28.078 5.363 1 97.44 198 ILE A N 1
ATOM 1592 C CA . ILE A 1 198 ? -8.031 -26.812 4.816 1 97.44 198 ILE A CA 1
ATOM 1593 C C . ILE A 1 198 ? -9.211 -27.047 3.879 1 97.44 198 ILE A C 1
ATOM 1595 O O . ILE A 1 198 ? -10.188 -26.297 3.896 1 97.44 198 ILE A O 1
ATOM 1599 N N . MET A 1 199 ? -9.188 -28.109 3.152 1 95.88 199 MET A N 1
ATOM 1600 C CA . MET A 1 199 ? -10.195 -28.422 2.146 1 95.88 199 MET A CA 1
ATOM 1601 C C . MET A 1 199 ? -11.531 -28.766 2.801 1 95.88 199 MET A C 1
ATOM 1603 O O . MET A 1 199 ? -12.562 -28.797 2.131 1 95.88 199 MET A O 1
ATOM 1607 N N . GLN A 1 200 ? -11.5 -28.953 4.121 1 96.12 200 GLN A N 1
ATOM 1608 C CA . GLN A 1 200 ? -12.719 -29.359 4.824 1 96.12 200 GLN A CA 1
ATOM 1609 C C . GLN A 1 200 ? -13.516 -28.141 5.27 1 96.12 200 GLN A C 1
ATOM 1611 O O . GLN A 1 200 ? -14.68 -28.25 5.668 1 96.12 200 GLN A O 1
ATOM 1616 N N . TYR A 1 201 ? -12.906 -26.984 5.207 1 97.12 201 TYR A N 1
ATOM 1617 C CA . TYR A 1 201 ? -13.648 -25.812 5.641 1 97.12 201 TYR A CA 1
ATOM 1618 C C . TYR A 1 201 ? -14.883 -25.594 4.773 1 97.12 201 TYR A C 1
ATOM 1620 O O . TYR A 1 201 ? -14.797 -25.609 3.545 1 97.12 201 TYR A O 1
ATOM 1628 N N . PRO A 1 202 ? -16.016 -25.344 5.379 1 95.38 202 PRO A N 1
ATOM 1629 C CA . PRO A 1 202 ? -17.266 -25.297 4.621 1 95.38 202 PRO A CA 1
ATOM 1630 C C . PRO A 1 202 ? -17.531 -23.922 4.012 1 95.38 202 PRO A C 1
ATOM 1632 O O . PRO A 1 202 ? -18.406 -23.781 3.146 1 95.38 202 PRO A O 1
ATOM 1635 N N . ASP A 1 203 ? -16.844 -22.875 4.547 1 96.44 203 ASP A N 1
ATOM 1636 C CA . ASP A 1 203 ? -17.141 -21.516 4.07 1 96.44 203 ASP A CA 1
ATOM 1637 C C . ASP A 1 203 ? -15.906 -20.844 3.502 1 96.44 203 ASP A C 1
ATOM 1639 O O . ASP A 1 203 ? -14.773 -21.219 3.844 1 96.44 203 ASP A O 1
ATOM 1643 N N . TYR A 1 204 ? -16.141 -19.844 2.699 1 98.12 204 TYR A N 1
ATOM 1644 C CA . TYR A 1 204 ? -15.094 -19.141 1.971 1 98.12 204 TYR A CA 1
ATOM 1645 C C . TYR A 1 204 ? -14.102 -18.484 2.932 1 98.12 204 TYR A C 1
ATOM 1647 O O . TYR A 1 204 ? -12.883 -18.578 2.736 1 98.12 204 TYR A O 1
ATOM 1655 N N . ILE A 1 205 ? -14.586 -17.797 3.938 1 98 205 ILE A N 1
ATOM 1656 C CA . ILE A 1 205 ? -13.75 -17 4.824 1 98 205 ILE A CA 1
ATOM 1657 C C . ILE A 1 205 ? -12.719 -17.891 5.504 1 98 205 ILE A C 1
ATOM 1659 O O . ILE A 1 205 ? -11.523 -17.578 5.512 1 98 205 ILE A O 1
ATOM 1663 N N . ASP A 1 206 ? -13.148 -19 6.027 1 97.94 206 ASP A N 1
ATOM 1664 C CA . ASP A 1 206 ? -12.227 -19.906 6.707 1 97.94 206 ASP A CA 1
ATOM 1665 C C . ASP A 1 206 ? -11.266 -20.562 5.711 1 97.94 206 ASP A C 1
ATOM 1667 O O . ASP A 1 206 ? -10.078 -20.703 5.992 1 97.94 206 ASP A O 1
ATOM 1671 N N . PHE A 1 207 ? -11.773 -21.016 4.57 1 98.44 207 PHE A N 1
ATOM 1672 C CA . PHE A 1 207 ? -10.93 -21.625 3.555 1 98.44 207 PHE A CA 1
ATOM 1673 C C . PHE A 1 207 ? -9.844 -20.656 3.098 1 98.44 207 PHE A C 1
ATOM 1675 O O . PHE A 1 207 ? -8.656 -20.984 3.107 1 98.44 207 PHE A O 1
ATOM 1682 N N . TRP A 1 208 ? -10.266 -19.438 2.754 1 98.44 208 TRP A N 1
ATOM 1683 C CA . TRP A 1 208 ? -9.344 -18.406 2.289 1 98.44 208 TRP A CA 1
ATOM 1684 C C . TRP A 1 208 ? -8.305 -18.062 3.361 1 98.44 208 TRP A C 1
ATOM 1686 O O . TRP A 1 208 ? -7.102 -18.094 3.1 1 98.44 208 TRP A O 1
ATOM 1696 N N . ASN A 1 209 ? -8.766 -17.75 4.582 1 97.88 209 ASN A N 1
ATOM 1697 C CA . ASN A 1 209 ? -7.879 -17.328 5.66 1 97.88 209 ASN A CA 1
ATOM 1698 C C . ASN A 1 209 ? -6.797 -18.359 5.93 1 97.88 209 ASN A C 1
ATOM 1700 O O . ASN A 1 209 ? -5.621 -18.016 6.078 1 97.88 209 ASN A O 1
ATOM 1704 N N . ASN A 1 210 ? -7.176 -19.594 5.957 1 98.31 210 ASN A N 1
ATOM 1705 C CA . ASN A 1 210 ? -6.219 -20.641 6.273 1 98.31 210 ASN A CA 1
ATOM 1706 C C . ASN A 1 210 ? -5.301 -20.938 5.09 1 98.31 210 ASN A C 1
ATOM 1708 O O . ASN A 1 210 ? -4.105 -21.188 5.273 1 98.31 210 ASN A O 1
ATOM 1712 N N . THR A 1 211 ? -5.832 -20.969 3.842 1 98.5 211 THR A N 1
ATOM 1713 C CA . THR A 1 211 ? -5.004 -21.203 2.666 1 98.5 211 THR A CA 1
ATOM 1714 C C . THR A 1 211 ? -3.939 -20.109 2.529 1 98.5 211 THR A C 1
ATOM 1716 O O . THR A 1 211 ? -2.777 -20.406 2.242 1 98.5 211 THR A O 1
ATOM 1719 N N . GLU A 1 212 ? -4.336 -18.859 2.732 1 98.56 212 GLU A N 1
ATOM 1720 C CA . GLU A 1 212 ? -3.412 -17.734 2.594 1 98.56 212 GLU A CA 1
ATOM 1721 C C . GLU A 1 212 ? -2.375 -17.734 3.715 1 98.56 212 GLU A C 1
ATOM 1723 O O . GLU A 1 212 ? -1.176 -17.609 3.457 1 98.56 212 GLU A O 1
ATOM 1728 N N . ARG A 1 213 ? -2.777 -17.953 4.961 1 97.25 213 ARG A N 1
ATOM 1729 C CA . ARG A 1 213 ? -1.907 -17.719 6.109 1 97.25 213 ARG A CA 1
ATOM 1730 C C . ARG A 1 213 ? -1.001 -18.922 6.355 1 97.25 213 ARG A C 1
ATOM 1732 O O . ARG A 1 213 ? 0.078 -18.781 6.938 1 97.25 213 ARG A O 1
ATOM 1739 N N . VAL A 1 214 ? -1.424 -20.078 5.953 1 96.88 214 VAL A N 1
ATOM 1740 C CA . VAL A 1 214 ? -0.642 -21.266 6.277 1 96.88 214 VAL A CA 1
ATOM 1741 C C . VAL A 1 214 ? 0.185 -21.688 5.066 1 96.88 214 VAL A C 1
ATOM 1743 O O . VAL A 1 214 ? 1.371 -21.375 4.973 1 96.88 214 VAL A O 1
ATOM 1746 N N . PRO A 1 215 ? -0.352 -22.375 4.016 1 97.5 215 PRO A N 1
ATOM 1747 C CA . PRO A 1 215 ? 0.569 -22.812 2.969 1 97.5 215 PRO A CA 1
ATOM 1748 C C . PRO A 1 215 ? 1.096 -21.656 2.117 1 97.5 215 PRO A C 1
ATOM 1750 O O . PRO A 1 215 ? 2.279 -21.641 1.771 1 97.5 215 PRO A O 1
ATOM 1753 N N . HIS A 1 216 ? 0.248 -20.734 1.679 1 98.25 216 HIS A N 1
ATOM 1754 C CA . HIS A 1 216 ? 0.665 -19.656 0.79 1 98.25 216 HIS A CA 1
ATOM 1755 C C . HIS A 1 216 ? 1.77 -18.812 1.422 1 98.25 216 HIS A C 1
ATOM 1757 O O . HIS A 1 216 ? 2.857 -18.672 0.854 1 98.25 216 HIS A O 1
ATOM 1763 N N . ASP A 1 217 ? 1.521 -18.234 2.65 1 97.19 217 ASP A N 1
ATOM 1764 C CA . ASP A 1 217 ? 2.484 -17.359 3.303 1 97.19 217 ASP A CA 1
ATOM 1765 C C . ASP A 1 217 ? 3.787 -18.094 3.602 1 97.19 217 ASP A C 1
ATOM 1767 O O . ASP A 1 217 ? 4.871 -17.531 3.48 1 97.19 217 ASP A O 1
ATOM 1771 N N . ASN A 1 218 ? 3.682 -19.312 3.99 1 96.5 218 ASN A N 1
ATOM 1772 C CA . ASN A 1 218 ? 4.879 -20.016 4.43 1 96.5 218 ASN A CA 1
ATOM 1773 C C . ASN A 1 218 ? 5.773 -20.391 3.254 1 96.5 218 ASN A C 1
ATOM 1775 O O . ASN A 1 218 ? 6.996 -20.469 3.395 1 96.5 218 ASN A O 1
ATOM 1779 N N . LEU A 1 219 ? 5.211 -20.656 2.07 1 97.38 219 LEU A N 1
ATOM 1780 C CA . LEU A 1 219 ? 6.051 -20.859 0.897 1 97.38 219 LEU A CA 1
ATOM 1781 C C . LEU A 1 219 ? 6.832 -19.594 0.556 1 97.38 219 LEU A C 1
ATOM 1783 O O . LEU A 1 219 ? 8.008 -19.656 0.203 1 97.38 219 LEU A O 1
ATOM 1787 N N . HIS A 1 220 ? 6.172 -18.422 0.625 1 97.06 220 HIS A N 1
ATOM 1788 C CA . HIS A 1 220 ? 6.879 -17.156 0.462 1 97.06 220 HIS A CA 1
ATOM 1789 C C . HIS A 1 220 ? 8.07 -17.062 1.406 1 97.06 220 HIS A C 1
ATOM 1791 O O . HIS A 1 220 ? 9.18 -16.719 0.983 1 97.06 220 HIS A O 1
ATOM 1797 N N . ARG A 1 221 ? 7.844 -17.406 2.623 1 94.94 221 ARG A N 1
ATOM 1798 C CA . ARG A 1 221 ? 8.867 -17.328 3.656 1 94.94 221 ARG A CA 1
ATOM 1799 C C . ARG A 1 221 ? 9.992 -18.312 3.393 1 94.94 221 ARG A C 1
ATOM 1801 O O . ARG A 1 221 ? 11.164 -18.031 3.668 1 94.94 221 ARG A O 1
ATOM 1808 N N . THR A 1 222 ? 9.641 -19.438 2.926 1 96.25 222 THR A N 1
ATOM 1809 C CA . THR A 1 222 ? 10.609 -20.5 2.697 1 96.25 222 THR A CA 1
ATOM 1810 C C . THR A 1 222 ? 11.57 -20.125 1.569 1 96.25 222 THR A C 1
ATOM 1812 O O . THR A 1 222 ? 12.773 -20.344 1.673 1 96.25 222 THR A O 1
ATOM 1815 N N . ILE A 1 223 ? 11.039 -19.562 0.46 1 96.62 223 ILE A N 1
ATOM 1816 C CA . ILE A 1 223 ? 11.875 -19.172 -0.665 1 96.62 223 ILE A CA 1
ATOM 1817 C C . ILE A 1 223 ? 12.734 -17.969 -0.271 1 96.62 223 ILE A C 1
ATOM 1819 O O . ILE A 1 223 ? 13.891 -17.859 -0.696 1 96.62 223 ILE A O 1
ATOM 1823 N N . GLY A 1 224 ? 12.172 -17.031 0.568 1 94.19 224 GLY A N 1
ATOM 1824 C CA . GLY A 1 224 ? 12.891 -15.852 1.018 1 94.19 224 GLY A CA 1
ATOM 1825 C C . GLY A 1 224 ? 13.188 -14.875 -0.103 1 94.19 224 GLY A C 1
ATOM 1826 O O . GLY A 1 224 ? 12.578 -14.945 -1.173 1 94.19 224 GLY A O 1
ATOM 1827 N N . GLY A 1 225 ? 14.086 -13.883 0.193 1 94.56 225 GLY A N 1
ATOM 1828 C CA . GLY A 1 225 ? 14.469 -12.891 -0.795 1 94.56 225 GLY A CA 1
ATOM 1829 C C . GLY A 1 225 ? 13.289 -12.094 -1.327 1 94.56 225 GLY A C 1
ATOM 1830 O O . GLY A 1 225 ? 12.453 -11.617 -0.555 1 94.56 225 GLY A O 1
ATOM 1831 N N . ASP A 1 226 ? 13.242 -11.961 -2.613 1 95.62 226 ASP A N 1
ATOM 1832 C CA . ASP A 1 226 ? 12.188 -11.18 -3.264 1 95.62 226 ASP A CA 1
ATOM 1833 C C . ASP A 1 226 ? 10.82 -11.805 -3.029 1 95.62 226 ASP A C 1
ATOM 1835 O O . ASP A 1 226 ? 9.82 -11.094 -2.904 1 95.62 226 ASP A O 1
ATOM 1839 N N . MET A 1 227 ? 10.789 -13.117 -2.908 1 96.88 227 MET A N 1
ATOM 1840 C CA . MET A 1 227 ? 9.523 -13.828 -2.744 1 96.88 227 MET A CA 1
ATOM 1841 C C . MET A 1 227 ? 8.859 -13.461 -1.42 1 96.88 227 MET A C 1
ATOM 1843 O O . MET A 1 227 ? 7.637 -13.531 -1.295 1 96.88 227 MET A O 1
ATOM 1847 N N . ARG A 1 228 ? 9.617 -13.07 -0.468 1 94.31 228 ARG A N 1
ATOM 1848 C CA . ARG A 1 228 ? 9.125 -12.836 0.888 1 94.31 228 ARG A CA 1
ATOM 1849 C C . ARG A 1 228 ? 8.445 -11.477 1.002 1 94.31 228 ARG A C 1
ATOM 1851 O O . ARG A 1 228 ? 7.684 -11.234 1.938 1 94.31 228 ARG A O 1
ATOM 1858 N N . ARG A 1 229 ? 8.727 -10.602 0.071 1 93.94 229 ARG A N 1
ATOM 1859 C CA . ARG A 1 229 ? 8.281 -9.211 0.189 1 93.94 229 ARG A CA 1
ATOM 1860 C C . ARG A 1 229 ? 7.09 -8.938 -0.717 1 93.94 229 ARG A C 1
ATOM 1862 O O . ARG A 1 229 ? 6.676 -9.812 -1.49 1 93.94 229 ARG A O 1
ATOM 1869 N N . GLN A 1 230 ? 6.512 -7.754 -0.599 1 96.12 230 GLN A N 1
ATOM 1870 C CA . GLN A 1 230 ? 5.309 -7.402 -1.345 1 96.12 230 GLN A CA 1
ATOM 1871 C C . GLN A 1 230 ? 5.609 -7.246 -2.832 1 96.12 230 GLN A C 1
ATOM 1873 O O . GLN A 1 230 ? 4.691 -7.199 -3.656 1 96.12 230 GLN A O 1
AT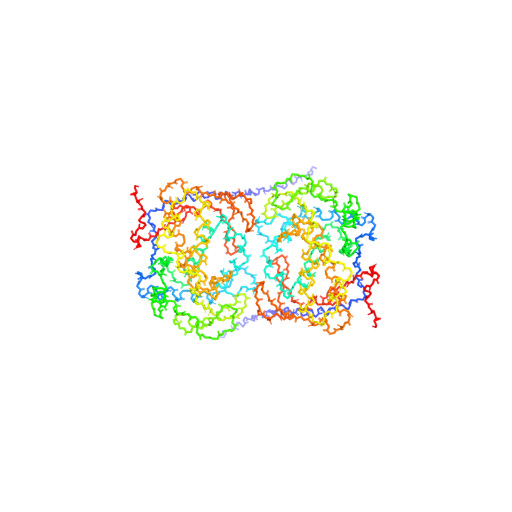OM 1878 N N . TYR A 1 231 ? 6.848 -7.094 -3.203 1 96.06 231 TYR A N 1
ATOM 1879 C CA . TYR A 1 231 ? 7.242 -7.09 -4.605 1 96.06 231 TYR A CA 1
ATOM 1880 C C . TYR A 1 231 ? 7.637 -8.492 -5.066 1 96.06 231 TYR A C 1
ATOM 1882 O O . TYR A 1 231 ? 8.484 -8.648 -5.945 1 96.06 231 TYR A O 1
ATOM 1890 N N . SER A 1 232 ? 7.035 -9.523 -4.516 1 97.88 232 SER A N 1
ATOM 1891 C CA . SER A 1 232 ? 7.312 -10.938 -4.715 1 97.88 232 SER A CA 1
ATOM 1892 C C . SER A 1 232 ? 7.145 -11.336 -6.18 1 97.88 232 SER A C 1
ATOM 1894 O O . SER A 1 232 ? 7.75 -12.305 -6.641 1 97.88 232 SER A O 1
ATOM 1896 N N . PRO A 1 233 ? 6.395 -10.602 -7.027 1 98.69 233 PRO A N 1
ATOM 1897 C CA . PRO A 1 233 ? 6.324 -10.992 -8.438 1 98.69 233 PRO A CA 1
ATOM 1898 C C . PRO A 1 233 ? 7.668 -10.859 -9.156 1 98.69 233 PRO A C 1
ATOM 1900 O O . PRO A 1 233 ? 7.812 -11.312 -10.289 1 98.69 233 PRO A O 1
ATOM 1903 N N . ASN A 1 234 ? 8.688 -10.258 -8.508 1 97.62 234 ASN A N 1
ATOM 1904 C CA . ASN A 1 234 ? 10.047 -10.305 -9.039 1 97.62 234 ASN A CA 1
ATOM 1905 C C . ASN A 1 234 ? 10.57 -11.734 -9.125 1 97.62 234 ASN A C 1
ATOM 1907 O O . ASN A 1 234 ? 11.484 -12.016 -9.906 1 97.62 234 ASN A O 1
ATOM 1911 N N . GLU A 1 235 ? 10.07 -12.578 -8.234 1 98.31 235 GLU A N 1
ATOM 1912 C CA . GLU A 1 235 ? 10.406 -14 -8.234 1 98.31 235 GLU A CA 1
ATOM 1913 C C . GLU A 1 235 ? 9.633 -14.742 -9.32 1 98.31 235 GLU A C 1
ATOM 1915 O O . GLU A 1 235 ? 8.406 -14.82 -9.273 1 98.31 235 GLU A O 1
ATOM 1920 N N . PRO A 1 236 ? 10.359 -15.359 -10.219 1 98.5 236 PRO A N 1
ATOM 1921 C CA . PRO A 1 236 ? 9.672 -16.031 -11.328 1 98.5 236 PRO A CA 1
ATOM 1922 C C . PRO A 1 236 ? 8.766 -17.172 -10.859 1 98.5 236 PRO A C 1
ATOM 1924 O O . PRO A 1 236 ? 7.812 -17.516 -11.555 1 98.5 236 PRO A O 1
ATOM 1927 N N . LEU A 1 237 ? 8.969 -17.688 -9.711 1 98.75 237 LEU A N 1
ATOM 1928 C CA . LEU A 1 237 ? 8.156 -18.766 -9.164 1 98.75 237 LEU A CA 1
ATOM 1929 C C . LEU A 1 237 ? 6.816 -18.25 -8.664 1 98.75 237 LEU A C 1
ATOM 1931 O O . LEU A 1 237 ? 5.898 -19.031 -8.398 1 98.75 237 LEU A O 1
ATOM 1935 N N . PHE A 1 238 ? 6.664 -16.969 -8.5 1 98.88 238 PHE A N 1
ATOM 1936 C CA . PHE A 1 238 ? 5.504 -16.328 -7.887 1 98.88 238 PHE A CA 1
ATOM 1937 C C . PHE A 1 238 ? 4.219 -16.797 -8.562 1 98.88 238 PHE A C 1
ATOM 1939 O O . PHE A 1 238 ? 3.275 -17.219 -7.887 1 98.88 238 PHE A O 1
ATOM 1946 N N . PHE A 1 239 ? 4.184 -16.75 -9.883 1 98.88 239 PHE A N 1
ATOM 1947 C CA . PHE A 1 239 ? 2.928 -17.016 -10.578 1 98.88 239 PHE A CA 1
ATOM 1948 C C . PHE A 1 239 ? 2.617 -18.5 -10.609 1 98.88 239 PHE A C 1
ATOM 1950 O O . PHE A 1 239 ? 1.449 -18.891 -10.633 1 98.88 239 PHE A O 1
ATOM 1957 N N . LEU A 1 240 ? 3.631 -19.391 -10.594 1 98.81 240 LEU A N 1
ATOM 1958 C CA . LEU A 1 240 ? 3.373 -20.812 -10.461 1 98.81 240 LEU A CA 1
ATOM 1959 C C . LEU A 1 240 ? 2.814 -21.141 -9.086 1 98.81 240 LEU A C 1
ATOM 1961 O O . LEU A 1 240 ? 1.923 -21.984 -8.953 1 98.81 240 LEU A O 1
ATOM 1965 N N . HIS A 1 241 ? 3.396 -20.5 -8.078 1 98.69 241 HIS A N 1
ATOM 1966 C CA . HIS A 1 241 ? 2.902 -20.609 -6.711 1 98.69 241 HIS A CA 1
ATOM 1967 C C . HIS A 1 241 ? 1.437 -20.203 -6.617 1 98.69 241 HIS A C 1
ATOM 1969 O O . HIS A 1 241 ? 0.619 -20.938 -6.059 1 98.69 241 HIS A O 1
ATOM 1975 N N . HIS A 1 242 ? 1.097 -19.109 -7.227 1 98.88 242 HIS A N 1
ATOM 1976 C CA . HIS A 1 242 ? -0.272 -18.609 -7.141 1 98.88 242 HIS A CA 1
ATOM 1977 C C . HIS A 1 242 ? -1.207 -19.406 -8.047 1 98.88 242 HIS A C 1
ATOM 1979 O O . HIS A 1 242 ? -2.404 -19.5 -7.773 1 98.88 242 HIS A O 1
ATOM 1985 N N . ALA A 1 243 ? -0.675 -19.953 -9.133 1 98.69 243 ALA A N 1
ATOM 1986 C CA . ALA A 1 243 ? -1.49 -20.891 -9.914 1 98.69 243 ALA A CA 1
ATOM 1987 C C . ALA A 1 243 ? -1.869 -22.109 -9.094 1 98.69 243 ALA A C 1
ATOM 1989 O O . ALA A 1 243 ? -2.984 -22.625 -9.211 1 98.69 243 ALA A O 1
ATOM 1990 N N . GLN A 1 244 ? -0.963 -22.578 -8.281 1 97.81 244 GLN A N 1
ATOM 1991 C CA . GLN A 1 244 ? -1.285 -23.672 -7.363 1 97.81 244 GLN A CA 1
ATOM 1992 C C . GLN A 1 244 ? -2.369 -23.25 -6.371 1 97.81 244 GLN A C 1
ATOM 1994 O O . GLN A 1 244 ? -3.299 -24.016 -6.102 1 97.81 244 GLN A O 1
ATOM 1999 N N . VAL A 1 245 ? -2.254 -22.078 -5.84 1 98.38 245 VAL A N 1
ATOM 2000 C CA . VAL A 1 245 ? -3.242 -21.562 -4.906 1 98.38 245 VAL A CA 1
ATOM 2001 C C . VAL A 1 245 ? -4.602 -21.453 -5.594 1 98.38 245 VAL A C 1
ATOM 2003 O O . VAL A 1 245 ? -5.621 -21.859 -5.023 1 98.38 245 VAL A O 1
ATOM 2006 N N . ASP A 1 246 ? -4.578 -20.969 -6.824 1 98.38 246 ASP A N 1
ATOM 2007 C CA . ASP A 1 246 ? -5.801 -20.906 -7.621 1 98.38 246 ASP A CA 1
ATOM 2008 C C . ASP A 1 246 ? -6.375 -22.312 -7.855 1 98.38 246 ASP A C 1
ATOM 2010 O O . ASP A 1 246 ? -7.59 -22.5 -7.793 1 98.38 246 ASP A O 1
ATOM 2014 N N . ARG A 1 247 ? -5.551 -23.25 -8.141 1 97.44 247 ARG A N 1
ATOM 2015 C CA . ARG A 1 247 ? -5.969 -24.625 -8.32 1 97.44 247 ARG A CA 1
ATOM 2016 C C . ARG A 1 247 ? -6.664 -25.156 -7.078 1 97.44 247 ARG A C 1
ATOM 2018 O O . ARG A 1 247 ?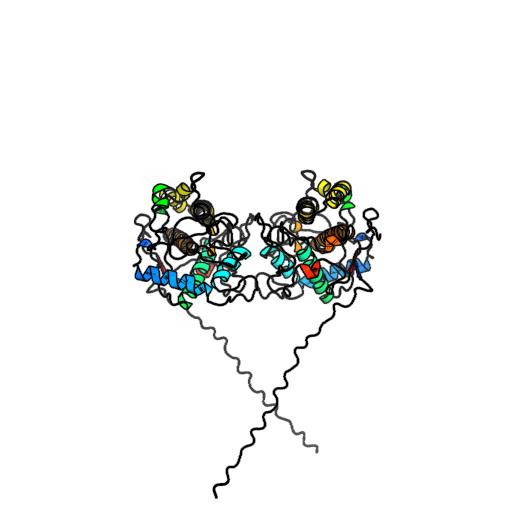 -7.723 -25.797 -7.172 1 97.44 247 ARG A O 1
ATOM 2025 N N . LEU A 1 248 ? -6.125 -24.906 -5.949 1 96.88 248 LEU A N 1
ATOM 2026 C CA . LEU A 1 248 ? -6.723 -25.344 -4.695 1 96.88 248 LEU A CA 1
ATOM 2027 C C . LEU A 1 248 ? -8.109 -24.734 -4.5 1 96.88 248 LEU A C 1
ATOM 2029 O O . LEU A 1 248 ? -9.039 -25.422 -4.07 1 96.88 248 LEU A O 1
ATOM 2033 N N . TRP A 1 249 ? -8.195 -23.453 -4.809 1 97.88 249 TRP A N 1
ATOM 2034 C CA . TRP A 1 249 ? -9.492 -22.797 -4.703 1 97.88 249 TRP A CA 1
ATOM 2035 C C . TRP A 1 249 ? -10.5 -23.438 -5.664 1 97.88 249 TRP A C 1
ATOM 2037 O O . TRP A 1 249 ? -11.648 -23.688 -5.297 1 97.88 249 TRP A O 1
ATOM 2047 N N . THR A 1 250 ? -10.055 -23.719 -6.863 1 96.38 250 THR A N 1
ATOM 2048 C CA . THR A 1 250 ? -10.898 -24.359 -7.871 1 96.38 250 THR A CA 1
ATOM 2049 C C . THR A 1 250 ? -11.375 -25.734 -7.383 1 96.38 250 THR A C 1
ATOM 2051 O O . THR A 1 250 ? -12.547 -26.078 -7.535 1 96.38 250 THR A O 1
ATOM 2054 N N . ILE A 1 251 ? -10.5 -26.453 -6.805 1 94.75 251 ILE A N 1
ATOM 2055 C CA . ILE A 1 251 ? -10.836 -27.781 -6.281 1 94.75 251 ILE A CA 1
ATOM 2056 C C . ILE A 1 251 ? -11.844 -27.641 -5.141 1 94.75 251 ILE A C 1
ATOM 2058 O O . ILE A 1 251 ? -12.836 -28.375 -5.094 1 94.75 251 ILE A O 1
ATOM 2062 N N . TRP A 1 252 ? -11.586 -26.734 -4.238 1 96.62 252 TRP A N 1
ATOM 2063 C CA . TRP A 1 252 ? -12.492 -26.5 -3.115 1 96.62 252 TRP A CA 1
ATOM 2064 C C . TRP A 1 252 ? -13.883 -26.141 -3.609 1 96.62 252 TRP A C 1
ATOM 2066 O O . TRP A 1 252 ? -14.883 -26.641 -3.098 1 96.62 252 TRP A O 1
ATOM 2076 N N . GLN A 1 253 ? -14.008 -25.297 -4.621 1 95.62 253 GLN A N 1
ATOM 2077 C CA . GLN A 1 253 ? -15.281 -24.875 -5.195 1 95.62 253 GLN A CA 1
ATOM 2078 C C . GLN A 1 253 ? -16 -26.047 -5.836 1 95.62 253 GLN A C 1
ATOM 2080 O O . GLN A 1 253 ? -17.234 -26.141 -5.766 1 95.62 253 GLN A O 1
ATOM 2085 N N . GLY A 1 254 ? -15.266 -26.938 -6.43 1 92 254 GLY A N 1
ATOM 2086 C CA . GLY A 1 254 ? -15.82 -28.062 -7.152 1 92 254 GLY A CA 1
ATOM 2087 C C . GLY A 1 254 ? -16.484 -29.094 -6.246 1 92 254 GLY A C 1
ATOM 2088 O O . GLY A 1 254 ? -17.266 -29.922 -6.707 1 92 254 GLY A O 1
ATOM 2089 N N . ARG A 1 255 ? -16.234 -29.016 -5.012 1 90.19 255 ARG A N 1
ATOM 2090 C CA . ARG A 1 255 ? -16.766 -29.984 -4.059 1 90.19 255 ARG A CA 1
ATOM 2091 C C . ARG A 1 255 ? -18.219 -29.641 -3.717 1 90.19 255 ARG A C 1
ATOM 2093 O O . ARG A 1 255 ? -18.938 -30.484 -3.174 1 90.19 255 ARG A O 1
ATOM 2100 N N . ASN A 1 256 ? -18.641 -28.5 -3.953 1 88.94 256 ASN A N 1
ATOM 2101 C CA . ASN A 1 256 ? -19.984 -28 -3.768 1 88.94 256 ASN A CA 1
ATOM 2102 C C . ASN A 1 256 ? -20.281 -26.828 -4.695 1 88.94 256 ASN A C 1
ATOM 2104 O O . ASN A 1 256 ? -19.688 -25.75 -4.555 1 88.94 256 ASN A O 1
ATOM 2108 N N . GLU A 1 257 ? -21.234 -27 -5.492 1 84.19 257 GLU A N 1
ATOM 2109 C CA . GLU A 1 257 ? -21.5 -26.016 -6.543 1 84.19 257 GLU A CA 1
ATOM 2110 C C . GLU A 1 257 ? -21.922 -24.672 -5.953 1 84.19 257 GLU A C 1
ATOM 2112 O O . GLU A 1 257 ? -21.734 -23.625 -6.586 1 84.19 257 GLU A O 1
ATOM 2117 N N . THR A 1 258 ? -22.422 -24.688 -4.793 1 91.25 258 THR A N 1
ATOM 2118 C CA . THR A 1 258 ? -22.844 -23.438 -4.18 1 91.25 258 THR A CA 1
ATOM 2119 C C . THR A 1 258 ? -21.641 -22.562 -3.834 1 91.25 258 THR A C 1
ATOM 2121 O O . THR A 1 258 ? -21.781 -21.359 -3.631 1 91.25 258 THR A O 1
ATOM 2124 N N . ARG A 1 259 ? -20.469 -23.203 -3.918 1 94.94 259 ARG A N 1
ATOM 2125 C CA . ARG A 1 259 ? -19.266 -22.5 -3.494 1 94.94 259 ARG A CA 1
ATOM 2126 C C . ARG A 1 259 ? -18.781 -21.531 -4.574 1 94.94 259 ARG A C 1
ATOM 2128 O O . ARG A 1 259 ? -17.938 -20.672 -4.32 1 94.94 259 ARG A O 1
ATOM 2135 N N . LEU A 1 260 ? -19.359 -21.656 -5.75 1 95.44 260 LEU A N 1
ATOM 2136 C CA . LEU A 1 260 ? -19.016 -20.719 -6.812 1 95.44 260 LEU A CA 1
ATOM 2137 C C . LEU A 1 260 ? -19.547 -19.328 -6.484 1 95.44 260 LEU A C 1
ATOM 2139 O O . LEU A 1 260 ? -19.125 -18.328 -7.094 1 95.44 260 LEU A O 1
ATOM 2143 N N . GLN A 1 261 ? -20.391 -19.25 -5.457 1 95.56 261 GLN A N 1
ATOM 2144 C CA . GLN A 1 261 ? -20.953 -17.969 -5.039 1 95.56 261 GLN A CA 1
ATOM 2145 C C . GLN A 1 261 ? -20.531 -17.609 -3.617 1 95.56 261 GLN A C 1
ATOM 2147 O O . GLN A 1 261 ? -20.922 -16.578 -3.082 1 95.56 261 GLN A O 1
ATOM 2152 N N . ASP A 1 262 ? -19.766 -18.516 -3 1 97.19 262 ASP A N 1
ATOM 2153 C CA . ASP A 1 262 ? -19.297 -18.266 -1.636 1 97.19 262 ASP A CA 1
ATOM 2154 C C . ASP A 1 262 ? -18.188 -17.234 -1.607 1 97.19 262 ASP A C 1
ATOM 2156 O O . ASP A 1 262 ? -17.156 -17.406 -2.256 1 97.19 262 ASP A O 1
ATOM 2160 N N . TYR A 1 263 ? -18.469 -16.125 -0.995 1 97.94 263 TYR A N 1
ATOM 2161 C CA . TYR A 1 263 ? -17.531 -15 -0.921 1 97.94 263 TYR A CA 1
ATOM 2162 C C . TYR A 1 263 ? -17.859 -14.102 0.262 1 97.94 263 TYR A C 1
ATOM 2164 O O . TYR A 1 263 ? -19.031 -13.859 0.561 1 97.94 263 TYR A O 1
ATOM 2172 N N . GLY A 1 264 ? -16.859 -13.602 0.941 1 97.44 264 GLY A N 1
ATOM 2173 C CA . GLY A 1 264 ? -17.047 -12.688 2.055 1 97.44 264 GLY A CA 1
ATOM 2174 C C . GLY A 1 264 ? -15.773 -12.422 2.834 1 97.44 264 GLY A C 1
ATOM 2175 O O . GLY A 1 264 ? -14.75 -13.07 2.596 1 97.44 264 GLY A O 1
ATOM 2176 N N . GLY A 1 265 ? -15.852 -11.469 3.693 1 96.38 265 GLY A N 1
ATOM 2177 C CA . GLY A 1 265 ? -14.719 -11.086 4.516 1 96.38 265 GLY A CA 1
ATOM 2178 C C . GLY A 1 265 ? -14.414 -9.602 4.457 1 96.38 265 GLY A C 1
ATOM 2179 O O . GLY A 1 265 ? -15.281 -8.797 4.09 1 96.38 265 GLY A O 1
ATOM 2180 N N . ASN A 1 266 ? -13.211 -9.266 4.941 1 94.44 266 ASN A N 1
ATOM 2181 C CA . ASN A 1 266 ? -12.797 -7.871 4.961 1 94.44 266 ASN A CA 1
ATOM 2182 C C . ASN A 1 266 ? -12.234 -7.438 3.605 1 94.44 266 ASN A C 1
ATOM 2184 O O . ASN A 1 266 ? -11.617 -8.234 2.898 1 94.44 266 ASN A O 1
ATOM 2188 N N . LYS A 1 267 ? -12.406 -6.18 3.273 1 93.38 267 LYS A N 1
ATOM 2189 C CA . LYS A 1 267 ? -11.945 -5.648 1.995 1 93.38 267 LYS A CA 1
ATOM 2190 C C . LYS A 1 267 ? -10.555 -5.031 2.123 1 93.38 267 LYS A C 1
ATOM 2192 O O . LYS A 1 267 ? -9.844 -4.883 1.128 1 93.38 267 LYS A O 1
ATOM 2197 N N . ILE A 1 268 ? -10.258 -4.637 3.324 1 91.75 268 ILE A N 1
ATOM 2198 C CA . ILE A 1 268 ? -9 -3.955 3.594 1 91.75 268 ILE A CA 1
ATOM 2199 C C . ILE A 1 268 ? -8.219 -4.723 4.66 1 91.75 268 ILE A C 1
ATOM 2201 O O . ILE A 1 268 ? -8.789 -5.16 5.66 1 91.75 268 ILE A O 1
ATOM 2205 N N . GLN A 1 269 ? -6.902 -4.816 4.426 1 92.94 269 GLN A N 1
ATOM 2206 C CA . GLN A 1 269 ? -6.023 -5.535 5.344 1 92.94 269 GLN A CA 1
ATOM 2207 C C . GLN A 1 269 ? -6.121 -4.969 6.758 1 92.94 269 GLN A C 1
ATOM 2209 O O . GLN A 1 269 ? -6.145 -3.752 6.945 1 92.94 269 GLN A O 1
ATOM 2214 N N . ASN A 1 270 ? -6.273 -5.848 7.75 1 85.56 270 ASN A N 1
ATOM 2215 C CA . ASN A 1 270 ? -6.273 -5.559 9.18 1 85.56 270 ASN A CA 1
ATOM 2216 C C . ASN A 1 270 ? -7.59 -4.926 9.625 1 85.56 270 ASN A C 1
ATOM 2218 O O . ASN A 1 270 ? -7.699 -4.434 10.75 1 85.56 270 ASN A O 1
ATOM 2222 N N . MET A 1 271 ? -8.523 -4.812 8.719 1 84.12 271 MET A N 1
ATOM 2223 C CA . MET A 1 271 ? -9.867 -4.422 9.141 1 84.12 271 MET A CA 1
ATOM 2224 C C . MET A 1 271 ? -10.719 -5.648 9.445 1 84.12 271 MET A C 1
ATOM 2226 O O . MET A 1 271 ? -10.5 -6.719 8.883 1 84.12 271 MET A O 1
ATOM 2230 N N . THR A 1 272 ? -11.672 -5.441 10.32 1 79.25 272 THR A N 1
ATOM 2231 C CA . THR A 1 272 ? -12.453 -6.59 10.773 1 79.25 272 THR A CA 1
ATOM 2232 C C . THR A 1 272 ? -13.867 -6.547 10.195 1 79.25 272 THR A C 1
ATOM 2234 O O . THR A 1 272 ? -14.648 -7.477 10.398 1 79.25 272 THR A O 1
ATOM 2237 N N . THR A 1 273 ? -14.156 -5.52 9.445 1 81.44 273 THR A N 1
ATOM 2238 C CA . THR A 1 273 ? -15.484 -5.445 8.844 1 81.44 273 THR A CA 1
ATOM 2239 C C . THR A 1 273 ? -15.609 -6.441 7.688 1 81.44 273 THR A C 1
ATOM 2241 O O . THR A 1 273 ? -14.711 -6.547 6.852 1 81.44 273 THR A O 1
ATOM 2244 N N . ASN A 1 274 ? -16.625 -7.215 7.699 1 87.12 274 ASN A N 1
ATOM 2245 C CA . ASN A 1 274 ? -16.906 -8.195 6.66 1 87.12 274 ASN A CA 1
ATOM 2246 C C . ASN A 1 274 ? -17.906 -7.656 5.633 1 87.12 274 ASN A C 1
ATOM 2248 O O . ASN A 1 274 ? -19.047 -8.086 5.594 1 87.12 274 ASN A O 1
ATOM 2252 N N . THR A 1 275 ? -17.422 -6.762 4.754 1 89.44 275 THR A N 1
ATOM 2253 C CA . THR A 1 275 ? -18.328 -6.047 3.861 1 89.44 275 THR A CA 1
ATOM 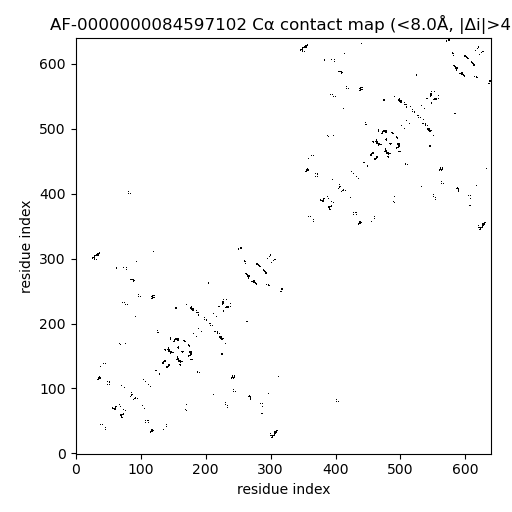2254 C C . THR A 1 275 ? -18.094 -6.469 2.412 1 89.44 275 THR A C 1
ATOM 2256 O O . THR A 1 275 ? -18.703 -5.906 1.495 1 89.44 275 THR A O 1
ATOM 2259 N N . ALA A 1 276 ? -17.266 -7.441 2.201 1 96.25 276 ALA A N 1
ATOM 2260 C CA . ALA A 1 276 ? -16.938 -7.832 0.831 1 96.25 276 ALA A CA 1
ATOM 2261 C C . ALA A 1 276 ? -18.125 -8.523 0.163 1 96.25 276 ALA A C 1
ATOM 2263 O O . ALA A 1 276 ? -18.891 -9.242 0.818 1 96.25 276 ALA A O 1
ATOM 2264 N N . GLY A 1 277 ? -18.328 -8.258 -1.11 1 97.19 277 GLY A N 1
ATOM 2265 C CA . GLY A 1 277 ? -19.359 -8.883 -1.908 1 97.19 277 GLY A CA 1
ATOM 2266 C C . GLY A 1 277 ? -18.953 -9.133 -3.346 1 97.19 277 GLY A C 1
ATOM 2267 O O . GLY A 1 277 ? -17.938 -8.602 -3.807 1 97.19 277 GLY A O 1
ATOM 2268 N N . LEU A 1 278 ? -19.734 -9.906 -4 1 97.88 278 LEU A N 1
ATOM 2269 C CA . LEU A 1 278 ? -19.422 -10.367 -5.352 1 97.88 278 LEU A CA 1
ATOM 2270 C C . LEU A 1 278 ? -19.391 -9.195 -6.328 1 97.88 278 LEU A C 1
ATOM 2272 O O . LEU A 1 278 ? -18.812 -9.305 -7.41 1 97.88 278 LEU A O 1
ATOM 2276 N N . GLU A 1 279 ? -19.953 -8.055 -5.988 1 96.25 279 GLU A N 1
ATOM 2277 C CA . GLU A 1 279 ? -20.016 -6.895 -6.867 1 96.25 279 GLU A CA 1
ATOM 2278 C C . GLU A 1 279 ? -18.812 -5.977 -6.645 1 96.25 279 GLU A C 1
ATOM 2280 O O . GLU A 1 279 ? -18.656 -4.965 -7.332 1 96.25 279 GLU A O 1
ATOM 2285 N N . ASP A 1 280 ? -17.984 -6.398 -5.699 1 95.31 280 ASP A N 1
ATOM 2286 C CA . ASP A 1 280 ? -16.797 -5.582 -5.449 1 95.31 280 ASP A CA 1
ATOM 2287 C C . ASP A 1 280 ? -15.891 -5.555 -6.672 1 95.31 280 ASP A C 1
ATOM 2289 O O . ASP A 1 280 ? -15.844 -6.52 -7.441 1 95.31 280 ASP A O 1
ATOM 2293 N N . THR A 1 281 ? -15.172 -4.461 -6.809 1 94.12 281 THR A N 1
ATOM 2294 C CA . THR A 1 281 ? -14.266 -4.258 -7.934 1 94.12 281 THR A CA 1
ATOM 2295 C C . THR A 1 281 ? -12.859 -4.754 -7.594 1 94.12 281 THR A C 1
ATOM 2297 O O . THR A 1 281 ? -12.375 -4.539 -6.48 1 94.12 281 THR A O 1
ATOM 2300 N N . LEU A 1 282 ? -12.188 -5.406 -8.523 1 96.38 282 LEU A N 1
ATOM 2301 C CA . LEU A 1 282 ? -10.781 -5.781 -8.453 1 96.38 282 LEU A CA 1
ATOM 2302 C C . LEU A 1 282 ? -9.906 -4.734 -9.133 1 96.38 282 LEU A C 1
ATOM 2304 O O . LEU A 1 282 ? -9.969 -4.566 -10.352 1 96.38 282 LEU A O 1
ATOM 2308 N N . PHE A 1 283 ? -9.117 -4.113 -8.336 1 90.81 283 PHE A N 1
ATOM 2309 C CA . PHE A 1 283 ? -8.32 -3 -8.844 1 90.81 283 PHE A CA 1
ATOM 2310 C C . PHE A 1 283 ? -6.926 -3.465 -9.242 1 90.81 283 PHE A C 1
ATOM 2312 O O . PHE A 1 283 ? -6.352 -4.34 -8.594 1 90.81 283 PHE A O 1
ATOM 2319 N N . THR A 1 284 ? -6.332 -2.826 -10.336 1 92.94 284 THR A N 1
ATOM 2320 C CA . THR A 1 284 ? -4.992 -3.162 -10.805 1 92.94 284 THR A CA 1
ATOM 2321 C C . THR A 1 284 ? -4.191 -1.897 -11.109 1 92.94 284 THR A C 1
ATOM 2323 O O . THR A 1 284 ? -3.348 -1.89 -12.008 1 92.94 284 THR A O 1
ATOM 2326 N N . LEU A 1 285 ? -4.371 -0.732 -10.391 1 88.44 285 LEU A N 1
ATOM 2327 C CA . LEU A 1 285 ? -3.693 0.547 -10.57 1 88.44 285 LEU A CA 1
ATOM 2328 C C . LEU A 1 285 ? -3.656 0.944 -12.039 1 88.44 285 LEU A C 1
ATOM 2330 O O . LEU A 1 285 ? -2.604 1.323 -12.555 1 88.44 285 LEU A O 1
ATOM 2334 N N . ASN A 1 286 ? -4.5 0.742 -12.898 1 82.81 286 ASN A N 1
ATOM 2335 C CA . ASN A 1 286 ? -4.648 1.098 -14.305 1 82.81 286 ASN A CA 1
ATOM 2336 C C . ASN A 1 286 ? -3.859 0.156 -15.211 1 82.81 286 ASN A C 1
ATOM 2338 O O . ASN A 1 286 ? -3.639 0.456 -16.375 1 82.81 286 ASN A O 1
ATOM 2342 N N . TYR A 1 287 ? -3.236 -0.862 -14.625 1 93.62 287 TYR A N 1
ATOM 2343 C CA . TYR A 1 287 ? -2.551 -1.835 -15.469 1 93.62 287 TYR A CA 1
ATOM 2344 C C . TYR A 1 287 ? -3.527 -2.512 -16.422 1 93.62 287 TYR A C 1
ATOM 2346 O O . TYR A 1 287 ? -3.209 -2.734 -17.594 1 93.62 287 TYR A O 1
ATOM 2354 N N . ALA A 1 288 ? -4.668 -2.869 -15.914 1 94.81 288 ALA A N 1
ATOM 2355 C CA . ALA A 1 288 ? -5.711 -3.551 -16.672 1 94.81 288 ALA A CA 1
ATOM 2356 C C . ALA A 1 288 ? -7.094 -3.033 -16.297 1 94.81 288 ALA A C 1
ATOM 2358 O O . ALA A 1 288 ? -7.246 -2.32 -15.297 1 94.81 288 ALA A O 1
ATOM 2359 N N . PRO A 1 289 ? -8.086 -3.287 -17.078 1 91.69 289 PRO A N 1
ATOM 2360 C CA . PRO A 1 289 ? -9.438 -2.824 -16.734 1 91.69 289 PRO A CA 1
ATOM 2361 C C . PRO A 1 289 ? -9.93 -3.375 -15.398 1 91.69 289 PRO A C 1
ATOM 2363 O O . PRO A 1 289 ? -9.648 -4.531 -15.062 1 91.69 289 PRO A O 1
ATOM 2366 N N . GLU A 1 290 ? -10.602 -2.547 -14.703 1 90.69 290 GLU A N 1
ATOM 2367 C CA . GLU A 1 290 ? -11.273 -2.984 -13.484 1 90.69 290 GLU A CA 1
ATOM 2368 C C . GLU A 1 290 ? -12.383 -3.986 -13.789 1 90.69 290 GLU A C 1
ATOM 2370 O O . GLU A 1 290 ? -13.094 -3.846 -14.789 1 90.69 290 GLU A O 1
ATOM 2375 N N . ARG A 1 291 ? -12.422 -5.008 -13.031 1 95.56 291 ARG A N 1
ATOM 2376 C CA . ARG A 1 291 ? -13.414 -6.07 -13.172 1 95.56 291 ARG A CA 1
ATOM 2377 C C . ARG A 1 291 ? -14.008 -6.445 -11.82 1 95.56 291 ARG A C 1
ATOM 2379 O O . ARG A 1 291 ? -13.43 -6.141 -10.781 1 95.56 291 ARG A O 1
ATOM 2386 N N . ASP A 1 292 ? -15.148 -7.055 -11.906 1 96.69 292 ASP A N 1
ATOM 2387 C CA . ASP A 1 292 ? -15.828 -7.41 -10.672 1 96.69 292 ASP A CA 1
ATOM 2388 C C . ASP A 1 292 ? -15.406 -8.797 -10.188 1 96.69 292 ASP A C 1
ATOM 2390 O O . ASP A 1 292 ? -15.094 -9.672 -10.992 1 96.69 292 ASP A O 1
ATOM 2394 N N . VAL A 1 293 ? -15.5 -9.008 -8.859 1 98.44 293 VAL A N 1
ATOM 2395 C CA . VAL A 1 293 ? -15.18 -10.273 -8.211 1 98.44 293 VAL A CA 1
ATOM 2396 C C . VAL A 1 293 ? -15.977 -11.398 -8.859 1 98.44 293 VAL A C 1
ATOM 2398 O O . VAL A 1 293 ? -15.43 -12.461 -9.172 1 98.44 293 VAL A O 1
ATOM 2401 N N . LYS A 1 294 ? -17.219 -11.195 -9.18 1 98.19 294 LYS A N 1
ATOM 2402 C CA . LYS A 1 294 ? -18.125 -12.234 -9.672 1 98.19 294 LYS A CA 1
ATOM 2403 C C . LYS A 1 294 ? -17.625 -12.805 -11 1 98.19 294 LYS A C 1
ATOM 2405 O O . LYS A 1 294 ? -17.906 -13.953 -11.336 1 98.19 294 LYS A O 1
ATOM 2410 N N . GLU A 1 295 ? -16.859 -12.062 -11.719 1 97.94 295 GLU A N 1
ATOM 2411 C CA . GLU A 1 295 ? -16.375 -12.5 -13.031 1 97.94 295 GLU A CA 1
ATOM 2412 C C . GLU A 1 295 ? -15.25 -13.523 -12.891 1 97.94 295 GLU A C 1
ATOM 2414 O O . GLU A 1 295 ? -14.883 -14.18 -13.867 1 97.94 295 GLU A O 1
ATOM 2419 N N . PHE A 1 296 ? -14.789 -13.766 -11.672 1 98.31 296 PHE A N 1
ATOM 2420 C CA . PHE A 1 296 ? -13.609 -14.602 -11.5 1 98.31 296 PHE A CA 1
ATOM 2421 C C . PHE A 1 296 ? -13.891 -15.75 -10.531 1 98.31 296 PHE A C 1
ATOM 2423 O O . PHE A 1 296 ? -12.961 -16.406 -10.055 1 98.31 296 PHE A O 1
ATOM 2430 N N . MET A 1 297 ? -15.125 -15.992 -10.266 1 98 297 MET A N 1
ATOM 2431 C CA . MET A 1 297 ? -15.492 -17.047 -9.312 1 98 297 MET A CA 1
ATOM 2432 C C . MET A 1 297 ? -15.414 -18.422 -9.969 1 98 297 MET A C 1
ATOM 2434 O O . MET A 1 297 ? -15.141 -19.406 -9.305 1 98 297 MET A O 1
ATOM 2438 N N . ASP A 1 298 ? -15.625 -18.422 -11.273 1 96.38 298 ASP A N 1
ATOM 2439 C CA . ASP A 1 298 ? -15.695 -19.672 -12.023 1 96.38 298 ASP A CA 1
ATOM 2440 C C . ASP A 1 298 ? -14.688 -19.656 -13.18 1 96.38 298 ASP A C 1
ATOM 2442 O O . ASP A 1 298 ? -14.773 -18.828 -14.086 1 96.38 298 ASP A O 1
ATOM 2446 N N . THR A 1 299 ? -13.805 -20.656 -13.156 1 96.75 299 THR A N 1
ATOM 2447 C CA . THR A 1 299 ? -12.734 -20.688 -14.156 1 96.75 299 THR A CA 1
ATOM 2448 C C . THR A 1 299 ? -13.289 -21.047 -15.531 1 96.75 299 THR A C 1
ATOM 2450 O O . THR A 1 299 ? -12.562 -21.016 -16.531 1 96.75 299 THR A O 1
ATOM 2453 N N . THR A 1 300 ? -14.578 -21.344 -15.672 1 95.31 300 THR A N 1
ATOM 2454 C CA . THR A 1 300 ? -15.172 -21.766 -16.938 1 95.31 300 THR A CA 1
ATOM 2455 C C . THR A 1 300 ? -16.328 -20.844 -17.328 1 95.31 300 THR A C 1
ATOM 2457 O O . THR A 1 300 ? -17.188 -21.234 -18.125 1 95.31 300 THR A O 1
ATOM 2460 N N . ALA A 1 301 ? -16.328 -19.703 -16.781 1 94.31 301 ALA A N 1
ATOM 2461 C CA . ALA A 1 301 ? -17.406 -18.75 -17.062 1 94.31 301 ALA A CA 1
ATOM 2462 C C . ALA A 1 301 ? -16.844 -17.344 -17.25 1 94.31 301 ALA A C 1
ATOM 2464 O O . ALA A 1 301 ? -15.656 -17.094 -17 1 94.31 301 ALA A O 1
ATOM 2465 N N . ASN A 1 302 ? -17.656 -16.438 -17.766 1 93.94 302 ASN A N 1
ATOM 2466 C CA . ASN A 1 302 ? -17.359 -15.016 -17.891 1 93.94 302 ASN A CA 1
ATOM 2467 C C . ASN A 1 302 ? -16.078 -14.766 -18.672 1 93.94 302 ASN A C 1
ATOM 2469 O O . ASN A 1 302 ? -15.266 -13.922 -18.281 1 93.94 302 ASN A O 1
ATOM 2473 N N . GLY A 1 303 ? -15.867 -15.609 -19.672 1 92.06 303 GLY A N 1
ATOM 2474 C CA . GLY A 1 303 ? -14.719 -15.422 -20.547 1 92.06 303 GLY A CA 1
ATOM 2475 C C . GLY A 1 303 ? -13.508 -16.219 -20.125 1 92.06 303 GLY A C 1
ATOM 2476 O O . GLY A 1 303 ? -12.508 -16.281 -20.844 1 92.06 303 GLY A O 1
ATOM 2477 N N . LEU A 1 304 ? -13.656 -16.75 -18.984 1 96.25 304 LEU A N 1
ATOM 2478 C CA . LEU A 1 304 ? -12.617 -17.688 -18.562 1 96.25 304 LEU A CA 1
ATOM 2479 C C . LEU A 1 304 ? -12.93 -19.094 -19.062 1 96.25 304 LEU A C 1
ATOM 2481 O O . LEU A 1 304 ? -14.094 -19.484 -19.125 1 96.25 304 LEU A O 1
ATOM 2485 N N . CYS A 1 305 ? -11.914 -19.766 -19.484 1 96.25 305 CYS A N 1
ATOM 2486 C CA . CYS A 1 305 ? -12.109 -21.125 -19.984 1 96.25 305 CYS A CA 1
ATOM 2487 C C . CYS A 1 305 ? -10.844 -21.953 -19.797 1 96.25 305 CYS A C 1
ATOM 2489 O O . CYS A 1 305 ? -10.141 -22.25 -20.766 1 96.25 305 CYS A O 1
ATOM 2491 N N . TYR A 1 306 ? -10.617 -22.328 -18.562 1 96.69 306 TYR A N 1
ATOM 2492 C CA . TYR A 1 306 ? -9.469 -23.172 -18.25 1 96.69 306 TYR A CA 1
ATOM 2493 C C . TYR A 1 306 ? -9.773 -24.094 -17.078 1 96.69 306 TYR A C 1
ATOM 2495 O O . TYR A 1 306 ? -10.703 -23.844 -16.297 1 96.69 306 TYR A O 1
ATOM 2503 N N . THR A 1 307 ? -9.016 -25.172 -16.969 1 95.12 307 THR A N 1
ATOM 2504 C CA . THR A 1 307 ? -9.008 -26.125 -15.859 1 95.12 307 THR A CA 1
ATOM 2505 C C . THR A 1 307 ? -7.586 -26.516 -15.484 1 95.12 307 THR A C 1
ATOM 2507 O O . THR A 1 307 ? -6.621 -25.984 -16.047 1 95.12 307 THR A O 1
ATOM 2510 N N . TYR A 1 308 ? -7.457 -27.219 -14.477 1 95.88 308 TYR A N 1
ATOM 2511 C CA . TYR A 1 308 ? -6.16 -27.75 -14.062 1 95.88 308 TYR A CA 1
ATOM 2512 C C . TYR A 1 308 ? -6.105 -29.266 -14.258 1 95.88 308 TYR A C 1
ATOM 2514 O O . TYR A 1 308 ? -7.125 -29.953 -14.125 1 95.88 308 TYR A O 1
ATOM 2522 N N . ASP A 1 309 ? -5 -29.75 -14.727 1 90.31 309 ASP A N 1
ATOM 2523 C CA . ASP A 1 309 ? -4.848 -31.203 -14.828 1 90.31 309 ASP A CA 1
ATOM 2524 C C . ASP A 1 309 ? -4.879 -31.859 -13.445 1 90.31 309 ASP A C 1
ATOM 2526 O O . ASP A 1 309 ? -4.828 -31.156 -12.43 1 90.31 309 ASP A O 1
ATOM 2530 N N . ASP A 1 310 ? -5.328 -33.094 -13.398 1 69.94 310 ASP A N 1
ATOM 2531 C CA . ASP A 1 310 ? -5.41 -33.844 -12.156 1 69.94 310 ASP A CA 1
ATOM 2532 C C . ASP A 1 310 ? -4.035 -34.375 -11.742 1 69.94 310 ASP A C 1
ATOM 2534 O O . ASP A 1 310 ? -3.938 -35.344 -10.992 1 69.94 310 ASP A O 1
ATOM 2538 N N . ALA A 1 311 ? -3.094 -33.844 -12.266 1 49.06 311 ALA A N 1
ATOM 2539 C CA . ALA A 1 311 ? -1.823 -34.562 -12.086 1 49.06 311 ALA A CA 1
ATOM 2540 C C . ALA A 1 311 ? -1.634 -35 -10.633 1 49.06 311 ALA A C 1
ATOM 2542 O O . ALA A 1 311 ? -0.859 -35.906 -10.352 1 49.06 311 ALA A O 1
ATOM 2543 N N . ALA A 1 312 ? -1.864 -34.094 -9.633 1 45.72 312 ALA A N 1
ATOM 2544 C CA . ALA A 1 312 ? -1.582 -34.656 -8.32 1 45.72 312 ALA A CA 1
ATOM 2545 C C . ALA A 1 312 ? -2.748 -35.531 -7.84 1 45.72 312 ALA A C 1
ATOM 2547 O O . ALA A 1 312 ? -3.9 -35.094 -7.859 1 45.72 312 ALA A O 1
ATOM 2548 N N . ASP A 1 313 ? -2.711 -36.812 -7.898 1 41.59 313 ASP A N 1
ATOM 2549 C CA . ASP A 1 313 ? -3.607 -37.906 -7.613 1 41.59 313 ASP A CA 1
ATOM 2550 C C . ASP A 1 313 ? -4.645 -37.531 -6.562 1 41.59 313 ASP A C 1
ATOM 2552 O O . ASP A 1 313 ? -5.75 -38.094 -6.543 1 41.59 313 ASP A O 1
ATOM 2556 N N . GLY A 1 314 ? -4.309 -37.188 -5.398 1 39.78 314 GLY A N 1
ATOM 2557 C CA . GLY A 1 314 ? -5.223 -37.406 -4.289 1 39.78 314 GLY A CA 1
ATOM 2558 C C . GLY A 1 314 ? -6.418 -36.469 -4.312 1 39.78 314 GLY A C 1
ATOM 2559 O O . GLY A 1 314 ? -7.359 -36.656 -3.533 1 39.78 314 GLY A O 1
ATOM 2560 N N . TRP A 1 315 ? -6.34 -35.219 -4.641 1 40.56 315 TRP A N 1
ATOM 2561 C CA . TRP A 1 315 ? -7.539 -34.406 -4.492 1 40.56 315 TRP A CA 1
ATOM 2562 C C . TRP A 1 315 ? -8.273 -34.281 -5.82 1 40.56 315 TRP A C 1
ATOM 2564 O O . TRP A 1 315 ? -7.871 -33.5 -6.691 1 40.56 315 TRP A O 1
ATOM 2574 N N . LYS A 1 316 ? -8.672 -35.375 -6.41 1 37.12 316 LYS A N 1
ATOM 2575 C CA . LYS A 1 316 ? -9.469 -35.406 -7.637 1 37.12 316 LYS A CA 1
ATOM 2576 C C . LYS A 1 316 ? -10.711 -34.531 -7.488 1 37.12 316 LYS A C 1
ATOM 2578 O O . LYS A 1 316 ? -11.281 -34.438 -6.398 1 37.12 316 LYS A O 1
ATOM 2583 N N . TYR A 1 317 ? -10.945 -33.594 -8.438 1 36.09 317 TYR A N 1
ATOM 2584 C CA . TYR A 1 317 ? -12.289 -33.062 -8.68 1 36.09 317 TYR A CA 1
ATOM 2585 C C . TYR A 1 317 ? -13.32 -34.188 -8.68 1 36.09 317 TYR A C 1
ATOM 2587 O O . TYR A 1 317 ? -13.156 -35.188 -9.391 1 36.09 317 TYR A O 1
ATOM 2595 N N . ASP A 1 318 ? -13.828 -34.625 -7.633 1 27.42 318 ASP A N 1
ATOM 2596 C CA . ASP A 1 318 ? -14.914 -35.594 -7.809 1 27.42 318 ASP A CA 1
ATOM 2597 C C . ASP A 1 318 ? -15.914 -35.094 -8.852 1 27.42 318 ASP A C 1
ATOM 2599 O O . ASP A 1 318 ? -16.531 -34.031 -8.68 1 27.42 318 ASP A O 1
ATOM 2603 N N . ASP A 1 319 ? -15.594 -35.281 -10.117 1 27.61 319 ASP A N 1
ATOM 2604 C CA . ASP A 1 319 ? -16.703 -35.219 -11.07 1 27.61 319 ASP A CA 1
ATOM 2605 C C . ASP A 1 319 ? -17.922 -35.969 -10.547 1 27.61 319 ASP A C 1
ATOM 2607 O O . ASP A 1 319 ? -17.891 -37.188 -10.438 1 27.61 319 ASP A O 1
ATOM 2611 N N . ASN A 1 320 ? -18.484 -35.719 -9.438 1 21.34 320 ASN A N 1
ATOM 2612 C CA . ASN A 1 320 ? -19.781 -36.375 -9.359 1 21.34 320 ASN A CA 1
ATOM 2613 C C . ASN A 1 320 ? -20.703 -35.906 -10.484 1 21.34 320 ASN A C 1
ATOM 2615 O O . ASN A 1 320 ? -20.688 -34.719 -10.852 1 21.34 320 ASN A O 1
ATOM 2619 N N . MET B 1 1 ? 15.852 19.25 -76.562 1 26.69 1 MET B N 1
ATOM 2620 C CA . MET B 1 1 ? 16.188 20.297 -75.562 1 26.69 1 MET B CA 1
ATOM 2621 C C . MET B 1 1 ? 15.273 20.219 -74.375 1 26.69 1 MET B C 1
ATOM 2623 O O . MET B 1 1 ? 14.148 20.734 -74.375 1 26.69 1 MET B O 1
ATOM 2627 N N . LEU B 1 2 ? 15.18 19.062 -73.812 1 31.34 2 LEU B N 1
ATOM 2628 C CA . LEU B 1 2 ? 14.258 18.547 -72.75 1 31.34 2 LEU B CA 1
ATOM 2629 C C . LEU B 1 2 ? 14.438 19.281 -71.438 1 31.34 2 LEU B C 1
ATOM 2631 O O . LEU B 1 2 ? 15.5 19.219 -70.812 1 31.34 2 LEU B O 1
ATOM 2635 N N . ALA B 1 3 ? 13.781 20.5 -71.375 1 28.72 3 ALA B N 1
ATOM 2636 C CA . ALA B 1 3 ? 13.906 21.422 -70.25 1 28.72 3 ALA B CA 1
ATOM 2637 C C . ALA B 1 3 ? 13.508 20.75 -68.938 1 28.72 3 ALA B C 1
ATOM 2639 O O . ALA B 1 3 ? 12.445 20.125 -68.875 1 28.72 3 ALA B O 1
ATOM 2640 N N . PHE B 1 4 ? 14.469 20.422 -68.125 1 32.16 4 PHE B N 1
ATOM 2641 C CA . PHE B 1 4 ? 14.609 19.828 -66.75 1 32.16 4 PHE B CA 1
ATOM 2642 C C . PHE B 1 4 ? 13.914 20.688 -65.75 1 32.16 4 PHE B C 1
ATOM 2644 O O . PHE B 1 4 ? 14.336 21.828 -65.438 1 32.16 4 PHE B O 1
ATOM 2651 N N . TRP B 1 5 ? 12.555 20.781 -65.812 1 31.67 5 TRP B N 1
ATOM 2652 C CA . TRP B 1 5 ? 11.898 21.641 -64.812 1 31.67 5 TRP B CA 1
ATOM 2653 C C . TRP B 1 5 ? 12.273 21.234 -63.406 1 31.67 5 TRP B C 1
ATOM 2655 O O . TRP B 1 5 ? 12.094 20.078 -63 1 31.67 5 TRP B O 1
ATOM 2665 N N . ILE B 1 6 ? 13.227 21.906 -62.812 1 30.78 6 ILE B N 1
ATOM 2666 C CA . ILE B 1 6 ? 13.789 21.797 -61.469 1 30.78 6 ILE B CA 1
ATOM 2667 C C . ILE B 1 6 ? 12.727 22.156 -60.438 1 30.78 6 ILE B C 1
ATOM 2669 O O . ILE B 1 6 ? 12.219 23.281 -60.406 1 30.78 6 ILE B O 1
ATOM 2673 N N . ALA B 1 7 ? 11.742 21.328 -60.219 1 28.75 7 ALA B N 1
ATOM 2674 C CA . ALA B 1 7 ? 10.773 21.625 -59.156 1 28.75 7 ALA B CA 1
ATOM 2675 C C . ALA B 1 7 ? 11.469 21.984 -57.844 1 28.75 7 ALA B C 1
ATOM 2677 O O . ALA B 1 7 ? 12.281 21.219 -57.344 1 28.75 7 ALA B O 1
ATOM 2678 N N . LEU B 1 8 ? 11.656 23.25 -57.594 1 28.62 8 LEU B N 1
ATOM 2679 C CA . LEU B 1 8 ? 12.234 23.828 -56.406 1 28.62 8 LEU B CA 1
ATOM 2680 C C . LEU B 1 8 ? 11.414 23.453 -55.156 1 28.62 8 LEU B C 1
ATOM 2682 O O . LEU B 1 8 ? 10.234 23.797 -55.062 1 28.62 8 LEU B O 1
ATOM 2686 N N . LEU B 1 9 ? 11.547 22.203 -54.719 1 30.61 9 LEU B N 1
ATOM 2687 C CA . LEU B 1 9 ? 10.898 21.844 -53.469 1 30.61 9 LEU B CA 1
ATOM 2688 C C . LEU B 1 9 ? 11.266 22.828 -52.375 1 30.61 9 LEU B C 1
ATOM 2690 O O . LEU B 1 9 ? 12.438 23 -52.062 1 30.61 9 LEU B O 1
ATOM 2694 N N . ALA B 1 10 ? 10.484 23.875 -52.219 1 28.47 10 ALA B N 1
ATOM 2695 C CA . ALA B 1 10 ? 10.648 24.828 -51.125 1 28.47 10 ALA B CA 1
ATOM 2696 C C . ALA B 1 10 ? 10.656 24.109 -49.781 1 28.47 10 ALA B C 1
ATOM 2698 O O . ALA B 1 10 ? 9.727 23.359 -49.469 1 28.47 10 ALA B O 1
ATOM 2699 N N . PHE B 1 11 ? 11.867 23.828 -49.219 1 33.03 11 PHE B N 1
ATOM 2700 C CA . PHE B 1 11 ? 12.133 23.344 -47.875 1 33.03 11 PHE B CA 1
ATOM 2701 C C . PHE B 1 11 ? 11.492 24.266 -46.844 1 33.03 11 PHE B C 1
ATOM 2703 O O . PHE B 1 11 ? 11.836 25.453 -46.75 1 33.03 11 PHE B O 1
ATOM 2710 N N . LEU B 1 12 ? 10.18 24.219 -46.656 1 34.59 12 LEU B N 1
ATOM 2711 C CA . LEU B 1 12 ? 9.742 25.047 -45.562 1 34.59 12 LEU B CA 1
ATOM 2712 C C . LEU B 1 12 ? 10.562 24.734 -44.312 1 34.59 12 LEU B C 1
ATOM 2714 O O . LEU B 1 12 ? 10.703 23.578 -43.906 1 34.59 12 LEU B O 1
ATOM 2718 N N . PRO B 1 13 ? 11.438 25.719 -43.938 1 33.09 13 PRO B N 1
ATOM 2719 C CA . PRO B 1 13 ? 12.219 25.469 -42.719 1 33.09 13 PRO B CA 1
ATOM 2720 C C . PRO B 1 13 ? 11.344 25.094 -41.531 1 33.09 13 PRO B C 1
ATOM 2722 O O . PRO B 1 13 ? 10.227 25.594 -41.406 1 33.09 13 PRO B O 1
ATOM 2725 N N . ALA B 1 14 ? 11.359 23.781 -41.188 1 35.56 14 ALA B N 1
ATOM 2726 C CA . ALA B 1 14 ? 10.82 23.359 -39.875 1 35.56 14 ALA B CA 1
ATOM 2727 C C . ALA B 1 14 ? 11.266 24.312 -38.781 1 35.56 14 ALA B C 1
ATOM 2729 O O . ALA B 1 14 ? 12.461 24.531 -38.594 1 35.56 14 ALA B O 1
ATOM 2730 N N . THR B 1 15 ? 10.43 25.359 -38.562 1 32.88 15 THR B N 1
ATOM 2731 C CA . THR B 1 15 ? 10.766 26.172 -37.375 1 32.88 15 THR B CA 1
ATOM 2732 C C . THR B 1 15 ? 11.039 25.266 -36.188 1 32.88 15 THR B C 1
ATOM 2734 O O . THR B 1 15 ? 10.227 24.406 -35.844 1 32.88 15 THR B O 1
ATOM 2737 N N . ILE B 1 16 ? 12.297 24.922 -35.969 1 33.19 16 ILE B N 1
ATOM 2738 C CA . ILE B 1 16 ? 12.766 24.391 -34.688 1 33.19 16 ILE B CA 1
ATOM 2739 C C . ILE B 1 16 ? 12.195 25.203 -33.531 1 33.19 16 ILE B C 1
ATOM 2741 O O . ILE B 1 16 ? 12.438 26.406 -33.438 1 33.19 16 ILE B O 1
ATOM 2745 N N . SER B 1 17 ? 10.914 24.891 -33.188 1 32.41 17 SER B N 1
ATOM 2746 C CA . SER B 1 17 ? 10.562 25.516 -31.906 1 32.41 17 SER B CA 1
ATOM 2747 C C . SER B 1 17 ? 11.672 25.328 -30.875 1 32.41 17 SER B C 1
ATOM 2749 O O . SER B 1 17 ? 12.195 24.219 -30.703 1 32.41 17 SER B O 1
ATOM 2751 N N . ALA B 1 18 ? 12.344 26.406 -30.578 1 35.78 18 ALA B N 1
ATOM 2752 C CA . ALA B 1 18 ? 13.336 26.484 -29.516 1 35.78 18 ALA B CA 1
ATOM 2753 C C . ALA B 1 18 ? 12.844 25.797 -28.25 1 35.78 18 ALA B C 1
ATOM 2755 O O . ALA B 1 18 ? 11.672 25.922 -27.891 1 35.78 18 ALA B O 1
ATOM 2756 N N . PRO B 1 19 ? 13.609 24.812 -27.875 1 35.56 19 PRO B N 1
ATOM 2757 C CA . PRO B 1 19 ? 13.273 24.312 -26.531 1 35.56 19 PRO B CA 1
ATOM 2758 C C . PRO B 1 19 ? 13.078 25.438 -25.516 1 35.56 19 PRO B C 1
ATOM 2760 O O . PRO B 1 19 ? 13.906 26.344 -25.438 1 35.56 19 PRO B O 1
ATOM 2763 N N . VAL B 1 20 ? 11.867 25.906 -25.25 1 31.48 20 VAL B N 1
ATOM 2764 C CA . VAL B 1 20 ? 11.711 26.828 -24.141 1 31.48 20 VAL B CA 1
ATOM 2765 C C . VAL B 1 20 ? 12.516 26.344 -22.938 1 31.48 20 VAL B C 1
ATOM 2767 O O . VAL B 1 20 ? 12.141 25.359 -22.297 1 31.48 20 VAL B O 1
ATOM 2770 N N . THR B 1 21 ? 13.797 26.297 -23.078 1 34.25 21 THR B N 1
ATOM 2771 C CA . THR B 1 21 ? 14.57 26.219 -21.844 1 34.25 21 THR B CA 1
ATOM 2772 C C . THR B 1 21 ? 14.148 27.312 -20.875 1 34.25 21 THR B C 1
ATOM 2774 O O . THR B 1 21 ? 14.625 28.438 -20.953 1 34.25 21 THR B O 1
ATOM 2777 N N . GLY B 1 22 ? 12.844 27.578 -20.766 1 31.92 22 GLY B N 1
ATOM 2778 C CA . GLY B 1 22 ? 12.727 28.547 -19.688 1 31.92 22 GLY B CA 1
ATOM 2779 C C . GLY B 1 22 ? 13.508 28.172 -18.438 1 31.92 22 GLY B C 1
ATOM 2780 O O . GLY B 1 22 ? 13.336 27.078 -17.906 1 31.92 22 GLY B O 1
ATOM 2781 N N . ASN B 1 23 ? 14.68 28.578 -18.422 1 34.44 23 ASN B N 1
ATOM 2782 C CA . ASN B 1 23 ? 15.352 28.75 -17.141 1 34.44 23 ASN B CA 1
ATOM 2783 C C . ASN B 1 23 ? 14.406 29.328 -16.078 1 34.44 23 ASN B C 1
ATOM 2785 O O . ASN B 1 23 ? 14.195 30.547 -16.047 1 34.44 23 ASN B O 1
ATOM 2789 N N . THR B 1 24 ? 13.141 28.938 -15.992 1 34.53 24 THR B N 1
ATOM 2790 C CA . THR B 1 24 ? 12.461 29.516 -14.836 1 34.53 24 THR B CA 1
ATOM 2791 C C . THR B 1 24 ? 13.414 29.625 -13.648 1 34.53 24 THR B C 1
ATOM 2793 O O . THR B 1 24 ? 13.758 28.625 -13.031 1 34.53 24 THR B O 1
ATOM 2796 N N . LYS B 1 25 ? 14.398 30.375 -13.859 1 40.16 25 LYS B N 1
ATOM 2797 C CA . LYS B 1 25 ? 15.164 30.844 -12.711 1 40.16 25 LYS B CA 1
ATOM 2798 C C . LYS B 1 25 ? 14.305 30.906 -11.453 1 40.16 25 LYS B C 1
ATOM 2800 O O . LYS B 1 25 ? 13.227 31.516 -11.461 1 40.16 25 LYS B O 1
ATOM 2805 N N . SER B 1 26 ? 14.281 29.891 -10.555 1 49.47 26 SER B N 1
ATOM 2806 C CA . SER B 1 26 ? 13.547 29.859 -9.297 1 49.47 26 SER B CA 1
ATOM 2807 C C . SER B 1 26 ? 13.453 31.25 -8.68 1 49.47 26 SER B C 1
ATOM 2809 O O . SER B 1 26 ? 14.469 31.891 -8.406 1 49.47 26 SER B O 1
ATOM 2811 N N . ALA B 1 27 ? 12.609 32.156 -8.922 1 57.25 27 ALA B N 1
ATOM 2812 C CA . ALA B 1 27 ? 12.375 33.469 -8.336 1 57.25 27 ALA B CA 1
ATOM 2813 C C . ALA B 1 27 ? 12.672 33.469 -6.836 1 57.25 27 ALA B C 1
ATOM 2815 O O . ALA B 1 27 ? 12.32 32.531 -6.129 1 57.25 27 ALA B O 1
ATOM 2816 N N . GLU B 1 28 ? 13.648 34.281 -6.391 1 77.19 28 GLU B N 1
ATOM 2817 C CA . GLU B 1 28 ? 14.008 34.469 -4.992 1 77.19 28 GLU B CA 1
ATOM 2818 C C . GLU B 1 28 ? 12.773 34.656 -4.121 1 77.19 28 GLU B C 1
ATOM 2820 O O . GLU B 1 28 ? 11.828 35.344 -4.52 1 77.19 28 GLU B O 1
ATOM 2825 N N . CYS B 1 29 ? 12.625 33.781 -3.078 1 90.12 29 CYS B N 1
ATOM 2826 C CA . CYS B 1 29 ? 11.555 33.906 -2.098 1 90.12 29 CYS B CA 1
ATOM 2827 C C . CYS B 1 29 ? 11.727 35.188 -1.283 1 90.12 29 CYS B C 1
ATOM 2829 O O . CYS B 1 29 ? 12.461 35.219 -0.294 1 90.12 29 CYS B O 1
ATOM 2831 N N . THR B 1 30 ? 11.117 36.375 -1.784 1 90.5 30 THR B N 1
ATOM 2832 C CA . THR B 1 30 ? 11.32 37.688 -1.149 1 90.5 30 THR B CA 1
ATOM 2833 C C . THR B 1 30 ? 10.188 38 -0.172 1 90.5 30 THR B C 1
ATOM 2835 O O . THR B 1 30 ? 10.391 38.688 0.833 1 90.5 30 THR B O 1
ATOM 2838 N N . ASN B 1 31 ? 9.008 37.5 -0.456 1 90.88 31 ASN B N 1
ATOM 2839 C CA . ASN B 1 31 ? 7.848 37.719 0.403 1 90.88 31 ASN B CA 1
ATOM 2840 C C . ASN B 1 31 ? 7.133 36.406 0.719 1 90.88 31 ASN B C 1
ATOM 2842 O O . ASN B 1 31 ? 6.043 36.156 0.21 1 90.88 31 ASN B O 1
ATOM 2846 N N . PRO B 1 32 ? 7.758 35.656 1.591 1 93.62 32 PRO B N 1
ATOM 2847 C CA . PRO B 1 32 ? 7.148 34.344 1.881 1 93.62 32 PRO B CA 1
ATOM 2848 C C . PRO B 1 32 ? 5.797 34.469 2.574 1 93.62 32 PRO B C 1
ATOM 2850 O O . PRO B 1 32 ? 5.605 35.344 3.414 1 93.62 32 PRO B O 1
ATOM 2853 N N . VAL B 1 33 ? 4.922 33.625 2.119 1 94.62 33 VAL B N 1
ATOM 2854 C CA . VAL B 1 33 ? 3.666 33.531 2.855 1 94.62 33 VAL B CA 1
ATOM 2855 C C . VAL B 1 33 ? 3.926 32.906 4.234 1 94.62 33 VAL B C 1
ATOM 2857 O O . VAL B 1 33 ? 4.801 32.062 4.391 1 94.62 33 VAL B O 1
ATOM 2860 N N . VAL B 1 34 ? 3.143 33.375 5.23 1 95.44 34 VAL B N 1
ATOM 2861 C CA . VAL B 1 34 ? 3.332 32.906 6.598 1 95.44 34 VAL B CA 1
ATOM 2862 C C . VAL B 1 34 ? 2.189 31.969 6.98 1 95.44 34 VAL B C 1
ATOM 2864 O O . VAL B 1 34 ? 1.028 32.375 7.023 1 95.44 34 VAL B O 1
ATOM 2867 N N . ARG B 1 35 ? 2.5 30.734 7.203 1 97.5 35 ARG B N 1
ATOM 2868 C CA . ARG B 1 35 ? 1.542 29.797 7.777 1 97.5 35 ARG B CA 1
ATOM 2869 C C . ARG B 1 35 ? 1.371 30.031 9.273 1 97.5 35 ARG B C 1
ATOM 2871 O O . ARG B 1 35 ? 2.355 30.219 10 1 97.5 35 ARG B O 1
ATOM 2878 N N . ARG B 1 36 ? 0.117 30.047 9.695 1 97 36 ARG B N 1
ATOM 2879 C CA . ARG B 1 36 ? -0.168 30.469 11.062 1 97 36 ARG B CA 1
ATOM 2880 C C . ARG B 1 36 ? -0.844 29.359 11.859 1 97 36 ARG B C 1
ATOM 2882 O O . ARG B 1 36 ? -1.497 28.484 11.281 1 97 36 ARG B O 1
ATOM 2889 N N . GLU B 1 37 ? -0.661 29.469 13.195 1 97.69 37 GLU B N 1
ATOM 2890 C CA . GLU B 1 37 ? -1.352 28.562 14.109 1 97.69 37 GLU B CA 1
ATOM 2891 C C . GLU B 1 37 ? -2.863 28.766 14.047 1 97.69 37 GLU B C 1
ATOM 2893 O O . GLU B 1 37 ? -3.342 29.906 14.062 1 97.69 37 GLU B O 1
ATOM 2898 N N . TRP B 1 38 ? -3.572 27.672 13.953 1 98.31 38 TRP B N 1
ATOM 2899 C CA . TRP B 1 38 ? -5.016 27.688 13.742 1 98.31 38 TRP B CA 1
ATOM 2900 C C . TRP B 1 38 ? -5.691 28.641 14.719 1 98.31 38 TRP B C 1
ATOM 2902 O O . TRP B 1 38 ? -6.543 29.453 14.328 1 98.31 38 TRP B O 1
ATOM 2912 N N . ARG B 1 39 ? -5.352 28.656 15.945 1 97.56 39 ARG B N 1
ATOM 2913 C CA . ARG B 1 39 ? -6.043 29.375 17.016 1 97.56 39 ARG B CA 1
ATOM 2914 C C . ARG B 1 39 ? -5.781 30.875 16.922 1 97.56 39 ARG B C 1
ATOM 2916 O O . ARG B 1 39 ? -6.402 31.656 17.641 1 97.56 39 ARG B O 1
ATOM 2923 N N . THR B 1 40 ? -4.875 31.266 16 1 96.75 40 THR B N 1
ATOM 2924 C CA . THR B 1 40 ? -4.613 32.688 15.805 1 96.75 40 THR B CA 1
ATOM 2925 C C . THR B 1 40 ? -5.449 33.25 14.648 1 96.75 40 THR B C 1
ATOM 2927 O O . THR B 1 40 ? -5.488 34.469 14.43 1 96.75 40 THR B O 1
ATOM 2930 N N . LEU B 1 41 ? -6.117 32.406 13.969 1 97.5 41 LEU B N 1
ATOM 2931 C CA . LEU B 1 41 ? -6.934 32.812 12.836 1 97.5 41 LEU B CA 1
ATOM 2932 C C . LEU B 1 41 ? -8.227 33.469 13.32 1 97.5 41 LEU B C 1
ATOM 2934 O O . LEU B 1 41 ? -8.75 33.125 14.375 1 97.5 41 LEU B O 1
ATOM 2938 N N . SER B 1 42 ? -8.711 34.406 12.508 1 97.62 42 SER B N 1
ATOM 2939 C CA . SER B 1 42 ? -10.039 34.938 12.773 1 97.62 42 SER B CA 1
ATOM 2940 C C . SER B 1 42 ? -11.125 33.906 12.484 1 97.62 42 SER B C 1
ATOM 2942 O O . SER B 1 42 ? -10.891 32.938 11.758 1 97.62 42 SER B O 1
ATOM 2944 N N . GLN B 1 43 ? -12.297 34.156 13.062 1 97.94 43 GLN B N 1
ATOM 2945 C CA . GLN B 1 43 ? -13.406 33.25 12.805 1 97.94 43 GLN B CA 1
ATOM 2946 C C . GLN B 1 43 ? -13.758 33.188 11.32 1 97.94 43 GLN B C 1
ATOM 2948 O O . GLN B 1 43 ? -14.141 32.156 10.797 1 97.94 43 GLN B O 1
ATOM 2953 N N . GLY B 1 44 ? -13.688 34.344 10.68 1 97.75 44 GLY B N 1
ATOM 2954 C CA . GLY B 1 44 ? -13.914 34.375 9.25 1 97.75 44 GLY B CA 1
ATOM 2955 C C . GLY B 1 44 ? -12.961 33.5 8.469 1 97.75 44 GLY B C 1
ATOM 2956 O O . GLY B 1 44 ? -13.375 32.781 7.547 1 97.75 44 GLY B O 1
ATOM 2957 N N . GLN B 1 45 ? -11.68 33.531 8.797 1 97.69 45 GLN B N 1
ATOM 2958 C CA . GLN B 1 45 ? -10.672 32.688 8.156 1 97.69 45 GLN B CA 1
ATOM 2959 C C . GLN B 1 45 ? -10.961 31.219 8.406 1 97.69 45 GLN B C 1
ATOM 2961 O O . GLN B 1 45 ? -10.852 30.391 7.488 1 97.69 45 GLN B O 1
ATOM 2966 N N . ARG B 1 46 ? -11.352 30.922 9.594 1 98.5 46 ARG B N 1
ATOM 2967 C CA . ARG B 1 46 ? -11.68 29.531 9.953 1 98.5 46 ARG B CA 1
ATOM 2968 C C . ARG B 1 46 ? -12.867 29.031 9.133 1 98.5 46 ARG B C 1
ATOM 2970 O O . ARG B 1 46 ? -12.82 27.922 8.586 1 98.5 46 ARG B O 1
ATOM 2977 N N . ASN B 1 47 ? -13.859 29.844 9.039 1 98.19 47 ASN B N 1
ATOM 2978 C CA . ASN B 1 47 ? -15.047 29.469 8.281 1 98.19 47 ASN B CA 1
ATOM 2979 C C . ASN B 1 47 ? -14.719 29.234 6.805 1 98.19 47 ASN B C 1
ATOM 2981 O O . ASN B 1 47 ? -15.242 28.297 6.195 1 98.19 47 ASN B O 1
ATOM 2985 N N . LYS B 1 48 ? -13.891 30.078 6.293 1 98.25 48 LYS B N 1
ATOM 2986 C CA . LYS B 1 48 ? -13.484 29.906 4.898 1 98.25 48 LYS B CA 1
ATOM 2987 C C . LYS B 1 48 ? -12.734 28.594 4.695 1 98.25 48 LYS B C 1
ATOM 2989 O O . LYS B 1 48 ? -12.914 27.922 3.678 1 98.25 48 LYS B O 1
ATOM 2994 N N . PHE B 1 49 ? -11.906 28.25 5.609 1 98.62 49 PHE B N 1
ATOM 2995 C CA . PHE B 1 49 ? -11.164 27 5.547 1 98.62 49 PHE B CA 1
ATOM 2996 C C . PHE B 1 49 ? -12.109 25.812 5.543 1 98.62 49 PHE B C 1
ATOM 2998 O O . PHE B 1 49 ? -12.023 24.938 4.672 1 98.62 49 PHE B O 1
ATOM 3005 N N . HIS B 1 50 ? -13.023 25.797 6.512 1 98.75 50 HIS B N 1
ATOM 3006 C CA . HIS B 1 50 ? -13.969 24.688 6.609 1 98.75 50 HIS B CA 1
ATOM 3007 C C . HIS B 1 50 ? -14.805 24.562 5.34 1 98.75 50 HIS B C 1
ATOM 3009 O O . HIS B 1 50 ? -15.031 23.469 4.844 1 98.75 50 HIS B O 1
ATOM 3015 N N . LYS B 1 51 ? -15.227 25.688 4.863 1 98.44 51 LYS B N 1
ATOM 3016 C CA . LYS B 1 51 ? -16.031 25.688 3.643 1 98.44 51 LYS B CA 1
ATOM 3017 C C . LYS B 1 51 ? -15.25 25.094 2.473 1 98.44 51 LYS B C 1
ATOM 3019 O O . LYS B 1 51 ? -15.789 24.297 1.694 1 98.44 51 LYS B O 1
ATOM 3024 N N . ALA B 1 52 ? -14.016 25.453 2.387 1 98.75 52 ALA B N 1
ATOM 3025 C CA . ALA B 1 52 ? -13.172 24.953 1.296 1 98.75 52 ALA B CA 1
ATOM 3026 C C . ALA B 1 52 ? -12.938 23.453 1.42 1 98.75 52 ALA B C 1
ATOM 3028 O O . ALA B 1 52 ? -12.938 22.734 0.418 1 98.75 52 ALA B O 1
ATOM 3029 N N . VAL B 1 53 ? -12.672 22.969 2.633 1 98.75 53 VAL B N 1
ATOM 3030 C CA . VAL B 1 53 ? -12.461 21.531 2.85 1 98.75 53 VAL B CA 1
ATOM 3031 C C . VAL B 1 53 ? -13.695 20.75 2.41 1 98.75 53 VAL B C 1
ATOM 3033 O O . VAL B 1 53 ? -13.586 19.75 1.698 1 98.75 53 VAL B O 1
ATOM 3036 N N . LYS B 1 54 ? -14.852 21.219 2.754 1 98.38 54 LYS B N 1
ATOM 3037 C CA . LYS B 1 54 ? -16.094 20.547 2.389 1 98.38 54 LYS B CA 1
ATOM 3038 C C . LYS B 1 54 ? -16.344 20.625 0.886 1 98.38 54 LYS B C 1
ATOM 3040 O O . LYS B 1 54 ? -16.891 19.703 0.292 1 98.38 54 LYS B O 1
ATOM 3045 N N . CYS B 1 55 ? -15.898 21.719 0.348 1 98.44 55 CYS B N 1
ATOM 3046 C CA . CYS B 1 55 ? -16.047 21.922 -1.089 1 98.44 55 CYS B CA 1
ATOM 3047 C C . CYS B 1 55 ? -15.305 20.844 -1.87 1 98.44 55 CYS B C 1
ATOM 3049 O O . CYS B 1 55 ? -15.734 20.438 -2.953 1 98.44 55 CYS B O 1
ATOM 3051 N N . LEU B 1 56 ? -14.227 20.25 -1.34 1 98.38 56 LEU B N 1
ATOM 3052 C CA . LEU B 1 56 ? -13.453 19.219 -2.014 1 98.38 56 LEU B CA 1
ATOM 3053 C C . LEU B 1 56 ? -14.305 17.969 -2.25 1 98.38 56 LEU B C 1
ATOM 3055 O O . LEU B 1 56 ? -14.047 17.203 -3.182 1 98.38 56 LEU B O 1
ATOM 3059 N N . GLN B 1 57 ? -15.336 17.797 -1.406 1 97.31 57 GLN B N 1
ATOM 3060 C CA . GLN B 1 57 ? -16.25 16.672 -1.556 1 97.31 57 GLN B CA 1
ATOM 3061 C C . GLN B 1 57 ? -17.078 16.781 -2.83 1 97.31 57 GLN B C 1
ATOM 3063 O O . GLN B 1 57 ? -17.547 15.789 -3.365 1 97.31 57 GLN B O 1
ATOM 3068 N N . ASP B 1 58 ? -17.188 18 -3.299 1 97.12 58 ASP B N 1
ATOM 3069 C CA . ASP B 1 58 ? -18.062 18.266 -4.441 1 97.12 58 ASP B CA 1
ATOM 3070 C C . ASP B 1 58 ? -17.25 18.359 -5.734 1 97.12 58 ASP B C 1
ATOM 3072 O O . ASP B 1 58 ? -17.812 18.562 -6.812 1 97.12 58 ASP B O 1
ATOM 3076 N N . LYS B 1 59 ? -15.961 18.281 -5.645 1 97.38 59 LYS B N 1
ATOM 3077 C CA . LYS B 1 59 ? -15.102 18.297 -6.824 1 97.38 59 LYS B CA 1
ATOM 3078 C C . LYS B 1 59 ? -14.797 16.891 -7.309 1 97.38 59 LYS B C 1
ATOM 3080 O O . LYS B 1 59 ? -14.586 15.984 -6.496 1 97.38 59 LYS B O 1
ATOM 3085 N N . PRO B 1 60 ? -14.805 16.688 -8.648 1 96.25 60 PRO B N 1
ATOM 3086 C CA . PRO B 1 60 ? -14.523 15.336 -9.148 1 96.25 60 PRO B CA 1
ATOM 3087 C C . PRO B 1 60 ? -13.094 14.891 -8.852 1 96.25 60 PRO B C 1
ATOM 3089 O O . PRO B 1 60 ? -12.188 15.719 -8.758 1 96.25 60 PRO B O 1
ATOM 3092 N N . SER B 1 61 ? -12.945 13.57 -8.68 1 95.75 61 SER B N 1
ATOM 3093 C CA . SER B 1 61 ? -11.602 12.992 -8.578 1 95.75 61 SER B CA 1
ATOM 3094 C C . SER B 1 61 ? -10.781 13.305 -9.828 1 95.75 61 SER B C 1
ATOM 3096 O O . SER B 1 61 ? -11.312 13.344 -10.938 1 95.75 61 SER B O 1
ATOM 3098 N N . THR B 1 62 ? -9.477 13.445 -9.617 1 93.31 62 THR B N 1
ATOM 3099 C CA . THR B 1 62 ? -8.586 13.695 -10.75 1 93.31 62 THR B CA 1
ATOM 3100 C C . THR B 1 62 ? -7.695 12.484 -11.008 1 93.31 62 THR B C 1
ATOM 3102 O O . THR B 1 62 ? -6.832 12.523 -11.891 1 93.31 62 THR B O 1
ATOM 3105 N N . LEU B 1 63 ? -7.781 11.422 -10.289 1 90.44 63 LEU B N 1
ATOM 3106 C CA . LEU B 1 63 ? -6.887 10.273 -10.367 1 90.44 63 LEU B CA 1
ATOM 3107 C C . LEU B 1 63 ? -7.324 9.312 -11.469 1 90.44 63 LEU B C 1
ATOM 3109 O O . LEU B 1 63 ? -6.52 8.523 -11.961 1 90.44 63 LEU B O 1
ATOM 3113 N N . GLY B 1 64 ? -8.68 9.336 -11.836 1 80.31 64 GLY B N 1
ATOM 3114 C CA . GLY B 1 64 ? -9.195 8.461 -12.875 1 80.31 64 GLY B CA 1
ATOM 3115 C C . GLY B 1 64 ? -9.359 7.023 -12.414 1 80.31 64 GLY B C 1
ATOM 3116 O O . GLY B 1 64 ? -9.281 6.09 -13.211 1 80.31 64 GLY B O 1
ATOM 3117 N N . VAL B 1 65 ? -9.375 6.816 -11.133 1 82.31 65 VAL B N 1
ATOM 3118 C CA . VAL B 1 65 ? -9.609 5.484 -10.586 1 82.31 65 VAL B CA 1
ATOM 3119 C C . VAL B 1 65 ? -11.008 5.414 -9.977 1 82.31 65 VAL B C 1
ATOM 3121 O O . VAL B 1 65 ? -11.516 6.418 -9.469 1 82.31 65 VAL B O 1
ATOM 3124 N N . GLU B 1 66 ? -11.609 4.277 -9.977 1 81.06 66 GLU B N 1
ATOM 3125 C CA . GLU B 1 66 ? -12.977 4.121 -9.484 1 81.06 66 GLU B CA 1
ATOM 3126 C C . GLU B 1 66 ? -13.031 4.188 -7.961 1 81.06 66 GLU B C 1
ATOM 3128 O O . GLU B 1 66 ? -14.062 4.527 -7.387 1 81.06 66 GLU B O 1
ATOM 3133 N N . GLU B 1 67 ? -11.906 3.869 -7.34 1 83.94 67 GLU B N 1
ATOM 3134 C CA . GLU B 1 67 ? -11.859 3.822 -5.883 1 83.94 67 GLU B CA 1
ATOM 3135 C C . GLU B 1 67 ? -12.047 5.207 -5.277 1 83.94 67 GLU B C 1
ATOM 3137 O O . GLU B 1 67 ? -12.602 5.344 -4.18 1 83.94 67 GLU B O 1
ATOM 3142 N N . SER B 1 68 ? -11.547 6.195 -5.977 1 89.88 68 SER B N 1
ATOM 3143 C CA . SER B 1 68 ? -11.648 7.578 -5.52 1 89.88 68 SER B CA 1
ATOM 3144 C C . SER B 1 68 ? -12.758 8.328 -6.246 1 89.88 68 SER B C 1
ATOM 3146 O O . SER B 1 68 ? -12.695 8.508 -7.465 1 89.88 68 SER B O 1
ATOM 3148 N N . GLN B 1 69 ? -13.75 8.812 -5.516 1 93.31 69 GLN B N 1
ATOM 3149 C CA . GLN B 1 69 ? -14.961 9.328 -6.133 1 93.31 69 GLN B CA 1
ATOM 3150 C C . GLN B 1 69 ? -14.906 10.852 -6.27 1 93.31 69 GLN B C 1
ATOM 3152 O O . GLN B 1 69 ? -15.594 11.422 -7.113 1 93.31 69 GLN B O 1
ATOM 3157 N N . ASN B 1 70 ? -14.172 11.492 -5.434 1 97.12 70 ASN B N 1
ATOM 3158 C CA . ASN B 1 70 ? -14.07 12.945 -5.461 1 97.12 70 ASN B CA 1
ATOM 3159 C C . ASN B 1 70 ? -12.68 13.414 -5.047 1 97.12 70 ASN B C 1
ATOM 3161 O O . ASN B 1 70 ? -11.805 12.602 -4.75 1 97.12 70 ASN B O 1
ATOM 3165 N N . LEU B 1 71 ? -12.477 14.727 -5.121 1 97.69 71 LEU B N 1
ATOM 3166 C CA . LEU B 1 71 ? -11.156 15.297 -4.867 1 97.69 71 LEU B CA 1
ATOM 3167 C C . LEU B 1 71 ? -10.758 15.109 -3.406 1 97.69 71 LEU B C 1
ATOM 3169 O O . LEU B 1 71 ? -9.578 14.938 -3.098 1 97.69 71 LEU B O 1
ATOM 3173 N N . PHE B 1 72 ? -11.727 15.133 -2.496 1 98.06 72 PHE B N 1
ATOM 3174 C CA . PHE B 1 72 ? -11.469 14.867 -1.085 1 98.06 72 PHE B CA 1
ATOM 3175 C C . PHE B 1 72 ? -10.922 13.461 -0.889 1 98.06 72 PHE B C 1
ATOM 3177 O O . PHE B 1 72 ? -9.906 13.273 -0.215 1 98.06 72 PHE B O 1
ATOM 3184 N N . ASP B 1 73 ? -11.406 12.453 -1.616 1 96.25 73 ASP B N 1
ATOM 3185 C CA . ASP B 1 73 ? -11.023 11.047 -1.552 1 96.25 73 ASP B CA 1
ATOM 3186 C C . ASP B 1 73 ? -9.625 10.836 -2.133 1 96.25 73 ASP B C 1
ATOM 3188 O O . ASP B 1 73 ? -8.906 9.93 -1.715 1 96.25 73 ASP B O 1
ATOM 3192 N N . ASP B 1 74 ? -9.328 11.656 -3.09 1 97.5 74 ASP B N 1
ATOM 3193 C CA . ASP B 1 74 ? -8.039 11.5 -3.766 1 97.5 74 ASP B CA 1
ATOM 3194 C C . ASP B 1 74 ? -6.891 11.492 -2.76 1 97.5 74 ASP B C 1
ATOM 3196 O O . ASP B 1 74 ? -5.969 10.68 -2.875 1 97.5 74 ASP B O 1
ATOM 3200 N N . PHE B 1 75 ? -6.988 12.344 -1.838 1 98.56 75 PHE B N 1
ATOM 3201 C CA . PHE B 1 75 ? -5.895 12.477 -0.883 1 98.56 75 PHE B CA 1
ATOM 3202 C C . PHE B 1 75 ? -5.801 11.25 0.011 1 98.56 75 PHE B C 1
ATOM 3204 O O . PHE B 1 75 ? -4.703 10.773 0.311 1 98.56 75 PHE B O 1
ATOM 3211 N N . SER B 1 76 ? -6.945 10.727 0.443 1 97.81 76 SER B N 1
ATOM 3212 C CA . SER B 1 76 ? -6.941 9.508 1.248 1 97.81 76 SER B CA 1
ATOM 3213 C C . SER B 1 76 ? -6.473 8.305 0.431 1 97.81 76 SER B C 1
ATOM 3215 O O . SER B 1 76 ? -5.699 7.48 0.92 1 97.81 76 SER B O 1
ATOM 3217 N N . TYR B 1 77 ? -6.902 8.273 -0.796 1 96.5 77 TYR B N 1
ATOM 3218 C CA . TYR B 1 77 ? -6.523 7.176 -1.674 1 96.5 77 TYR B CA 1
ATOM 3219 C C . TYR B 1 77 ? -5.016 7.156 -1.897 1 96.5 77 TYR B C 1
ATOM 3221 O O . TYR B 1 77 ? -4.375 6.113 -1.751 1 96.5 77 TYR B O 1
ATOM 3229 N N . VAL B 1 78 ? -4.445 8.273 -2.205 1 97 78 VAL B N 1
ATOM 3230 C CA . VAL B 1 78 ? -3.016 8.375 -2.48 1 97 78 VAL B CA 1
ATOM 3231 C C . VAL B 1 78 ? -2.221 7.992 -1.234 1 97 78 VAL B C 1
ATOM 3233 O O . VAL B 1 78 ? -1.336 7.137 -1.293 1 97 78 VAL B O 1
ATOM 3236 N N . HIS B 1 79 ? -2.598 8.531 -0.104 1 98.38 79 HIS B N 1
ATOM 3237 C CA . HIS B 1 79 ? -1.881 8.312 1.147 1 98.38 79 HIS B CA 1
ATOM 3238 C C . HIS B 1 79 ? -1.957 6.852 1.574 1 98.38 79 HIS B C 1
ATOM 3240 O O . HIS B 1 79 ? -0.959 6.277 2.016 1 98.38 79 HIS B O 1
ATOM 3246 N N . PHE B 1 80 ? -3.113 6.32 1.356 1 96.88 80 PHE B N 1
ATOM 3247 C CA . PHE B 1 80 ? -3.34 4.918 1.696 1 96.88 80 PHE B CA 1
ATOM 3248 C C . PHE B 1 80 ? -2.518 4.004 0.797 1 96.88 80 PHE B C 1
ATOM 3250 O O . PHE B 1 80 ? -1.807 3.121 1.283 1 96.88 80 PHE B O 1
ATOM 3257 N N . THR B 1 81 ? -2.57 4.254 -0.407 1 94.94 81 THR B N 1
ATOM 3258 C CA . THR B 1 81 ? -2.062 3.334 -1.419 1 94.94 81 THR B CA 1
ATOM 3259 C C . THR B 1 81 ? -0.537 3.301 -1.402 1 94.94 81 THR B C 1
ATOM 3261 O O . THR B 1 81 ? 0.066 2.23 -1.507 1 94.94 81 THR B O 1
ATOM 3264 N N . ILE B 1 82 ? 0.107 4.426 -1.203 1 95.31 82 ILE B N 1
ATOM 3265 C CA . ILE B 1 82 ? 1.562 4.422 -1.308 1 95.31 82 ILE B CA 1
ATOM 3266 C C . ILE B 1 82 ? 2.18 4.535 0.084 1 95.31 82 ILE B C 1
ATOM 3268 O O . ILE B 1 82 ? 3.316 4.992 0.23 1 95.31 82 ILE B O 1
ATOM 3272 N N . ASN B 1 83 ? 1.444 4.176 1.093 1 96.69 83 ASN B N 1
ATOM 3273 C CA . ASN B 1 83 ? 1.839 4.336 2.488 1 96.69 83 ASN B CA 1
ATOM 3274 C C . ASN B 1 83 ? 3.223 3.748 2.75 1 96.69 83 ASN B C 1
ATOM 3276 O O . ASN B 1 83 ? 4.02 4.328 3.488 1 96.69 83 ASN B O 1
ATOM 3280 N N . ARG B 1 84 ? 3.67 2.693 2.125 1 94.44 84 ARG B N 1
ATOM 3281 C CA . ARG B 1 84 ? 4.906 1.96 2.385 1 94.44 84 ARG B CA 1
ATOM 3282 C C . ARG B 1 84 ? 6.121 2.738 1.89 1 94.44 84 ARG B C 1
ATOM 3284 O O . ARG B 1 84 ? 7.258 2.404 2.227 1 94.44 84 ARG B O 1
ATOM 3291 N N . THR B 1 85 ? 5.816 3.764 1.098 1 95.5 85 THR B N 1
ATOM 3292 C CA . THR B 1 85 ? 6.922 4.555 0.565 1 95.5 85 THR B CA 1
ATOM 3293 C C . THR B 1 85 ? 6.891 5.973 1.127 1 95.5 85 THR B C 1
ATOM 3295 O O . THR B 1 85 ? 7.68 6.824 0.715 1 95.5 85 THR B O 1
ATOM 3298 N N . ILE B 1 86 ? 5.98 6.223 2.109 1 97.94 86 ILE B N 1
ATOM 3299 C CA . ILE B 1 86 ? 5.906 7.594 2.6 1 97.94 86 ILE B CA 1
ATOM 3300 C C . ILE B 1 86 ? 5.906 7.594 4.129 1 97.94 86 ILE B C 1
ATOM 3302 O O . ILE B 1 86 ? 6.016 8.648 4.754 1 97.94 86 ILE B O 1
ATOM 3306 N N . HIS B 1 87 ? 5.734 6.457 4.77 1 98.19 87 HIS B N 1
ATOM 3307 C CA . HIS B 1 87 ? 5.773 6.371 6.227 1 98.19 87 HIS B CA 1
ATOM 3308 C C . HIS B 1 87 ? 6.867 5.418 6.695 1 98.19 87 HIS B C 1
ATOM 3310 O O . HIS B 1 87 ? 7.074 4.359 6.094 1 98.19 87 HIS B O 1
ATOM 3316 N N . HIS B 1 88 ? 7.57 5.887 7.773 1 97.56 88 HIS B N 1
ATOM 3317 C CA . HIS B 1 88 ? 8.703 5.156 8.336 1 97.56 88 HIS B CA 1
ATOM 3318 C C . HIS B 1 88 ? 9.789 4.945 7.289 1 97.56 88 HIS B C 1
ATOM 3320 O O . HIS B 1 88 ? 10.375 3.859 7.203 1 97.56 88 HIS B O 1
ATOM 3326 N N . VAL B 1 89 ? 9.914 5.949 6.453 1 97.94 89 VAL B N 1
ATOM 3327 C CA . VAL B 1 89 ? 10.914 6.012 5.395 1 97.94 89 VAL B CA 1
ATOM 3328 C C . VAL B 1 89 ? 11.523 7.41 5.344 1 97.94 89 VAL B C 1
ATOM 3330 O O . VAL B 1 89 ? 10.984 8.352 5.93 1 97.94 89 VAL B O 1
ATOM 3333 N N . ALA B 1 90 ? 12.625 7.52 4.598 1 98.25 90 ALA B N 1
ATOM 3334 C CA . ALA B 1 90 ? 13.383 8.758 4.492 1 98.25 90 ALA B CA 1
ATOM 3335 C C . ALA B 1 90 ? 12.516 9.891 3.949 1 98.25 90 ALA B C 1
ATOM 3337 O O . ALA B 1 90 ? 12.672 11.047 4.352 1 98.25 90 ALA B O 1
ATOM 3338 N N . SER B 1 91 ? 11.617 9.594 3.08 1 98.5 91 SER B N 1
ATOM 3339 C CA . SER B 1 91 ? 10.891 10.633 2.352 1 98.5 91 SER B CA 1
ATOM 3340 C C . SER B 1 91 ? 9.727 11.172 3.176 1 98.5 91 SER B C 1
ATOM 3342 O O . SER B 1 91 ? 8.961 12.016 2.703 1 98.5 91 SER B O 1
ATOM 3344 N N . PHE B 1 92 ? 9.602 10.797 4.406 1 98.88 92 PHE B N 1
ATOM 3345 C CA . PHE B 1 92 ? 8.477 11.188 5.25 1 98.88 92 PHE B CA 1
ATOM 3346 C C . PHE B 1 92 ? 8.273 12.695 5.219 1 98.88 92 PHE B C 1
ATOM 3348 O O . PHE B 1 92 ? 7.18 13.172 4.914 1 98.88 92 PHE B O 1
ATOM 3355 N N . PHE B 1 93 ? 9.328 13.5 5.48 1 98.88 93 PHE B N 1
ATOM 3356 C CA . PHE B 1 93 ? 9.195 14.945 5.582 1 98.88 93 PHE B CA 1
ATOM 3357 C C . PHE B 1 93 ? 8.945 15.562 4.211 1 98.88 93 PHE B C 1
ATOM 3359 O O . PHE B 1 93 ? 7.922 16.219 3.99 1 98.88 93 PHE B O 1
ATOM 3366 N N . PRO B 1 94 ? 9.859 15.312 3.219 1 98.88 94 PRO B N 1
ATOM 3367 C CA . PRO B 1 94 ? 9.664 16.016 1.951 1 98.88 94 PRO B CA 1
ATOM 3368 C C . PRO B 1 94 ? 8.375 15.617 1.243 1 98.88 94 PRO B C 1
ATOM 3370 O O . PRO B 1 94 ? 7.738 16.438 0.588 1 98.88 94 PRO B O 1
ATOM 3373 N N . TRP B 1 95 ? 8.008 14.352 1.37 1 98.81 95 TRP B N 1
ATOM 3374 C CA . TRP B 1 95 ? 6.777 13.945 0.705 1 98.81 95 TRP B CA 1
ATOM 3375 C C . TRP B 1 95 ? 5.566 14.625 1.335 1 98.81 95 TRP B C 1
ATOM 3377 O O . TRP B 1 95 ? 4.699 15.141 0.626 1 98.81 95 TRP B O 1
ATOM 3387 N N . HIS B 1 96 ? 5.484 14.594 2.664 1 98.94 96 HIS B N 1
ATOM 3388 C CA . HIS B 1 96 ? 4.324 15.195 3.314 1 98.94 96 HIS B CA 1
ATOM 3389 C C . HIS B 1 96 ? 4.309 16.703 3.129 1 98.94 96 HIS B C 1
ATOM 3391 O O . HIS B 1 96 ? 3.238 17.312 3.033 1 98.94 96 HIS B O 1
ATOM 3397 N N . ARG B 1 97 ? 5.488 17.375 3.072 1 98.75 97 ARG B N 1
ATOM 3398 C CA . ARG B 1 97 ? 5.535 18.781 2.689 1 98.75 97 ARG B CA 1
ATOM 3399 C C . ARG B 1 97 ? 4.906 19 1.318 1 98.75 97 ARG B C 1
ATOM 3401 O O . ARG B 1 97 ? 4.082 19.906 1.144 1 98.75 97 ARG B O 1
ATOM 3408 N N . TYR B 1 98 ? 5.27 18.203 0.352 1 98.75 98 TYR B N 1
ATOM 3409 C CA . TYR B 1 98 ? 4.676 18.266 -0.979 1 98.75 98 TYR B CA 1
ATOM 3410 C C . TYR B 1 98 ? 3.17 18.047 -0.913 1 98.75 98 TYR B C 1
ATOM 3412 O O . TYR B 1 98 ? 2.4 18.766 -1.551 1 98.75 98 TYR B O 1
ATOM 3420 N N . PHE B 1 99 ? 2.783 17.078 -0.139 1 98.81 99 PHE B N 1
ATOM 3421 C CA . PHE B 1 99 ? 1.382 16.703 -0.005 1 98.81 99 PHE B CA 1
ATOM 3422 C C . PHE B 1 99 ? 0.566 17.844 0.583 1 98.81 99 PHE B C 1
ATOM 3424 O O . PHE B 1 99 ? -0.573 18.078 0.173 1 98.81 99 PHE B O 1
ATOM 3431 N N . ILE B 1 100 ? 1.116 18.594 1.549 1 98.75 100 ILE B N 1
ATOM 3432 C CA . ILE B 1 100 ? 0.481 19.766 2.115 1 98.75 100 ILE B CA 1
ATOM 3433 C C . ILE B 1 100 ? 0.297 20.828 1.028 1 98.75 100 ILE B C 1
ATOM 3435 O O . ILE B 1 100 ? -0.76 21.453 0.937 1 98.75 100 ILE B O 1
ATOM 3439 N N . ILE B 1 101 ? 1.282 21.031 0.217 1 98.06 101 ILE B N 1
ATOM 3440 C CA . ILE B 1 101 ? 1.233 22 -0.863 1 98.06 101 ILE B CA 1
ATOM 3441 C C . ILE B 1 101 ? 0.136 21.625 -1.854 1 98.06 101 ILE B C 1
ATOM 3443 O O . ILE B 1 101 ? -0.626 22.484 -2.305 1 98.06 101 ILE B O 1
ATOM 3447 N N . LEU B 1 102 ? 0.058 20.375 -2.15 1 98.06 102 LEU B N 1
ATOM 3448 C CA . LEU B 1 102 ? -0.985 19.891 -3.053 1 98.06 102 LEU B CA 1
ATOM 3449 C C . LEU B 1 102 ? -2.369 20.125 -2.457 1 98.06 102 LEU B C 1
ATOM 3451 O O . LEU B 1 102 ? -3.303 20.5 -3.172 1 98.06 102 LEU B O 1
ATOM 3455 N N . ARG B 1 103 ? -2.516 19.891 -1.133 1 98.31 103 ARG B N 1
ATOM 3456 C CA . ARG B 1 103 ? -3.787 20.156 -0.471 1 98.31 103 ARG B CA 1
ATOM 3457 C C . ARG B 1 103 ? -4.125 21.641 -0.534 1 98.31 103 ARG B C 1
ATOM 3459 O O . ARG B 1 103 ? -5.277 22.016 -0.782 1 98.31 103 ARG B O 1
ATOM 3466 N N . GLU B 1 104 ? -3.143 22.469 -0.29 1 97.38 104 GLU B N 1
ATOM 3467 C CA . GLU B 1 104 ? -3.338 23.906 -0.374 1 97.38 104 GLU B CA 1
ATOM 3468 C C . GLU B 1 104 ? -3.818 24.328 -1.763 1 97.38 104 GLU B C 1
ATOM 3470 O O . GLU B 1 104 ? -4.719 25.156 -1.892 1 97.38 104 GLU B O 1
ATOM 3475 N N . GLN B 1 105 ? -3.25 23.781 -2.789 1 96.75 105 GLN B N 1
ATOM 3476 C CA . GLN B 1 105 ? -3.662 24.062 -4.16 1 96.75 105 GLN B CA 1
ATOM 3477 C C . GLN B 1 105 ? -5.105 23.625 -4.398 1 96.75 105 GLN B C 1
ATOM 3479 O O . GLN B 1 105 ? -5.887 24.359 -5.012 1 96.75 105 GLN B O 1
ATOM 3484 N N . ALA B 1 106 ? -5.445 22.453 -3.887 1 98 106 ALA B N 1
ATOM 3485 C CA . ALA B 1 106 ? -6.812 21.969 -4.035 1 98 106 ALA B CA 1
ATOM 3486 C C . ALA B 1 106 ? -7.805 22.891 -3.34 1 98 106 ALA B C 1
ATOM 3488 O O . ALA B 1 106 ? -8.875 23.188 -3.883 1 98 106 ALA B O 1
ATOM 3489 N N . LEU B 1 107 ? -7.453 23.375 -2.158 1 98.38 107 LEU B N 1
ATOM 3490 C CA . LEU B 1 107 ? -8.32 24.281 -1.415 1 98.38 107 LEU B CA 1
ATOM 3491 C C . LEU B 1 107 ? -8.492 25.594 -2.156 1 98.38 107 LEU B C 1
ATOM 3493 O O . LEU B 1 107 ? -9.555 26.219 -2.102 1 98.38 107 LEU B O 1
ATOM 3497 N N . SER B 1 108 ? -7.449 26.047 -2.822 1 96.69 108 SER B N 1
ATOM 3498 C CA . SER B 1 108 ? -7.527 27.281 -3.582 1 96.69 108 SER B CA 1
ATOM 3499 C C . SER B 1 108 ? -8.555 27.188 -4.703 1 96.69 108 SER B C 1
ATOM 3501 O O . SER B 1 108 ? -9.211 28.172 -5.039 1 96.69 108 SER B O 1
ATOM 3503 N N . GLU B 1 109 ? -8.68 26 -5.223 1 94.56 109 GLU B N 1
ATOM 3504 C CA . GLU B 1 109 ? -9.695 25.766 -6.242 1 94.56 109 GLU B CA 1
ATOM 3505 C C . GLU B 1 109 ? -11.102 25.906 -5.656 1 94.56 109 GLU B C 1
ATOM 3507 O O . GLU B 1 109 ? -12.07 26.109 -6.395 1 94.56 109 GLU B O 1
ATOM 3512 N N . CYS B 1 110 ? -11.203 25.812 -4.367 1 97.06 110 CYS B N 1
ATOM 3513 C CA . CYS B 1 110 ? -12.461 25.953 -3.646 1 97.06 110 CYS B CA 1
ATOM 3514 C C . CYS B 1 110 ? -12.578 27.344 -3.025 1 97.06 110 CYS B C 1
ATOM 3516 O O . CYS B 1 110 ? -13.414 27.562 -2.15 1 97.06 110 CYS B O 1
ATOM 3518 N N . GLY B 1 111 ? -11.711 28.219 -3.375 1 95.88 111 GLY B N 1
ATOM 3519 C CA . GLY B 1 111 ? -11.844 29.609 -2.992 1 95.88 111 GLY B CA 1
ATOM 3520 C C . GLY B 1 111 ? -11.062 29.969 -1.742 1 95.88 111 GLY B C 1
ATOM 3521 O O . GLY B 1 111 ? -11.148 31.109 -1.253 1 95.88 111 GLY B O 1
ATOM 3522 N N . TYR B 1 112 ? -10.383 29.016 -1.178 1 97.12 112 TYR B N 1
ATOM 3523 C CA . TYR B 1 112 ? -9.547 29.312 -0.02 1 97.12 112 TYR B CA 1
ATOM 3524 C C . TYR B 1 112 ? -8.18 29.828 -0.453 1 97.12 112 TYR B C 1
ATOM 3526 O O . TYR B 1 112 ? -7.395 29.094 -1.06 1 97.12 112 TYR B O 1
ATOM 3534 N N . SER B 1 113 ? -7.785 31.016 -0.129 1 93.38 113 SER B N 1
ATOM 3535 C CA . SER B 1 113 ? -6.562 31.625 -0.636 1 93.38 113 SER B CA 1
ATOM 3536 C C . SER B 1 113 ? -5.559 31.875 0.485 1 93.38 113 SER B C 1
ATOM 3538 O O . SER B 1 113 ? -4.418 32.25 0.231 1 93.38 113 SER B O 1
ATOM 3540 N N . ASP B 1 114 ? -5.977 31.672 1.721 1 96 114 ASP B N 1
ATOM 3541 C CA . ASP B 1 114 ? -5.043 31.812 2.834 1 96 114 ASP B CA 1
ATOM 3542 C C . ASP B 1 114 ? -4.074 30.641 2.885 1 96 114 ASP B C 1
ATOM 3544 O O . ASP B 1 114 ? -4.34 29.578 2.312 1 96 114 ASP B O 1
ATOM 3548 N N . PRO B 1 115 ? -2.92 30.859 3.541 1 96 115 PRO B N 1
ATOM 3549 C CA . PRO B 1 115 ? -1.97 29.75 3.686 1 96 115 PRO B CA 1
ATOM 3550 C C . PRO B 1 115 ? -2.506 28.625 4.562 1 96 115 PRO B C 1
ATOM 3552 O O . PRO B 1 115 ? -3.355 28.859 5.426 1 96 115 PRO B O 1
ATOM 3555 N N . MET B 1 116 ? -2.012 27.438 4.355 1 97.62 116 MET B N 1
ATOM 3556 C CA . MET B 1 116 ? -2.373 26.281 5.18 1 97.62 116 MET B CA 1
ATOM 3557 C C . MET B 1 116 ? -2.055 26.547 6.648 1 97.62 116 MET B C 1
ATOM 3559 O O . MET B 1 116 ? -0.913 26.859 6.992 1 97.62 116 MET B O 1
ATOM 3563 N N . PRO B 1 117 ? -3.064 26.516 7.48 1 98.19 117 PRO B N 1
ATOM 3564 C CA . PRO B 1 117 ? -2.771 26.641 8.914 1 98.19 117 PRO B CA 1
ATOM 3565 C C . PRO B 1 117 ? -2.127 25.391 9.5 1 98.19 117 PRO B C 1
ATOM 3567 O O . PRO B 1 117 ? -2.102 24.344 8.852 1 98.19 117 PRO B O 1
ATOM 3570 N N . TYR B 1 118 ? -1.548 25.516 10.695 1 98.06 118 TYR B N 1
ATOM 3571 C CA . TYR B 1 118 ? -1.004 24.375 11.414 1 98.06 118 TYR B CA 1
ATOM 3572 C C . TYR B 1 118 ? -1.56 24.297 12.836 1 98.06 118 TYR B C 1
ATOM 3574 O O . TYR B 1 118 ? -2.199 25.25 13.305 1 98.06 118 TYR B O 1
ATOM 3582 N N . TRP B 1 119 ? -1.483 23.141 13.438 1 98.25 119 TRP B N 1
ATOM 3583 C CA . TRP B 1 119 ? -1.905 22.859 14.805 1 98.25 119 TRP B CA 1
ATOM 3584 C C . TRP B 1 119 ? -0.7 22.625 15.711 1 98.25 119 TRP B C 1
ATOM 3586 O O . TRP B 1 119 ? -0.09 21.547 15.68 1 98.25 119 TRP B O 1
ATOM 3596 N N . ASP B 1 120 ? -0.397 23.625 16.547 1 96.38 120 ASP B N 1
ATOM 3597 C CA . ASP B 1 120 ? 0.649 23.422 17.547 1 96.38 120 ASP B CA 1
ATOM 3598 C C . ASP B 1 120 ? 0.154 22.547 18.688 1 96.38 120 ASP B C 1
ATOM 3600 O O . ASP B 1 120 ? -0.222 23.047 19.75 1 96.38 120 ASP B O 1
ATOM 3604 N N . TRP B 1 121 ? 0.321 21.281 18.453 1 96.31 121 TRP B N 1
ATOM 3605 C CA . TRP B 1 121 ? -0.274 20.328 19.391 1 96.31 121 TRP B CA 1
ATOM 3606 C C . TRP B 1 121 ? 0.549 20.25 20.672 1 96.31 121 TRP B C 1
ATOM 3608 O O . TRP B 1 121 ? 0.159 19.562 21.625 1 96.31 121 TRP B O 1
ATOM 3618 N N . THR B 1 122 ? 1.68 20.984 20.797 1 94.12 122 THR B N 1
ATOM 3619 C CA . THR B 1 122 ? 2.391 21.062 22.078 1 94.12 122 THR B CA 1
ATOM 3620 C C . THR B 1 122 ? 1.558 21.797 23.125 1 94.12 122 THR B C 1
ATOM 3622 O O . THR B 1 122 ? 1.745 21.594 24.328 1 94.12 122 THR B O 1
ATOM 3625 N N . LEU B 1 123 ? 0.655 22.625 22.672 1 93.69 123 LEU B N 1
ATOM 3626 C CA . LEU B 1 123 ? -0.245 23.359 23.562 1 93.69 123 LEU B CA 1
ATOM 3627 C C . LEU B 1 123 ? -1.331 22.438 24.109 1 93.69 123 LEU B C 1
ATOM 3629 O O . LEU B 1 123 ? -2.035 22.781 25.062 1 93.69 123 LEU B O 1
ATOM 3633 N N . ASP B 1 124 ? -1.462 21.266 23.5 1 95.38 124 ASP B N 1
ATOM 3634 C CA . ASP B 1 124 ? -2.455 20.266 23.875 1 95.38 124 ASP B CA 1
ATOM 3635 C C . ASP B 1 124 ? -1.784 18.969 24.328 1 95.38 124 ASP B C 1
ATOM 3637 O O . ASP B 1 124 ? -2.209 17.875 23.953 1 95.38 124 ASP B O 1
ATOM 3641 N N . SER B 1 125 ? -0.773 19.062 25.141 1 93.31 125 SER B N 1
ATOM 3642 C CA . SER B 1 125 ? 0.103 17.922 25.391 1 93.31 125 SER B CA 1
ATOM 3643 C C . SER B 1 125 ? -0.18 17.297 26.75 1 93.31 125 SER B C 1
ATOM 3645 O O . SER B 1 125 ? 0.595 16.453 27.234 1 93.31 125 SER B O 1
ATOM 3647 N N . THR B 1 126 ? -1.202 17.688 27.5 1 92.75 126 THR B N 1
ATOM 3648 C CA . THR B 1 126 ? -1.786 16.984 28.625 1 92.75 126 THR B CA 1
ATOM 3649 C C . THR B 1 126 ? -3.209 16.531 28.312 1 92.75 126 THR B C 1
ATOM 3651 O O . THR B 1 126 ? -3.863 17.094 27.422 1 92.75 126 THR B O 1
ATOM 3654 N N . ILE B 1 127 ? -3.625 15.508 29.031 1 93.62 127 ILE B N 1
ATOM 3655 C CA . ILE B 1 127 ? -4.977 15.008 28.812 1 93.62 127 ILE B CA 1
ATOM 3656 C C . ILE B 1 127 ? -5.984 16.141 28.984 1 93.62 127 ILE B C 1
ATOM 3658 O O . ILE B 1 127 ? -6.902 16.297 28.188 1 93.62 127 ILE B O 1
ATOM 3662 N N . GLU B 1 128 ? -5.824 16.922 30.031 1 93.62 128 GLU B N 1
ATOM 3663 C CA . GLU B 1 128 ? -6.727 18.031 30.312 1 93.62 128 GLU B CA 1
ATOM 3664 C C . GLU B 1 128 ? -6.691 19.062 29.203 1 93.62 128 GLU B C 1
ATOM 3666 O O . GLU B 1 128 ? -7.742 19.516 28.734 1 93.62 128 GLU B O 1
ATOM 3671 N N . ASP B 1 129 ? -5.512 19.484 28.719 1 94.69 129 ASP B N 1
ATOM 3672 C CA . ASP B 1 129 ? -5.375 20.453 27.641 1 94.69 129 ASP B CA 1
ATOM 3673 C C . ASP B 1 129 ? -5.996 19.938 26.344 1 94.69 129 ASP B C 1
ATOM 3675 O O . ASP B 1 129 ? -6.629 20.703 25.609 1 94.69 129 ASP B O 1
ATOM 3679 N N . PHE B 1 130 ? -5.754 18.641 26.094 1 96.19 130 PHE B N 1
ATOM 3680 C CA . PHE B 1 130 ? -6.273 18.047 24.875 1 96.19 130 PHE B CA 1
ATOM 3681 C C . PHE B 1 130 ? -7.797 18.047 24.875 1 96.19 130 PHE B C 1
ATOM 3683 O O . PHE B 1 130 ? -8.422 18.469 23.891 1 96.19 130 PHE B O 1
ATOM 3690 N N . LYS B 1 131 ? -8.422 17.688 25.953 1 94 131 LYS B N 1
ATOM 3691 C CA . LYS B 1 131 ? -9.875 17.594 26.078 1 94 131 LYS B CA 1
ATOM 3692 C C . LYS B 1 131 ? -10.531 18.969 25.953 1 94 131 LYS B C 1
ATOM 3694 O O . LYS B 1 131 ? -11.648 19.094 25.453 1 94 131 LYS B O 1
ATOM 3699 N N . ASN B 1 132 ? -9.82 19.938 26.406 1 95.56 132 ASN B N 1
ATOM 3700 C CA . ASN B 1 132 ? -10.383 21.281 26.438 1 95.56 132 ASN B CA 1
ATOM 3701 C C . ASN B 1 132 ? -9.844 22.141 25.312 1 95.56 132 ASN B C 1
ATOM 3703 O O . ASN B 1 132 ? -10.047 23.359 25.297 1 95.56 132 ASN B O 1
ATOM 3707 N N . SER B 1 133 ? -9.148 21.547 24.422 1 97.5 133 SER B N 1
ATOM 3708 C CA . SER B 1 133 ? -8.516 22.281 23.344 1 97.5 133 SER B CA 1
ATOM 3709 C C . SER B 1 133 ? -9.555 22.969 22.453 1 97.5 133 SER B C 1
ATOM 3711 O O . SER B 1 133 ? -10.578 22.375 22.125 1 97.5 133 SER B O 1
ATOM 3713 N N . GLU B 1 134 ? -9.234 24.188 22.031 1 98 134 GLU B N 1
ATOM 3714 C CA . GLU B 1 134 ? -10.062 24.922 21.078 1 98 134 GLU B CA 1
ATOM 3715 C C . GLU B 1 134 ? -10.148 24.188 19.734 1 98 134 GLU B C 1
ATOM 3717 O O . GLU B 1 134 ? -11.102 24.391 18.984 1 98 134 GLU B O 1
ATOM 3722 N N . MET B 1 135 ? -9.219 23.328 19.453 1 98.56 135 MET B N 1
ATOM 3723 C CA . MET B 1 135 ? -9.203 22.562 18.203 1 98.56 135 MET B CA 1
ATOM 3724 C C . MET B 1 135 ? -10.453 21.703 18.078 1 98.56 135 MET B C 1
ATOM 3726 O O . MET B 1 135 ? -10.891 21.391 16.969 1 98.56 135 MET B O 1
ATOM 3730 N N . PHE B 1 136 ? -11.031 21.359 19.219 1 98.56 136 PHE B N 1
ATOM 3731 C CA . PHE B 1 136 ? -12.172 20.453 19.188 1 98.56 136 PHE B CA 1
ATOM 3732 C C . PHE B 1 136 ? -13.461 21.172 19.547 1 98.56 136 PHE B C 1
ATOM 3734 O O . PHE B 1 136 ? -14.469 20.547 19.875 1 98.56 136 PHE B O 1
ATOM 3741 N N . ASP B 1 137 ? -13.383 22.5 19.531 1 98.31 137 ASP B N 1
ATOM 3742 C CA . ASP B 1 137 ? -14.562 23.328 19.719 1 98.31 137 ASP B CA 1
ATOM 3743 C C . ASP B 1 137 ? -15.5 23.234 18.516 1 98.31 137 ASP B C 1
ATOM 3745 O O . ASP B 1 137 ? -15.047 23.141 17.375 1 98.31 137 ASP B O 1
ATOM 3749 N N . ASN B 1 138 ? -16.812 23.406 18.719 1 97.69 138 ASN B N 1
ATOM 3750 C CA . ASN B 1 138 ? -17.797 23.219 17.656 1 97.69 138 ASN B CA 1
ATOM 3751 C C . ASN B 1 138 ? -17.812 24.406 16.703 1 97.69 138 ASN B C 1
ATOM 3753 O O . ASN B 1 138 ? -18.25 24.281 15.555 1 97.69 138 ASN B O 1
ATOM 3757 N N . GLU B 1 139 ? -17.422 25.531 17.141 1 97 139 GLU B N 1
ATOM 3758 C CA . GLU B 1 139 ? -17.484 26.734 16.328 1 97 139 GLU B CA 1
ATOM 3759 C C . GLU B 1 139 ? -16.094 27.172 15.867 1 97 139 GLU B C 1
ATOM 3761 O O . GLU B 1 139 ? -15.898 27.484 14.688 1 97 139 GLU B O 1
ATOM 3766 N N . LYS B 1 140 ? -15.133 27.078 16.812 1 97.94 140 LYS B N 1
ATOM 3767 C CA . LYS B 1 140 ? -13.805 27.609 16.547 1 97.94 140 LYS B CA 1
ATOM 3768 C C . LYS B 1 140 ? -12.867 26.531 16.016 1 97.94 140 LYS B C 1
ATOM 3770 O O . LYS B 1 140 ? -11.789 26.828 15.5 1 97.94 140 LYS B O 1
ATOM 3775 N N . GLY B 1 141 ? -13.305 25.281 16.234 1 98.69 141 GLY B N 1
ATOM 3776 C CA . GLY B 1 141 ? -12.43 24.156 15.914 1 98.69 141 GLY B CA 1
ATOM 3777 C C . GLY B 1 141 ? -13.031 23.188 14.914 1 98.69 141 GLY B C 1
ATOM 3778 O O . GLY B 1 141 ? -13.633 23.609 13.922 1 98.69 141 GLY B O 1
ATOM 3779 N N . PHE B 1 142 ? -12.766 21.922 15.078 1 98.81 142 PHE B N 1
ATOM 3780 C CA . PHE B 1 142 ? -13.078 20.906 14.094 1 98.81 142 PHE B CA 1
ATOM 3781 C C . PHE B 1 142 ? -14.125 19.938 14.625 1 98.81 142 PHE B C 1
ATOM 3783 O O . PHE B 1 142 ? -14.406 18.906 14 1 98.81 142 PHE B O 1
ATOM 3790 N N . GLY B 1 143 ? -14.695 20.281 15.812 1 98.44 143 GLY B N 1
ATOM 3791 C CA . GLY B 1 143 ? -15.609 19.375 16.469 1 98.44 143 GLY B CA 1
ATOM 3792 C C . GLY B 1 143 ? -14.914 18.375 17.391 1 98.44 143 GLY B C 1
ATOM 3793 O O . GLY B 1 143 ? -13.695 18.219 17.312 1 98.44 143 GLY B O 1
ATOM 3794 N N . GLY B 1 144 ? -15.719 17.719 18.234 1 97.69 144 GLY B N 1
ATOM 3795 C CA . GLY B 1 144 ? -15.172 16.875 19.281 1 97.69 144 GLY B CA 1
ATOM 3796 C C . GLY B 1 144 ? -14.992 15.43 18.859 1 97.69 144 GLY B C 1
ATOM 3797 O O . GLY B 1 144 ? -14.734 15.148 17.688 1 97.69 144 GLY B O 1
ATOM 3798 N N . ASN B 1 145 ? -14.93 14.516 19.891 1 96.94 145 ASN B N 1
ATOM 3799 C CA . ASN B 1 145 ? -14.781 13.078 19.703 1 96.94 145 ASN B CA 1
ATOM 3800 C C . ASN B 1 145 ? -15.969 12.484 18.953 1 96.94 145 ASN B C 1
ATOM 3802 O O . ASN B 1 145 ? -16.969 13.172 18.719 1 96.94 145 ASN B O 1
ATOM 3806 N N . GLY B 1 146 ? -15.75 11.227 18.469 1 96.62 146 GLY B N 1
ATOM 3807 C CA . GLY B 1 146 ? -16.875 10.492 17.922 1 96.62 146 GLY B CA 1
ATOM 3808 C C . GLY B 1 146 ? -17.875 10.055 18.984 1 96.62 146 GLY B C 1
ATOM 3809 O O . GLY B 1 146 ? -17.5 9.383 19.938 1 96.62 146 GLY B O 1
ATOM 3810 N N . THR B 1 147 ? -19.156 10.406 18.812 1 94.38 147 THR B N 1
ATOM 3811 C CA . THR B 1 147 ? -20.188 10.062 19.797 1 94.38 147 THR B CA 1
ATOM 3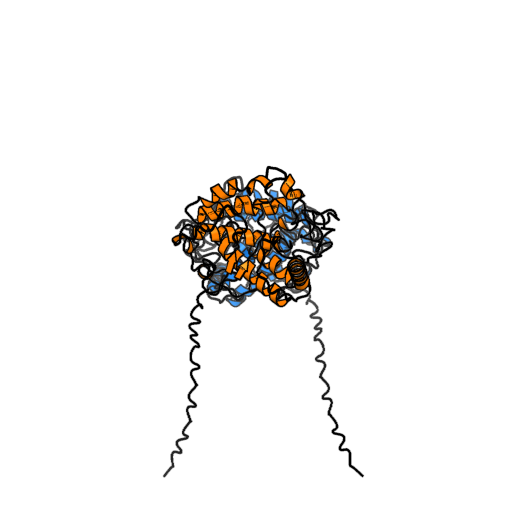812 C C . THR B 1 147 ? -21.359 9.367 19.109 1 94.38 147 THR B C 1
ATOM 3814 O O . THR B 1 147 ? -22.281 8.898 19.781 1 94.38 147 THR B O 1
ATOM 3817 N N . GLY B 1 148 ? -21.219 9.281 17.797 1 93.06 148 GLY B N 1
ATOM 3818 C CA . GLY B 1 148 ? -22.312 8.695 17.047 1 93.06 148 GLY B CA 1
ATOM 3819 C C . GLY B 1 148 ? -22.188 7.191 16.891 1 93.06 148 GLY B C 1
ATOM 3820 O O . GLY B 1 148 ? -21.688 6.508 17.781 1 93.06 148 GLY B O 1
ATOM 3821 N N . LYS B 1 149 ? -22.781 6.707 15.82 1 87.5 149 LYS B N 1
ATOM 3822 C CA . LYS B 1 149 ? -22.781 5.281 15.508 1 87.5 149 LYS B CA 1
ATOM 3823 C C . LYS B 1 149 ? -21.359 4.75 15.367 1 87.5 149 LYS B C 1
ATOM 3825 O O . LYS B 1 149 ? -20.469 5.461 14.898 1 87.5 149 LYS B O 1
ATOM 3830 N N . THR B 1 150 ? -21.141 3.473 15.914 1 82 150 THR B N 1
ATOM 3831 C CA . THR B 1 150 ? -19.875 2.771 15.797 1 82 150 THR B CA 1
ATOM 3832 C C . THR B 1 150 ? -19.891 1.809 14.609 1 82 150 THR B C 1
ATOM 3834 O O . THR B 1 150 ? -20.109 0.608 14.789 1 82 150 THR B O 1
ATOM 3837 N N . ASP B 1 151 ? -20.141 2.277 13.57 1 66.25 151 ASP B N 1
ATOM 3838 C CA . ASP B 1 151 ? -20.344 1.366 12.445 1 66.25 151 ASP B CA 1
ATOM 3839 C C . ASP B 1 151 ? -19.078 1.239 11.602 1 66.25 151 ASP B C 1
ATOM 3841 O O . ASP B 1 151 ? -19.094 0.621 10.539 1 66.25 151 ASP B O 1
ATOM 3845 N N . TRP B 1 152 ? -18.109 1.862 12.18 1 71.5 152 TRP B N 1
ATOM 3846 C CA . TRP B 1 152 ? -16.844 1.764 11.461 1 71.5 152 TRP B CA 1
ATOM 3847 C C . TRP B 1 152 ? -15.703 1.419 12.414 1 71.5 152 TRP B C 1
ATOM 3849 O O . TRP B 1 152 ? -15.852 1.521 13.633 1 71.5 152 TRP B O 1
ATOM 3859 N N . VAL B 1 153 ? -14.641 0.849 11.898 1 70.94 153 VAL B N 1
ATOM 3860 C CA . VAL B 1 153 ? -13.57 0.042 12.477 1 70.94 153 VAL B CA 1
ATOM 3861 C C . VAL B 1 153 ? -13.047 0.706 13.75 1 70.94 153 VAL B C 1
ATOM 3863 O O . VAL B 1 153 ? -12.977 0.072 14.805 1 70.94 153 VAL B O 1
ATOM 3866 N N . ASP B 1 154 ? -12.562 1.936 13.781 1 74.31 154 ASP B N 1
ATOM 3867 C CA . ASP B 1 154 ? -11.789 2.395 14.93 1 74.31 154 ASP B CA 1
ATOM 3868 C C . ASP B 1 154 ? -12.375 3.682 15.508 1 74.31 154 ASP B C 1
ATOM 3870 O O . ASP B 1 154 ? -11.633 4.598 15.867 1 74.31 154 ASP B O 1
ATOM 3874 N N . GLY B 1 155 ? -13.781 3.67 15.656 1 90.19 155 GLY B N 1
ATOM 3875 C CA . GLY B 1 155 ? -14.32 4.887 16.25 1 90.19 155 GLY B CA 1
ATOM 3876 C C . GLY B 1 155 ? -15.797 5.074 15.969 1 90.19 155 GLY B C 1
ATOM 3877 O O . GLY B 1 155 ? -16.453 4.172 15.445 1 90.19 155 GLY B O 1
ATOM 3878 N N . SER B 1 156 ? -16.281 6.168 16.5 1 95.94 156 SER B N 1
ATOM 3879 C CA . SER B 1 156 ? -17.672 6.551 16.297 1 95.94 156 SER B CA 1
ATOM 3880 C C . SER B 1 156 ? -17.781 7.82 15.461 1 95.94 156 SER B C 1
ATOM 3882 O O . SER B 1 156 ? -16.828 8.594 15.367 1 95.94 156 SER B O 1
ATOM 3884 N N . CYS B 1 157 ? -18.891 8 14.859 1 97 157 CYS B N 1
ATOM 3885 C CA . CYS B 1 157 ? -19.125 9.117 13.953 1 97 157 CYS B CA 1
ATOM 3886 C C . CYS B 1 157 ? -19.047 10.445 14.695 1 97 157 CYS B C 1
ATOM 3888 O O . CYS B 1 157 ? -19.562 10.578 15.805 1 97 157 CYS B O 1
ATOM 3890 N N . VAL B 1 158 ? -18.422 11.406 14.117 1 97.62 158 VAL B N 1
ATOM 3891 C CA . VAL B 1 158 ? -18.422 12.773 14.633 1 97.62 158 VAL B CA 1
ATOM 3892 C C . VAL B 1 158 ? -19.797 13.406 14.438 1 97.62 158 VAL B C 1
ATOM 3894 O O . VAL B 1 158 ? -20.328 13.43 13.328 1 97.62 158 VAL B O 1
ATOM 3897 N N . GLU B 1 159 ? -20.344 13.977 15.539 1 97.69 159 GLU B N 1
ATOM 3898 C CA . GLU B 1 159 ? -21.719 14.445 15.477 1 97.69 159 GLU B CA 1
ATOM 3899 C C . GLU B 1 159 ? -21.812 15.938 15.781 1 97.69 159 GLU B C 1
ATOM 3901 O O . GLU B 1 159 ? -22.906 16.5 15.844 1 97.69 159 GLU B O 1
ATOM 3906 N N . ASP B 1 160 ? -20.719 16.578 15.953 1 98.31 160 ASP B N 1
ATOM 3907 C CA . ASP B 1 160 ? -20.719 18.016 16.25 1 98.31 160 ASP B CA 1
ATOM 3908 C C . ASP B 1 160 ? -19.641 18.75 15.469 1 98.31 160 ASP B C 1
ATOM 3910 O O . ASP B 1 160 ? -18.812 18.125 14.812 1 98.31 160 ASP B O 1
ATOM 3914 N N . GLY B 1 161 ? -19.828 20.094 15.461 1 98.44 161 GLY B N 1
ATOM 3915 C CA . GLY B 1 161 ? -18.844 20.922 14.773 1 98.44 161 GLY B CA 1
ATOM 3916 C C . GLY B 1 161 ? -19.031 20.938 13.266 1 98.44 161 GLY B C 1
ATOM 3917 O O . GLY B 1 161 ? -20.047 20.453 12.75 1 98.44 161 GLY B O 1
ATOM 3918 N N . PRO B 1 162 ? -18.062 21.5 12.57 1 98.62 162 PRO B N 1
ATOM 3919 C CA . PRO B 1 162 ? -18.188 21.719 11.133 1 98.62 162 PRO B CA 1
ATOM 3920 C C . PRO B 1 162 ? -18.25 20.422 10.336 1 98.62 162 PRO B C 1
ATOM 3922 O O . PRO B 1 162 ? -18.719 20.406 9.195 1 98.62 162 PRO B O 1
ATOM 3925 N N . TYR B 1 163 ? -17.875 19.328 10.914 1 98.44 163 TYR B N 1
ATOM 3926 C CA . TYR B 1 163 ? -17.797 18.094 10.141 1 98.44 163 TYR B CA 1
ATOM 3927 C C . TYR B 1 163 ? -18.766 17.047 10.703 1 98.44 163 TYR B C 1
ATOM 3929 O O . TYR B 1 163 ? -18.562 15.844 10.516 1 98.44 163 TYR B O 1
ATOM 3937 N N . ALA B 1 164 ? -19.703 17.516 11.438 1 98.12 164 ALA B N 1
ATOM 3938 C CA . ALA B 1 164 ? -20.75 16.641 11.938 1 98.12 164 ALA B CA 1
ATOM 3939 C C . ALA B 1 164 ? -21.422 15.875 10.789 1 98.12 164 ALA B C 1
ATOM 3941 O O . ALA B 1 164 ? -21.891 16.484 9.828 1 98.12 164 ALA B O 1
ATOM 3942 N N . GLY B 1 165 ? -21.344 14.555 10.891 1 95.94 165 GLY B N 1
ATOM 3943 C CA . GLY B 1 165 ? -22.047 13.719 9.93 1 95.94 165 GLY B CA 1
ATOM 3944 C C . GLY B 1 165 ? -21.344 13.633 8.586 1 95.94 165 GLY B C 1
ATOM 3945 O O . GLY B 1 165 ? -21.906 13.117 7.617 1 95.94 165 GLY B O 1
ATOM 3946 N N . LEU B 1 166 ? -20.156 14.117 8.523 1 96.94 166 LEU B N 1
ATOM 3947 C CA . LEU B 1 166 ? -19.422 14.062 7.266 1 96.94 166 LEU B CA 1
ATOM 3948 C C . LEU B 1 166 ? -19.297 12.617 6.777 1 96.94 166 LEU B C 1
ATOM 3950 O O . LEU B 1 166 ? -18.891 11.734 7.543 1 96.94 166 LEU B O 1
ATOM 3954 N N . GLN B 1 167 ? -19.656 12.391 5.516 1 95.56 167 GLN B N 1
ATOM 3955 C CA . GLN B 1 167 ? -19.5 11.094 4.863 1 95.56 167 GLN B CA 1
ATOM 3956 C C . GLN B 1 167 ? -18.281 11.078 3.949 1 95.56 167 GLN B C 1
ATOM 3958 O O . GLN B 1 167 ? -18.031 12.039 3.221 1 95.56 167 GLN B O 1
ATOM 3963 N N . VAL B 1 168 ? -17.531 10.023 4.082 1 95.31 168 VAL B N 1
ATOM 3964 C CA . VAL B 1 168 ? -16.391 9.82 3.188 1 95.31 168 VAL B CA 1
ATOM 3965 C C . VAL B 1 168 ? -16.578 8.523 2.406 1 95.31 168 VAL B C 1
ATOM 3967 O O . VAL B 1 168 ? -17.406 7.68 2.773 1 95.31 168 VAL B O 1
ATOM 3970 N N . ASN B 1 169 ? -15.766 8.375 1.257 1 94 169 ASN B N 1
ATOM 3971 C CA . ASN B 1 169 ? -16.031 7.262 0.356 1 94 169 ASN B CA 1
ATOM 3972 C C . ASN B 1 169 ? -14.883 6.258 0.35 1 94 169 ASN B C 1
ATOM 3974 O O . ASN B 1 169 ? -15.055 5.113 -0.076 1 94 169 ASN B O 1
ATOM 3978 N N . TYR B 1 170 ? -13.719 6.676 0.768 1 93.06 170 TYR B N 1
ATOM 3979 C CA . TYR B 1 170 ? -12.555 5.801 0.727 1 93.06 170 TYR B CA 1
ATOM 3980 C C . TYR B 1 170 ? -12.141 5.379 2.131 1 93.06 170 TYR B C 1
ATOM 3982 O O . TYR B 1 170 ? -12.117 6.199 3.053 1 93.06 170 TYR B O 1
ATOM 3990 N N . PRO B 1 171 ? -11.82 4.246 2.389 1 91.25 171 PRO B N 1
ATOM 3991 C CA . PRO B 1 171 ? -11.742 3.105 1.473 1 91.25 171 PRO B CA 1
ATOM 3992 C C . PRO B 1 171 ? -13.109 2.494 1.171 1 91.25 171 PRO B C 1
ATOM 3994 O O . PRO B 1 171 ? -13.25 1.736 0.208 1 91.25 171 PRO B O 1
ATOM 3997 N N . GLU B 1 172 ? -14.086 2.695 1.945 1 88.5 172 GLU B N 1
ATOM 3998 C CA . GLU B 1 172 ? -15.508 2.41 1.78 1 88.5 172 GLU B CA 1
ATOM 3999 C C . GLU B 1 172 ? -16.359 3.539 2.346 1 88.5 172 GLU B C 1
ATOM 4001 O O . GLU B 1 172 ? -15.922 4.281 3.225 1 88.5 172 GLU B O 1
ATOM 4006 N N . PRO B 1 173 ? -17.578 3.611 1.793 1 90.88 173 PRO B N 1
ATOM 4007 C CA . PRO B 1 173 ? -18.438 4.676 2.33 1 90.88 173 PRO B CA 1
ATOM 4008 C C . PRO B 1 173 ? -18.672 4.539 3.832 1 90.88 173 PRO B C 1
ATOM 4010 O O . PRO B 1 173 ? -19.031 3.459 4.309 1 90.88 173 PRO B O 1
ATOM 4013 N N . HIS B 1 174 ? -18.453 5.562 4.574 1 92.75 174 HIS B N 1
ATOM 4014 C CA . HIS B 1 174 ? -18.688 5.625 6.012 1 92.75 174 HIS B CA 1
ATOM 4015 C C . HIS B 1 174 ? -18.656 7.062 6.516 1 92.75 174 HIS B C 1
ATOM 4017 O O . HIS B 1 174 ? -18.297 7.977 5.77 1 92.75 174 HIS B O 1
ATOM 4023 N N . CYS B 1 175 ? -19.062 7.277 7.734 1 95.56 175 CYS B N 1
ATOM 4024 C CA . CYS B 1 175 ? -18.969 8.594 8.359 1 95.56 175 CYS B CA 1
ATOM 4025 C C . CYS B 1 175 ? -17.562 8.844 8.891 1 95.56 175 CYS B C 1
ATOM 4027 O O . CYS B 1 175 ? -16.812 7.906 9.148 1 95.56 175 CYS B O 1
ATOM 4029 N N . LEU B 1 176 ? -17.188 10.141 9.008 1 96.75 176 LEU B N 1
ATOM 4030 C CA . LEU B 1 176 ? -15.945 10.484 9.711 1 96.75 176 LEU B CA 1
ATOM 4031 C C . LEU B 1 176 ? -15.992 9.992 11.148 1 96.75 176 LEU B C 1
ATOM 4033 O O . LEU B 1 176 ? -16.922 10.305 11.891 1 96.75 176 LEU B O 1
ATOM 4037 N N . THR B 1 177 ? -14.906 9.242 11.555 1 96.31 177 THR B N 1
ATOM 4038 C CA . THR B 1 177 ? -14.922 8.68 12.898 1 96.31 177 THR B CA 1
ATOM 4039 C C . THR B 1 177 ? -13.734 9.188 13.703 1 96.31 177 THR B C 1
ATOM 4041 O O . THR B 1 177 ? -12.672 9.469 13.148 1 96.31 177 THR B O 1
ATOM 4044 N N . ARG B 1 178 ? -13.953 9.344 15.023 1 96.88 178 ARG B N 1
ATOM 4045 C CA . ARG B 1 178 ? -12.914 9.602 16.016 1 96.88 178 ARG B CA 1
ATOM 4046 C C . ARG B 1 178 ? -13.102 8.711 17.234 1 96.88 178 ARG B C 1
ATOM 4048 O O . ARG B 1 178 ? -14.203 8.211 17.484 1 96.88 178 ARG B O 1
ATOM 4055 N N . ARG B 1 179 ? -12.031 8.438 17.891 1 95.44 179 ARG B N 1
ATOM 4056 C CA . ARG B 1 179 ? -12 7.773 19.188 1 95.44 179 ARG B CA 1
ATOM 4057 C C . ARG B 1 179 ? -10.789 8.211 20 1 95.44 179 ARG B C 1
ATOM 4059 O O . ARG B 1 179 ? -9.758 7.531 20 1 95.44 179 ARG B O 1
ATOM 4066 N N . PHE B 1 180 ? -11.023 9.344 20.703 1 95.25 180 PHE B N 1
ATOM 4067 C CA . PHE B 1 180 ? -9.922 9.859 21.5 1 95.25 180 PHE B CA 1
ATOM 4068 C C . PHE B 1 180 ? -9.383 8.781 22.438 1 95.25 180 PHE B C 1
ATOM 4070 O O . PHE B 1 180 ? -10.148 8.133 23.141 1 95.25 180 PHE B O 1
ATOM 4077 N N . ASN B 1 181 ? -8.102 8.57 22.359 1 92.81 181 ASN B N 1
ATOM 4078 C CA . ASN B 1 181 ? -7.402 7.555 23.141 1 92.81 181 ASN B CA 1
ATOM 4079 C C . ASN B 1 181 ? -6.336 8.18 24.047 1 92.81 181 ASN B C 1
ATOM 4081 O O . ASN B 1 181 ? -5.371 8.766 23.547 1 92.81 181 ASN B O 1
ATOM 4085 N N . PHE B 1 182 ? -6.445 7.988 25.312 1 91.12 182 PHE B N 1
ATOM 4086 C CA . PHE B 1 182 ? -5.504 8.578 26.25 1 91.12 182 PHE B CA 1
ATOM 4087 C C . PHE B 1 182 ? -4.766 7.492 27.031 1 91.12 182 PHE B C 1
ATOM 4089 O O . PHE B 1 182 ? -4.125 7.773 28.047 1 91.12 182 PHE B O 1
ATOM 4096 N N . THR B 1 183 ? -4.82 6.305 26.469 1 85.31 183 THR B N 1
ATOM 4097 C CA . THR B 1 183 ? -4.172 5.188 27.156 1 85.31 183 THR B CA 1
ATOM 4098 C C . THR B 1 183 ? -2.682 5.145 26.828 1 85.31 183 THR B C 1
ATOM 4100 O O . THR B 1 183 ? -2.268 5.539 25.734 1 85.31 183 THR B O 1
ATOM 4103 N N . GLY B 1 184 ? -1.815 4.676 27.781 1 77.19 184 GLY B N 1
ATOM 4104 C CA . GLY B 1 184 ? -0.402 4.422 27.547 1 77.19 184 GLY B CA 1
ATOM 4105 C C . GLY B 1 184 ? 0.411 5.691 27.375 1 77.19 184 GLY B C 1
ATOM 4106 O O . GLY B 1 184 ? 1.407 5.699 26.656 1 77.19 184 GLY B O 1
ATOM 4107 N N . ASN B 1 185 ? 0.025 6.812 27.938 1 75.5 185 ASN B N 1
ATOM 4108 C CA . ASN B 1 185 ? 0.704 8.102 27.906 1 75.5 185 ASN B CA 1
ATOM 4109 C C . ASN B 1 185 ? 0.863 8.625 26.484 1 75.5 185 ASN B C 1
ATOM 4111 O O . ASN B 1 185 ? 1.896 9.203 26.141 1 75.5 185 ASN B O 1
ATOM 4115 N N . VAL B 1 186 ? -0.042 8.398 25.641 1 80.5 186 VAL B N 1
ATOM 4116 C CA . VAL B 1 186 ? 0.054 8.797 24.234 1 80.5 186 VAL B CA 1
ATOM 4117 C C . VAL B 1 186 ? 0.168 10.312 24.125 1 80.5 186 VAL B C 1
ATOM 4119 O O . VAL B 1 186 ? 0.906 10.828 23.297 1 80.5 186 VAL B O 1
ATOM 4122 N N . VAL B 1 187 ? -0.376 11.047 25.016 1 82 187 VAL B N 1
ATOM 4123 C CA . VAL B 1 187 ? -0.368 12.5 24.953 1 82 187 VAL B CA 1
ATOM 4124 C C . VAL B 1 187 ? 0.968 13.039 25.469 1 82 187 VAL B C 1
ATOM 4126 O O . VAL B 1 187 ? 1.365 14.156 25.141 1 82 187 VAL B O 1
ATOM 4129 N N . GLY B 1 188 ? 1.709 12.227 26.172 1 84.69 188 GLY B N 1
ATOM 4130 C CA . GLY B 1 188 ? 3.012 12.617 26.688 1 84.69 188 GLY B CA 1
ATOM 4131 C C . GLY B 1 188 ? 4.113 12.539 25.641 1 84.69 188 GLY B C 1
ATOM 4132 O O . GLY B 1 188 ? 5.258 12.906 25.922 1 84.69 188 GLY B O 1
ATOM 4133 N N . ASN B 1 189 ? 3.686 12.227 24.406 1 91.06 189 ASN B N 1
ATOM 4134 C CA . ASN B 1 189 ? 4.688 11.945 23.391 1 91.06 189 ASN B CA 1
ATOM 4135 C C . ASN B 1 189 ? 4.906 13.141 22.469 1 91.06 189 ASN B C 1
ATOM 4137 O O . ASN B 1 189 ? 5.684 13.062 21.516 1 91.06 189 ASN B O 1
ATOM 4141 N N . TRP B 1 190 ? 4.242 14.312 22.844 1 94.12 190 TRP B N 1
ATOM 4142 C CA . TRP B 1 190 ? 4.488 15.516 22.047 1 94.12 190 TRP B CA 1
ATOM 4143 C C . TRP B 1 190 ? 4.578 16.75 22.922 1 94.12 190 TRP B C 1
ATOM 4145 O O . TRP B 1 190 ? 4.16 17.844 22.531 1 94.12 190 TRP B O 1
ATOM 4155 N N . THR B 1 191 ? 5 16.562 24.141 1 93.44 191 THR B N 1
ATOM 4156 C CA . THR B 1 191 ? 5.277 17.688 25.031 1 93.44 191 THR B CA 1
ATOM 4157 C C . THR B 1 191 ? 6.457 18.5 24.516 1 93.44 191 THR B C 1
ATOM 4159 O O . THR B 1 191 ? 7.211 18.047 23.656 1 93.44 191 THR B O 1
ATOM 4162 N N . LYS B 1 192 ? 6.523 19.672 25.125 1 92 192 LYS B N 1
ATOM 4163 C CA . LYS B 1 192 ? 7.664 20.531 24.781 1 92 192 LYS B CA 1
ATOM 4164 C C . LYS B 1 192 ? 8.984 19.828 25.125 1 92 192 LYS B C 1
ATOM 4166 O O . LYS B 1 192 ? 9.953 19.953 24.375 1 92 192 LYS B O 1
ATOM 4171 N N . SER B 1 193 ? 9.039 19.141 26.188 1 92.88 193 SER B N 1
ATOM 4172 C CA . SER B 1 193 ? 10.25 18.438 26.594 1 92.88 193 SER B CA 1
ATOM 4173 C C . SER B 1 193 ? 10.633 17.375 25.578 1 92.88 193 SER B C 1
ATOM 4175 O O . SER B 1 193 ? 11.812 17.234 25.234 1 92.88 193 SER B O 1
ATOM 4177 N N . VAL B 1 194 ? 9.672 16.609 25.109 1 94.81 194 VAL B N 1
ATOM 4178 C CA . VAL B 1 194 ? 9.914 15.586 24.109 1 94.81 194 VAL B CA 1
ATOM 4179 C C . VAL B 1 194 ? 10.453 16.234 22.828 1 94.81 194 VAL B C 1
ATOM 4181 O O . VAL B 1 194 ? 11.422 15.75 22.25 1 94.81 194 VAL B O 1
ATOM 4184 N N . LEU B 1 195 ? 9.859 17.344 22.438 1 95.62 195 LEU B N 1
ATOM 4185 C CA . LEU B 1 195 ? 10.289 18.016 21.203 1 95.62 195 LEU B CA 1
ATOM 4186 C C . LEU B 1 195 ? 11.688 18.609 21.375 1 95.62 195 LEU B C 1
ATOM 4188 O O . LEU B 1 195 ? 12.484 18.578 20.438 1 95.62 195 LEU B O 1
ATOM 4192 N N . ASP B 1 196 ? 11.961 19.141 22.594 1 94.38 196 ASP B N 1
ATOM 4193 C CA . ASP B 1 196 ? 13.297 19.656 22.859 1 94.38 196 ASP B CA 1
ATOM 4194 C C . ASP B 1 196 ? 14.352 18.578 22.672 1 94.38 196 ASP B C 1
ATOM 4196 O O . ASP B 1 196 ? 15.43 18.844 22.125 1 94.38 196 ASP B O 1
ATOM 4200 N N . GLU B 1 197 ? 14.062 17.438 23.109 1 96.31 197 GLU B N 1
ATOM 4201 C CA . GLU B 1 197 ? 14.977 16.312 22.938 1 96.31 197 GLU B CA 1
ATOM 4202 C C . GLU B 1 197 ? 15.141 15.953 21.469 1 96.31 197 GLU B C 1
ATOM 4204 O O . GLU B 1 197 ? 16.266 15.75 21 1 96.31 197 GLU B O 1
ATOM 4209 N N . ILE B 1 198 ? 14.094 15.906 20.734 1 97.44 198 ILE B N 1
ATOM 4210 C CA . ILE B 1 198 ? 14.109 15.531 19.328 1 97.44 198 ILE B CA 1
ATOM 4211 C C . ILE B 1 198 ? 14.898 16.562 18.531 1 97.44 198 ILE B C 1
ATOM 4213 O O . ILE B 1 198 ? 15.672 16.219 17.641 1 97.44 198 ILE B O 1
ATOM 4217 N N . MET B 1 199 ? 14.789 17.812 18.891 1 95.88 199 MET B N 1
ATOM 4218 C CA . MET B 1 199 ? 15.406 18.922 18.172 1 95.88 199 MET B CA 1
ATOM 4219 C C . MET B 1 199 ? 16.922 18.891 18.328 1 95.88 199 MET B C 1
ATOM 4221 O O . MET B 1 199 ? 17.641 19.562 17.578 1 95.88 199 MET B O 1
ATOM 4225 N N . GLN B 1 200 ? 17.406 18.047 19.234 1 96.06 200 GLN B N 1
ATOM 4226 C CA . GLN B 1 200 ? 18.844 18 19.484 1 96.06 200 GLN B CA 1
ATOM 4227 C C . GLN B 1 200 ? 19.531 17 18.578 1 96.06 200 GLN B C 1
ATOM 4229 O O . GLN B 1 200 ? 20.766 16.969 18.484 1 96.06 200 GLN B O 1
ATOM 4234 N N . TYR B 1 201 ? 18.75 16.188 17.922 1 97.06 201 TYR B N 1
ATOM 4235 C CA . TYR B 1 201 ? 19.391 15.211 17.047 1 97.06 201 TYR B CA 1
ATOM 4236 C C . TYR B 1 201 ? 20.172 15.906 15.945 1 97.06 201 TYR B C 1
ATOM 4238 O O . TYR B 1 201 ? 19.656 16.797 15.273 1 97.06 201 TYR B O 1
ATOM 4246 N N . PRO B 1 202 ? 21.391 15.484 15.695 1 95.38 202 PRO B N 1
ATOM 4247 C CA . PRO B 1 202 ? 22.25 16.219 14.766 1 95.38 202 PRO B CA 1
ATOM 4248 C C . PRO B 1 202 ? 22.062 15.797 13.312 1 95.38 202 PRO B C 1
ATOM 4250 O O . PRO B 1 202 ? 22.516 16.484 12.398 1 95.38 202 PRO B O 1
ATOM 4253 N N . ASP B 1 203 ? 21.438 14.586 13.125 1 96.38 203 ASP B N 1
ATOM 4254 C CA . ASP B 1 203 ? 21.328 14.086 11.758 1 96.38 203 ASP B CA 1
ATOM 4255 C C . ASP B 1 203 ? 19.859 13.844 11.375 1 96.38 203 ASP B C 1
ATOM 4257 O O . ASP B 1 203 ? 19.016 13.648 12.25 1 96.38 203 ASP B O 1
ATOM 4261 N N . TYR B 1 204 ? 19.641 13.805 10.094 1 98.12 204 TYR B N 1
ATOM 4262 C CA . TYR B 1 204 ? 18.297 13.688 9.531 1 98.12 204 TYR B CA 1
ATOM 4263 C C . TYR B 1 204 ? 17.625 12.398 9.977 1 98.12 204 TYR B C 1
ATOM 4265 O O . TYR B 1 204 ? 16.453 12.398 10.367 1 98.12 204 TYR B O 1
ATOM 4273 N N . ILE B 1 205 ? 18.312 11.281 9.883 1 98 205 ILE B N 1
ATOM 4274 C CA . ILE B 1 205 ? 17.719 9.969 10.117 1 98 205 ILE B CA 1
ATOM 4275 C C . ILE B 1 205 ? 17.172 9.891 11.531 1 98 205 ILE B C 1
ATOM 4277 O O . ILE B 1 205 ? 16.016 9.484 11.742 1 98 205 ILE B O 1
ATOM 4281 N N . ASP B 1 206 ? 17.938 10.32 12.484 1 97.94 206 ASP B N 1
ATOM 4282 C CA . ASP B 1 206 ? 17.484 10.273 13.875 1 97.94 206 ASP B CA 1
ATOM 4283 C C . ASP B 1 206 ? 16.359 11.273 14.125 1 97.94 206 ASP B C 1
ATOM 4285 O O . ASP B 1 206 ? 15.398 10.969 14.82 1 97.94 206 ASP B O 1
ATOM 4289 N N . PHE B 1 207 ? 16.5 12.484 13.594 1 98.44 207 PHE B N 1
ATOM 4290 C CA . PHE B 1 207 ? 15.453 13.492 13.758 1 98.44 207 PHE B CA 1
ATOM 4291 C C . PHE B 1 207 ? 14.133 13.008 13.18 1 98.44 207 PHE B C 1
ATOM 4293 O O . PHE B 1 207 ? 13.102 13.031 13.859 1 98.44 207 PHE B O 1
ATOM 4300 N N . TRP B 1 208 ? 14.188 12.516 11.945 1 98.44 208 TRP B N 1
ATOM 4301 C CA . TRP B 1 208 ? 13 12.023 11.258 1 98.44 208 TRP B CA 1
ATOM 4302 C C . TRP B 1 208 ? 12.383 10.844 12.008 1 98.44 208 TRP B C 1
ATOM 4304 O O . TRP B 1 208 ? 11.188 10.852 12.305 1 98.44 208 TRP B O 1
ATOM 4314 N N . ASN B 1 209 ? 13.195 9.812 12.312 1 97.88 209 ASN B N 1
ATOM 4315 C CA . ASN B 1 209 ? 12.695 8.602 12.953 1 97.88 209 ASN B CA 1
ATOM 4316 C C . ASN B 1 209 ? 11.977 8.914 14.258 1 97.88 209 ASN B C 1
ATOM 4318 O O . ASN B 1 209 ? 10.898 8.375 14.523 1 97.88 209 ASN B O 1
ATOM 4322 N N . ASN B 1 210 ? 12.539 9.773 15.031 1 98.31 210 ASN B N 1
ATOM 4323 C CA . ASN B 1 210 ? 11.945 10.078 16.328 1 98.31 210 ASN B CA 1
ATOM 4324 C C . ASN B 1 210 ? 10.727 10.992 16.188 1 98.31 210 ASN B C 1
ATOM 4326 O O . ASN B 1 210 ? 9.742 10.82 16.906 1 98.31 210 ASN B O 1
ATOM 4330 N N . THR B 1 211 ? 10.766 12 15.289 1 98.5 211 THR B N 1
ATOM 4331 C CA . THR B 1 211 ? 9.617 12.875 15.078 1 98.5 211 THR B CA 1
ATOM 4332 C C . THR B 1 211 ? 8.414 12.078 14.594 1 98.5 211 THR B C 1
ATOM 4334 O O . THR B 1 211 ? 7.293 12.289 15.062 1 98.5 211 THR B O 1
ATOM 4337 N N . GLU B 1 212 ? 8.641 11.164 13.648 1 98.56 212 GLU B N 1
ATOM 4338 C CA . GLU B 1 212 ? 7.551 10.367 13.086 1 98.56 212 GLU B CA 1
ATOM 4339 C C . GLU B 1 212 ? 7.008 9.375 14.109 1 98.56 212 GLU B C 1
ATOM 4341 O O . GLU B 1 212 ? 5.793 9.289 14.312 1 98.56 212 GLU B O 1
ATOM 4346 N N . ARG B 1 213 ? 7.859 8.68 14.852 1 97.31 213 ARG B N 1
ATOM 4347 C CA . ARG B 1 213 ? 7.441 7.547 15.664 1 97.31 213 ARG B CA 1
ATOM 4348 C C . ARG B 1 213 ? 6.898 8.016 17.016 1 97.31 213 ARG B C 1
ATOM 4350 O O . ARG B 1 213 ? 6.102 7.316 17.641 1 97.31 213 ARG B O 1
ATOM 4357 N N . VAL B 1 214 ? 7.332 9.141 17.469 1 96.94 214 VAL B N 1
ATOM 4358 C CA . VAL B 1 214 ? 6.93 9.57 18.797 1 96.94 214 VAL B CA 1
ATOM 4359 C C . VAL B 1 214 ? 5.805 10.594 18.703 1 96.94 214 VAL B C 1
ATOM 4361 O O . VAL B 1 214 ? 4.629 10.25 18.844 1 96.94 214 VAL B O 1
ATOM 4364 N N . PRO B 1 215 ? 6.031 11.898 18.391 1 97.56 215 PRO B N 1
ATOM 4365 C CA . PRO B 1 215 ? 4.887 12.805 18.438 1 97.56 215 PRO B CA 1
ATOM 4366 C C . PRO B 1 215 ? 3.902 12.578 17.297 1 97.56 215 PRO B C 1
ATOM 4368 O O . PRO B 1 215 ? 2.688 12.617 17.5 1 97.56 215 PRO B O 1
ATOM 4371 N N . HIS B 1 216 ? 4.371 12.422 16.047 1 98.31 216 HIS B N 1
ATOM 4372 C CA . HIS B 1 216 ? 3.488 12.281 14.891 1 98.31 216 HIS B CA 1
ATOM 4373 C C . HIS B 1 216 ? 2.561 11.086 15.047 1 98.31 216 HIS B C 1
ATOM 4375 O O . HIS B 1 216 ? 1.337 11.234 15.008 1 98.31 216 HIS B O 1
ATOM 4381 N N . ASP B 1 217 ? 3.133 9.852 15.266 1 97.19 217 ASP B N 1
ATOM 4382 C CA . ASP B 1 217 ? 2.336 8.633 15.344 1 97.19 217 ASP B CA 1
ATOM 4383 C C . ASP B 1 217 ? 1.368 8.688 16.531 1 97.19 217 ASP B C 1
ATOM 4385 O O . ASP B 1 217 ? 0.233 8.219 16.422 1 97.19 217 ASP B O 1
ATOM 4389 N N . ASN B 1 218 ? 1.802 9.219 17.594 1 96.56 218 ASN B N 1
ATOM 4390 C CA . ASN B 1 218 ? 0.979 9.172 18.797 1 96.56 218 ASN B CA 1
ATOM 4391 C C . ASN B 1 218 ? -0.202 10.133 18.719 1 96.56 218 ASN B C 1
ATOM 4393 O O . ASN B 1 218 ? -1.261 9.875 19.297 1 96.56 218 ASN B O 1
ATOM 4397 N N . LEU B 1 219 ? -0.07 11.258 18.016 1 97.38 219 LEU B N 1
ATOM 4398 C CA . LEU B 1 219 ? -1.229 12.117 17.781 1 97.38 219 LEU B CA 1
ATOM 4399 C C . LEU B 1 219 ? -2.279 11.398 16.938 1 97.38 219 LEU B C 1
ATOM 4401 O O . LEU B 1 219 ? -3.477 11.5 17.219 1 97.38 219 LEU B O 1
ATOM 4405 N N . HIS B 1 220 ? -1.844 10.672 15.898 1 97.06 220 HIS B N 1
ATOM 4406 C CA . HIS B 1 220 ? -2.762 9.828 15.133 1 97.06 220 HIS B CA 1
ATOM 4407 C C . HIS B 1 220 ? -3.533 8.883 16.047 1 97.06 220 HIS B C 1
ATOM 4409 O O . HIS B 1 220 ? -4.758 8.781 15.953 1 97.06 220 HIS B O 1
ATOM 4415 N N . ARG B 1 221 ? -2.824 8.266 16.922 1 94.94 221 ARG B N 1
ATOM 4416 C CA . ARG B 1 221 ? -3.408 7.285 17.828 1 94.94 221 ARG B CA 1
ATOM 4417 C C . ARG B 1 221 ? -4.371 7.949 18.812 1 94.94 221 ARG B C 1
ATOM 4419 O O . ARG B 1 221 ? -5.391 7.359 19.188 1 94.94 221 ARG B O 1
ATOM 4426 N N . THR B 1 222 ? -4.027 9.086 19.234 1 96.25 222 THR B N 1
ATOM 4427 C CA . THR B 1 222 ? -4.828 9.797 20.219 1 96.25 222 THR B CA 1
ATOM 4428 C C . THR B 1 222 ? -6.176 10.211 19.641 1 96.25 222 THR B C 1
ATOM 4430 O O . THR B 1 222 ? -7.211 10.078 20.297 1 96.25 222 THR B O 1
ATOM 4433 N N . ILE B 1 223 ? -6.184 10.742 18.391 1 96.62 223 ILE B N 1
ATOM 4434 C CA . ILE B 1 223 ? -7.426 11.164 17.75 1 96.62 223 ILE B CA 1
ATOM 4435 C C . ILE B 1 223 ? -8.273 9.93 17.422 1 96.62 223 ILE B C 1
ATOM 4437 O O . ILE B 1 223 ? -9.5 9.977 17.5 1 96.62 223 ILE B O 1
ATOM 4441 N N . GLY B 1 224 ? -7.605 8.805 17 1 94.25 224 GLY B N 1
ATOM 4442 C CA . GLY B 1 224 ? -8.297 7.57 16.656 1 94.25 224 GLY B CA 1
ATOM 4443 C C . GLY B 1 224 ? -9.141 7.688 15.406 1 94.25 224 GLY B C 1
ATOM 4444 O O . GLY B 1 224 ? -8.953 8.609 14.609 1 94.25 224 GLY B O 1
ATOM 4445 N N . GLY B 1 225 ? -10.023 6.676 15.18 1 94.62 225 GLY B N 1
ATOM 4446 C CA . GLY B 1 225 ? -10.898 6.672 14.023 1 94.62 225 GLY B CA 1
ATOM 4447 C C . GLY B 1 225 ? -10.141 6.73 12.703 1 94.62 225 GLY B C 1
ATOM 4448 O O . GLY B 1 225 ? -9.18 5.992 12.508 1 94.62 225 GLY B O 1
ATOM 4449 N N . ASP B 1 226 ? -10.57 7.598 11.844 1 95.69 226 ASP B N 1
ATOM 4450 C CA . ASP B 1 226 ? -9.969 7.734 10.523 1 95.69 226 ASP B CA 1
ATOM 4451 C C . ASP B 1 226 ? -8.523 8.203 10.617 1 95.69 226 ASP B C 1
ATOM 4453 O O . ASP B 1 226 ? -7.68 7.809 9.805 1 95.69 226 ASP B O 1
ATOM 4457 N N . MET B 1 227 ? -8.242 8.977 11.641 1 96.88 227 MET B N 1
ATOM 4458 C CA . MET B 1 227 ? -6.902 9.539 11.797 1 96.88 227 MET B CA 1
ATOM 4459 C C . MET B 1 227 ? -5.879 8.438 12.062 1 96.88 227 MET B C 1
ATOM 4461 O O . MET B 1 227 ? -4.703 8.586 11.734 1 96.88 227 MET B O 1
ATOM 4465 N N . ARG B 1 228 ? -6.293 7.352 12.594 1 94.31 228 ARG B N 1
ATOM 4466 C CA . ARG B 1 228 ? -5.395 6.289 13.031 1 94.31 228 ARG B CA 1
ATOM 4467 C C . ARG B 1 228 ? -4.957 5.418 11.859 1 94.31 228 ARG B C 1
ATOM 4469 O O . ARG B 1 228 ? -3.961 4.699 11.953 1 94.31 228 ARG B O 1
ATOM 4476 N N . ARG B 1 229 ? -5.688 5.484 10.781 1 93.94 229 ARG B N 1
ATOM 4477 C CA . ARG B 1 229 ? -5.473 4.551 9.68 1 93.94 229 ARG B CA 1
ATOM 4478 C C . ARG B 1 229 ? -4.742 5.223 8.523 1 93.94 229 ARG B C 1
ATOM 4480 O O . ARG B 1 229 ? -4.492 6.43 8.562 1 93.94 229 ARG B O 1
ATOM 4487 N N . GLN B 1 230 ? -4.375 4.445 7.52 1 96 230 GLN B N 1
ATOM 4488 C CA . GLN B 1 230 ? -3.594 4.953 6.398 1 96 230 GLN B CA 1
ATOM 4489 C C . GLN B 1 230 ? -4.434 5.883 5.523 1 96 230 GLN B C 1
ATOM 4491 O O . GLN B 1 230 ? -3.895 6.605 4.68 1 96 230 GLN B O 1
ATOM 4496 N N . TYR B 1 231 ? -5.723 5.852 5.652 1 96.06 231 TYR B N 1
ATOM 4497 C CA . TYR B 1 231 ? -6.594 6.809 4.977 1 96.06 231 TYR B CA 1
ATOM 4498 C C . TYR B 1 231 ? -6.887 8.008 5.871 1 96.06 231 TYR B C 1
ATOM 4500 O O . TYR B 1 231 ? -7.953 8.617 5.777 1 96.06 231 TYR B O 1
ATOM 4508 N N . SER B 1 232 ? -5.965 8.391 6.73 1 97.88 232 SER B N 1
ATOM 4509 C CA . SER B 1 232 ? -6.059 9.43 7.75 1 97.88 232 SER B CA 1
ATOM 4510 C C . SER B 1 232 ? -6.363 10.789 7.129 1 97.88 232 SER B C 1
ATOM 4512 O O . SER B 1 232 ? -6.922 11.672 7.785 1 97.88 232 SER B O 1
ATOM 4514 N N . PRO B 1 233 ? -6.098 11.039 5.824 1 98.69 233 PRO B N 1
ATOM 4515 C CA . PRO B 1 233 ? -6.48 12.336 5.258 1 98.69 233 PRO B CA 1
ATOM 4516 C C . PRO B 1 233 ? -7.992 12.555 5.234 1 98.69 233 PRO B C 1
ATOM 4518 O O . PRO B 1 233 ? -8.461 13.656 4.957 1 98.69 233 PRO B O 1
ATOM 4521 N N . ASN B 1 234 ? -8.797 11.516 5.539 1 97.56 234 ASN B N 1
ATOM 4522 C CA . ASN B 1 234 ? -10.234 11.711 5.754 1 97.56 234 ASN B CA 1
ATOM 4523 C C . ASN B 1 234 ? -10.5 12.633 6.938 1 97.56 234 ASN B C 1
ATOM 4525 O O . ASN B 1 234 ? -11.57 13.242 7.023 1 97.56 234 ASN B O 1
ATOM 4529 N N . GLU B 1 235 ? -9.578 12.625 7.891 1 98.31 235 GLU B N 1
ATOM 4530 C CA . GLU B 1 235 ? -9.648 13.516 9.047 1 98.31 235 GLU B CA 1
ATOM 4531 C C . GLU B 1 235 ? -9.211 14.93 8.688 1 98.31 235 GLU B C 1
ATOM 4533 O O . GLU B 1 235 ? -8.055 15.156 8.32 1 98.31 235 GLU B O 1
ATOM 4538 N N . PRO B 1 236 ? -10.102 15.867 8.867 1 98.5 236 PRO B N 1
ATOM 4539 C CA . PRO B 1 236 ? -9.766 17.234 8.469 1 98.5 236 PRO B CA 1
ATOM 4540 C C . PRO B 1 236 ? -8.57 17.797 9.242 1 98.5 236 PRO B C 1
ATOM 4542 O O . PRO B 1 236 ? -7.887 18.703 8.75 1 98.5 236 PRO B O 1
ATOM 4545 N N . LEU B 1 237 ? -8.25 17.266 10.359 1 98.75 237 LEU B N 1
ATOM 4546 C CA . LEU B 1 237 ? -7.133 17.719 11.172 1 98.75 237 LEU B CA 1
ATOM 4547 C C . LEU B 1 237 ? -5.809 17.234 10.602 1 98.75 237 LEU B C 1
ATOM 4549 O O . LEU B 1 237 ? -4.742 17.719 10.992 1 98.75 237 LEU B O 1
ATOM 4553 N N . PHE B 1 238 ? -5.832 16.297 9.703 1 98.88 238 PHE B N 1
ATOM 4554 C CA . PHE B 1 238 ? -4.648 15.617 9.188 1 98.88 238 PHE B CA 1
ATOM 4555 C C . PHE B 1 238 ? -3.631 16.625 8.664 1 98.88 238 PHE B C 1
ATOM 4557 O O . PHE B 1 238 ? -2.453 16.578 9.023 1 98.88 238 PHE B O 1
ATOM 4564 N N . PHE B 1 239 ? -4.082 17.578 7.859 1 98.88 239 PHE B N 1
ATOM 4565 C CA . PHE B 1 239 ? -3.139 18.469 7.188 1 98.88 239 PHE B CA 1
ATOM 4566 C C . PHE B 1 239 ? -2.611 19.516 8.148 1 98.88 239 PHE B C 1
ATOM 4568 O O . PHE B 1 239 ? -1.482 20 8 1 98.88 239 PHE B O 1
ATOM 4575 N N . LEU B 1 240 ? -3.389 19.938 9.164 1 98.81 240 LEU B N 1
ATOM 4576 C CA . LEU B 1 240 ? -2.865 20.828 10.188 1 98.81 240 LEU B CA 1
ATOM 4577 C C . LEU B 1 240 ? -1.802 20.125 11.031 1 98.81 240 LEU B C 1
ATOM 4579 O O . LEU B 1 240 ? -0.795 20.734 11.398 1 98.81 240 LEU B O 1
ATOM 4583 N N . HIS B 1 241 ? -2.08 18.859 11.352 1 98.69 241 HIS B N 1
ATOM 4584 C CA . HIS B 1 241 ? -1.115 18.016 12.047 1 98.69 241 HIS B CA 1
ATOM 4585 C C . HIS B 1 241 ? 0.196 17.922 11.273 1 98.69 241 HIS B C 1
ATOM 4587 O O . HIS B 1 241 ? 1.271 18.141 11.844 1 98.69 241 HIS B O 1
ATOM 4593 N N . HIS B 1 242 ? 0.102 17.703 10 1 98.88 242 HIS B N 1
ATOM 4594 C CA . HIS B 1 242 ? 1.308 17.531 9.195 1 98.88 242 HIS B CA 1
ATOM 4595 C C . HIS B 1 242 ? 1.972 18.875 8.914 1 98.88 242 HIS B C 1
ATOM 4597 O O . HIS B 1 242 ? 3.188 18.938 8.719 1 98.88 242 HIS B O 1
ATOM 4603 N N . ALA B 1 243 ? 1.191 19.953 8.883 1 98.69 243 ALA B N 1
ATOM 4604 C CA . ALA B 1 243 ? 1.811 21.281 8.812 1 98.69 243 ALA B CA 1
ATOM 4605 C C . ALA B 1 243 ? 2.66 21.547 10.047 1 98.69 243 ALA B C 1
ATOM 4607 O O . ALA B 1 243 ? 3.729 22.156 9.953 1 98.69 243 ALA B O 1
ATOM 4608 N N . GLN B 1 244 ? 2.203 21.109 11.188 1 97.81 244 GLN B N 1
ATOM 4609 C CA . GLN B 1 244 ? 3.01 21.219 12.398 1 97.81 244 GLN B CA 1
ATOM 4610 C C . GLN B 1 244 ? 4.289 20.406 12.281 1 97.81 244 GLN B C 1
ATOM 4612 O O . GLN B 1 244 ? 5.367 20.859 12.664 1 97.81 244 GLN B O 1
ATOM 4617 N N . VAL B 1 245 ? 4.18 19.234 11.773 1 98.38 245 VAL B N 1
ATOM 4618 C CA . VAL B 1 245 ? 5.336 18.359 11.578 1 98.38 245 VAL B CA 1
ATOM 4619 C C . VAL B 1 245 ? 6.324 19.016 10.617 1 98.38 245 VAL B C 1
ATOM 4621 O O . VAL B 1 245 ? 7.531 19.031 10.867 1 98.38 245 VAL B O 1
ATOM 4624 N N . ASP B 1 246 ? 5.766 19.594 9.555 1 98.38 246 ASP B N 1
ATOM 4625 C CA . ASP B 1 246 ? 6.59 20.328 8.609 1 98.38 246 ASP B CA 1
ATOM 4626 C C . ASP B 1 246 ? 7.266 21.531 9.289 1 98.38 246 ASP B C 1
ATOM 4628 O O . ASP B 1 246 ? 8.438 21.812 9.023 1 98.38 246 ASP B O 1
ATOM 4632 N N . ARG B 1 247 ? 6.574 22.219 10.094 1 97.44 247 ARG B N 1
ATOM 4633 C CA . ARG B 1 247 ? 7.121 23.344 10.844 1 97.44 247 ARG B CA 1
ATOM 4634 C C . ARG B 1 247 ? 8.297 22.891 11.711 1 97.44 247 ARG B C 1
ATOM 4636 O O . ARG B 1 247 ? 9.336 23.562 11.734 1 97.44 247 ARG B O 1
ATOM 4643 N N . LEU B 1 248 ? 8.172 21.812 12.367 1 96.94 248 LEU B N 1
ATOM 4644 C CA . LEU B 1 248 ? 9.242 21.297 13.211 1 96.94 248 LEU B CA 1
ATOM 4645 C C . LEU B 1 248 ? 10.484 20.984 12.375 1 96.94 248 LEU B C 1
ATOM 4647 O O . LEU B 1 248 ? 11.609 21.281 12.789 1 96.94 248 LEU B O 1
ATOM 4651 N N . TRP B 1 249 ? 10.234 20.359 11.227 1 97.88 249 TRP B N 1
ATOM 4652 C CA . TRP B 1 249 ? 11.359 20.062 10.344 1 97.88 249 TRP B CA 1
ATOM 4653 C C . TRP B 1 249 ? 12.039 21.359 9.883 1 97.88 249 TRP B C 1
ATOM 4655 O O . TRP B 1 249 ? 13.266 21.438 9.859 1 97.88 249 TRP B O 1
ATOM 4665 N N . THR B 1 250 ? 11.25 22.359 9.562 1 96.38 250 THR B N 1
ATOM 4666 C CA . THR B 1 250 ? 11.766 23.656 9.141 1 96.38 250 THR B CA 1
ATOM 4667 C C . THR B 1 250 ? 12.609 24.281 10.25 1 96.38 250 THR B C 1
ATOM 4669 O O . THR B 1 250 ? 13.688 24.828 9.992 1 96.38 250 THR B O 1
ATOM 4672 N N . ILE B 1 251 ? 12.141 24.203 11.43 1 94.75 251 ILE B N 1
ATOM 4673 C CA . ILE B 1 251 ? 12.859 24.75 12.578 1 94.75 251 ILE B CA 1
ATOM 4674 C C . ILE B 1 251 ? 14.172 24 12.773 1 94.75 251 ILE B C 1
ATOM 4676 O O . ILE B 1 251 ? 15.219 24.609 12.977 1 94.75 251 ILE B O 1
ATOM 4680 N N . TRP B 1 252 ? 14.102 22.688 12.727 1 96.62 252 TRP B N 1
ATOM 4681 C CA . TRP B 1 252 ? 15.297 21.859 12.875 1 96.62 252 TRP B CA 1
ATOM 4682 C C . TRP B 1 252 ? 16.344 22.219 11.82 1 96.62 252 TRP B C 1
ATOM 4684 O O . TRP B 1 252 ? 17.531 22.344 12.133 1 96.62 252 TRP B O 1
ATOM 4694 N N . GLN B 1 253 ? 15.938 22.422 10.586 1 95.69 253 GLN B N 1
ATOM 4695 C CA . GLN B 1 253 ? 16.844 22.766 9.492 1 95.69 253 GLN B CA 1
ATOM 4696 C C . GLN B 1 253 ? 17.469 24.141 9.719 1 95.69 253 GLN B C 1
ATOM 4698 O O . GLN B 1 253 ? 18.625 24.359 9.375 1 95.69 253 GLN B O 1
ATOM 4703 N N . GLY B 1 254 ? 16.719 25.031 10.289 1 92 254 GLY B N 1
ATOM 4704 C CA . GLY B 1 254 ? 17.156 26.406 10.492 1 92 254 GLY B CA 1
ATOM 4705 C C . GLY B 1 254 ? 18.25 26.531 11.531 1 92 254 GLY B C 1
ATOM 4706 O O . GLY B 1 254 ? 18.953 27.547 11.586 1 92 254 GLY B O 1
ATOM 4707 N N . ARG B 1 255 ? 18.453 25.547 12.281 1 90.19 255 ARG B N 1
ATOM 4708 C CA . ARG B 1 255 ? 19.469 25.562 13.344 1 90.19 255 ARG B CA 1
ATOM 4709 C C . ARG B 1 255 ? 20.859 25.344 12.773 1 90.19 255 ARG B C 1
ATOM 4711 O O . ARG B 1 255 ? 21.859 25.625 13.445 1 90.19 255 ARG B O 1
ATOM 4718 N N . ASN B 1 256 ? 20.969 24.828 11.648 1 88.88 256 ASN B N 1
ATOM 4719 C CA . ASN B 1 256 ? 22.188 24.594 10.898 1 88.88 256 ASN B CA 1
ATOM 4720 C C . ASN B 1 256 ? 21.938 24.531 9.398 1 88.88 256 ASN B C 1
ATOM 4722 O O . ASN B 1 256 ? 21.266 23.609 8.914 1 88.88 256 ASN B O 1
ATOM 4726 N N . GLU B 1 257 ? 22.547 25.391 8.719 1 84.12 257 GLU B N 1
ATOM 4727 C CA . GLU B 1 257 ? 22.234 25.547 7.297 1 84.12 257 GLU B CA 1
ATOM 4728 C C . GLU B 1 257 ? 22.609 24.297 6.504 1 84.12 257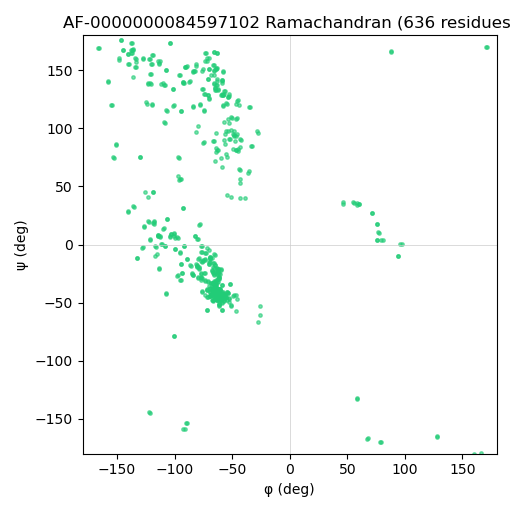 GLU B C 1
ATOM 4730 O O . GLU B 1 257 ? 22.047 24.031 5.441 1 84.12 257 GLU B O 1
ATOM 4735 N N . THR B 1 258 ? 23.5 23.547 7.012 1 91.38 258 THR B N 1
ATOM 4736 C CA . THR B 1 258 ? 23.906 22.344 6.297 1 91.38 258 THR B CA 1
ATOM 4737 C C . THR B 1 258 ? 22.781 21.312 6.297 1 91.38 258 THR B C 1
ATOM 4739 O O . THR B 1 258 ? 22.781 20.391 5.477 1 91.38 258 THR B O 1
ATOM 4742 N N . ARG B 1 259 ? 21.781 21.594 7.121 1 94.94 259 ARG B N 1
ATOM 4743 C CA . ARG B 1 259 ? 20.703 20.625 7.293 1 94.94 259 ARG B CA 1
ATOM 4744 C C . ARG B 1 259 ? 19.719 20.688 6.141 1 94.94 259 ARG B C 1
ATOM 4746 O O . ARG B 1 259 ? 18.891 19.781 5.969 1 94.94 259 ARG B O 1
ATOM 4753 N N . LEU B 1 260 ? 19.828 21.719 5.344 1 95.44 260 LEU B N 1
ATOM 4754 C CA . LEU B 1 260 ? 18.984 21.812 4.156 1 95.44 260 LEU B CA 1
ATOM 4755 C C . LEU B 1 260 ? 19.359 20.734 3.141 1 95.44 260 LEU B C 1
ATOM 4757 O O . LEU B 1 260 ? 18.594 20.453 2.221 1 95.44 260 LEU B O 1
ATOM 4761 N N . GLN B 1 261 ? 20.5 20.094 3.389 1 95.56 261 GLN B N 1
ATOM 4762 C CA . GLN B 1 261 ? 20.953 19.031 2.496 1 95.56 261 GLN B CA 1
ATOM 4763 C C . GLN B 1 261 ? 21 17.688 3.219 1 95.56 261 GLN B C 1
ATOM 4765 O O . GLN B 1 261 ? 21.375 16.672 2.627 1 95.56 261 GLN B O 1
ATOM 4770 N N . ASP B 1 262 ? 20.672 17.688 4.512 1 97.12 262 ASP B N 1
ATOM 4771 C CA . ASP B 1 262 ? 20.688 16.453 5.289 1 97.12 262 ASP B CA 1
ATOM 4772 C C . ASP B 1 262 ? 19.5 15.562 4.941 1 97.12 262 ASP B C 1
ATOM 4774 O O . ASP B 1 262 ? 18.344 15.992 5.059 1 97.12 262 ASP B O 1
ATOM 4778 N N . TYR B 1 263 ? 19.797 14.43 4.391 1 98 263 TYR B N 1
ATOM 4779 C CA . TYR B 1 263 ? 18.781 13.477 3.947 1 98 263 TYR B CA 1
ATOM 4780 C C . TYR B 1 263 ? 19.359 12.07 3.857 1 98 263 TYR B C 1
ATOM 4782 O O . TYR B 1 263 ? 20.5 11.883 3.432 1 98 263 TYR B O 1
ATOM 4790 N N . GLY B 1 264 ? 18.594 11.086 4.262 1 97.5 264 GLY B N 1
ATOM 4791 C CA . GLY B 1 264 ? 19.031 9.695 4.168 1 97.5 264 GLY B CA 1
ATOM 4792 C C . GLY B 1 264 ? 18.094 8.734 4.887 1 97.5 264 GLY B C 1
ATOM 4793 O O . GLY B 1 264 ? 17.172 9.164 5.586 1 97.5 264 GLY B O 1
ATOM 4794 N N . GLY B 1 265 ? 18.328 7.488 4.664 1 96.31 265 GLY B N 1
ATOM 4795 C CA . GLY B 1 265 ? 17.516 6.441 5.27 1 96.31 265 GLY B CA 1
ATOM 4796 C C . GLY B 1 265 ? 16.969 5.449 4.258 1 96.31 26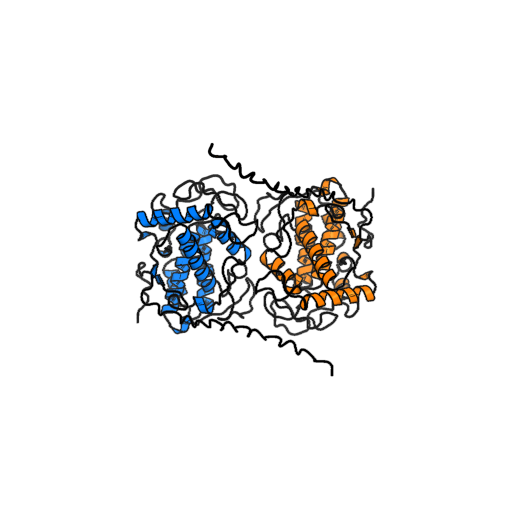5 GLY B C 1
ATOM 4797 O O . GLY B 1 265 ? 17.5 5.332 3.15 1 96.31 265 GLY B O 1
ATOM 4798 N N . ASN B 1 266 ? 15.984 4.676 4.734 1 94.44 266 ASN B N 1
ATOM 4799 C CA . ASN B 1 266 ? 15.375 3.668 3.877 1 94.44 266 ASN B CA 1
ATOM 4800 C C . ASN B 1 266 ? 14.305 4.273 2.973 1 94.44 266 ASN B C 1
ATOM 4802 O O . ASN B 1 266 ? 13.617 5.219 3.361 1 94.44 266 ASN B O 1
ATOM 4806 N N . LYS B 1 267 ? 14.133 3.711 1.803 1 93.31 267 LYS B N 1
ATOM 4807 C CA . LYS B 1 267 ? 13.164 4.215 0.833 1 93.31 267 LYS B CA 1
ATOM 4808 C C . LYS B 1 267 ? 11.828 3.484 0.958 1 93.31 267 LYS B C 1
ATOM 4810 O O . LYS B 1 267 ? 10.797 4 0.535 1 93.31 267 LYS B O 1
ATOM 4815 N N . ILE B 1 268 ? 11.914 2.295 1.477 1 91.75 268 ILE B N 1
ATOM 4816 C CA . ILE B 1 268 ? 10.742 1.44 1.592 1 91.75 268 ILE B CA 1
ATOM 4817 C C . ILE B 1 268 ? 10.531 1.037 3.051 1 91.75 268 ILE B C 1
ATOM 4819 O O . ILE B 1 268 ? 11.492 0.691 3.746 1 91.75 268 ILE B O 1
ATOM 4823 N N . GLN B 1 269 ? 9.266 1.06 3.459 1 93 269 GLN B N 1
ATOM 4824 C CA . GLN B 1 269 ? 8.906 0.72 4.832 1 93 269 GLN B CA 1
ATOM 4825 C C . GLN B 1 269 ? 9.414 -0.672 5.203 1 93 269 GLN B C 1
ATOM 4827 O O . GLN B 1 269 ? 9.297 -1.61 4.414 1 93 269 GLN B O 1
ATOM 4832 N N . ASN B 1 270 ? 10.062 -0.795 6.371 1 85.62 270 ASN B N 1
ATOM 4833 C CA . ASN B 1 270 ? 10.531 -2.031 6.992 1 85.62 270 ASN B CA 1
ATOM 4834 C C . ASN B 1 270 ? 11.789 -2.557 6.312 1 85.62 270 ASN B C 1
ATOM 4836 O O . ASN B 1 270 ? 12.211 -3.686 6.57 1 85.62 270 ASN B O 1
ATOM 4840 N N . MET B 1 271 ? 12.297 -1.825 5.367 1 84.25 271 MET B N 1
ATOM 4841 C CA . MET B 1 271 ? 13.609 -2.172 4.836 1 84.25 271 MET B CA 1
ATOM 4842 C C . MET B 1 271 ? 14.711 -1.447 5.602 1 84.25 271 MET B C 1
ATOM 4844 O O . MET B 1 271 ? 14.492 -0.358 6.137 1 84.25 271 MET B O 1
ATOM 4848 N N . THR B 1 272 ? 15.867 -2.057 5.613 1 79.25 272 THR B N 1
ATOM 4849 C CA . THR B 1 272 ? 16.938 -1.508 6.438 1 79.25 272 THR B CA 1
ATOM 4850 C C . THR B 1 272 ? 18.016 -0.877 5.566 1 79.25 272 THR B C 1
ATOM 4852 O O . THR B 1 272 ? 18.969 -0.284 6.078 1 79.25 272 THR B O 1
ATOM 4855 N N . THR B 1 273 ? 17.844 -0.949 4.273 1 81.5 273 THR B N 1
ATOM 4856 C CA . THR B 1 273 ? 18.844 -0.333 3.393 1 81.5 273 THR B CA 1
ATOM 4857 C C . THR B 1 273 ? 18.703 1.187 3.402 1 81.5 273 THR B C 1
ATOM 4859 O O . THR B 1 273 ? 17.594 1.714 3.318 1 81.5 273 THR B O 1
ATOM 4862 N N . ASN B 1 274 ? 19.75 1.862 3.613 1 87.25 274 ASN B N 1
ATOM 4863 C CA . ASN B 1 274 ? 19.797 3.32 3.629 1 87.25 274 ASN B CA 1
ATOM 4864 C C . ASN B 1 274 ? 20.25 3.881 2.285 1 87.25 274 ASN B C 1
ATOM 4866 O O . ASN B 1 274 ? 21.359 4.414 2.172 1 87.25 274 ASN B O 1
ATOM 4870 N N . THR B 1 275 ? 19.359 3.852 1.28 1 89.5 275 THR B N 1
ATOM 4871 C CA . THR B 1 275 ? 19.766 4.188 -0.082 1 89.5 275 THR B CA 1
ATOM 4872 C C . THR B 1 275 ? 19.094 5.488 -0.533 1 89.5 275 THR B C 1
ATOM 4874 O O . THR B 1 275 ? 19.234 5.887 -1.69 1 89.5 275 THR B O 1
ATOM 4877 N N . ALA B 1 276 ? 18.422 6.137 0.359 1 96.25 276 ALA B N 1
ATOM 4878 C CA . ALA B 1 276 ? 17.688 7.34 -0.036 1 96.25 276 ALA B CA 1
ATOM 4879 C C . ALA B 1 276 ? 18.656 8.484 -0.346 1 96.25 276 ALA B C 1
ATOM 4881 O O . ALA B 1 276 ? 19.703 8.617 0.29 1 96.25 276 ALA B O 1
ATOM 4882 N N . GLY B 1 277 ? 18.328 9.273 -1.362 1 97.19 277 GLY B N 1
ATOM 4883 C CA . GLY B 1 277 ? 19.109 10.445 -1.747 1 97.19 277 GLY B CA 1
ATOM 4884 C C . GLY B 1 277 ? 18.25 11.586 -2.252 1 97.19 277 GLY B C 1
ATOM 4885 O O . GLY B 1 277 ? 17.062 11.406 -2.537 1 97.19 277 GLY B O 1
ATOM 4886 N N . LEU B 1 278 ? 18.859 12.719 -2.359 1 97.88 278 LEU B N 1
ATOM 4887 C CA . LEU B 1 278 ? 18.156 13.953 -2.697 1 97.88 278 LEU B CA 1
ATOM 4888 C C . LEU B 1 278 ? 17.578 13.883 -4.105 1 97.88 278 LEU B C 1
ATOM 4890 O O . LEU B 1 278 ? 16.672 14.656 -4.445 1 97.88 278 LEU B O 1
ATOM 4894 N N . GLU B 1 279 ? 18.031 12.969 -4.941 1 96.31 279 GLU B N 1
ATOM 4895 C CA . GLU B 1 279 ? 17.578 12.844 -6.32 1 96.31 279 GLU B CA 1
ATOM 4896 C C . GLU B 1 279 ? 16.406 11.875 -6.426 1 96.31 279 GLU B C 1
ATOM 4898 O O . GLU B 1 279 ? 15.844 11.68 -7.512 1 96.31 279 GLU B O 1
ATOM 4903 N N . ASP B 1 280 ? 16.047 11.328 -5.27 1 95.38 280 ASP B N 1
ATOM 4904 C CA . ASP B 1 280 ? 14.922 10.414 -5.293 1 95.38 280 ASP B CA 1
ATOM 4905 C C . ASP B 1 280 ? 13.633 11.133 -5.691 1 95.38 280 ASP B C 1
ATOM 4907 O O . ASP B 1 280 ? 13.484 12.328 -5.43 1 95.38 280 ASP B O 1
ATOM 4911 N N . THR B 1 281 ? 12.734 10.383 -6.297 1 94.12 281 THR B N 1
ATOM 4912 C CA . THR B 1 281 ? 11.469 10.922 -6.773 1 94.12 281 THR B CA 1
ATOM 4913 C C . THR B 1 281 ? 10.383 10.773 -5.711 1 94.12 281 THR B C 1
ATOM 4915 O O . THR B 1 281 ? 10.297 9.734 -5.039 1 94.12 281 THR B O 1
ATOM 4918 N N . LEU B 1 282 ? 9.539 11.773 -5.539 1 96.44 282 LEU B N 1
ATOM 4919 C CA . LEU B 1 282 ? 8.336 11.742 -4.719 1 96.44 282 LEU B CA 1
ATOM 4920 C C . LEU B 1 282 ? 7.113 11.398 -5.562 1 96.44 282 LEU B C 1
ATOM 4922 O O . LEU B 1 282 ? 6.699 12.18 -6.418 1 96.44 282 LEU B O 1
ATOM 4926 N N . PHE B 1 283 ? 6.57 10.258 -5.25 1 90.88 283 PHE B N 1
ATOM 4927 C CA . PHE B 1 283 ? 5.477 9.758 -6.07 1 90.88 283 PHE B CA 1
ATOM 4928 C C . PHE B 1 283 ? 4.129 10.125 -5.461 1 90.88 283 PHE B C 1
ATOM 4930 O O . PHE B 1 283 ? 3.979 10.141 -4.238 1 90.88 283 PHE B O 1
ATOM 4937 N N . THR B 1 284 ? 3.09 10.406 -6.363 1 93 284 THR B N 1
ATOM 4938 C CA . THR B 1 284 ? 1.749 10.75 -5.906 1 93 284 THR B CA 1
ATOM 4939 C C . THR B 1 284 ? 0.692 10 -6.715 1 93 284 THR B C 1
ATOM 4941 O O . THR B 1 284 ? -0.406 10.516 -6.938 1 93 284 THR B O 1
ATOM 4944 N N . LEU B 1 285 ? 0.932 8.75 -7.207 1 88.5 285 LEU B N 1
ATOM 4945 C CA . LEU B 1 285 ? 0.029 7.918 -8 1 88.5 285 LEU B CA 1
ATOM 4946 C C . LEU B 1 285 ? -0.604 8.727 -9.125 1 88.5 285 LEU B C 1
ATOM 4948 O O . LEU B 1 285 ? -1.82 8.68 -9.32 1 88.5 285 LEU B O 1
ATOM 4952 N N . ASN B 1 286 ? -0.082 9.617 -9.797 1 82.81 286 ASN B N 1
ATOM 4953 C CA . ASN B 1 286 ? -0.509 10.43 -10.93 1 82.81 286 ASN B CA 1
ATOM 4954 C C . ASN B 1 286 ? -1.413 11.578 -10.484 1 82.81 286 ASN B C 1
ATOM 4956 O O . ASN B 1 286 ? -2.086 12.195 -11.312 1 82.81 286 ASN B O 1
ATOM 4960 N N . TYR B 1 287 ? -1.615 11.727 -9.172 1 93.69 287 TYR B N 1
ATOM 4961 C CA . TYR B 1 287 ? -2.389 12.875 -8.703 1 93.69 287 TYR B CA 1
ATOM 4962 C C . TYR B 1 287 ? -1.727 14.18 -9.117 1 93.69 287 TYR B C 1
ATOM 4964 O O . TYR B 1 287 ? -2.406 15.125 -9.523 1 93.69 287 TYR B O 1
ATOM 4972 N N . ALA B 1 288 ? -0.439 14.242 -8.969 1 94.81 288 ALA B N 1
ATOM 4973 C CA . ALA B 1 288 ? 0.359 15.422 -9.289 1 94.81 288 ALA B CA 1
ATOM 4974 C C . ALA B 1 288 ? 1.682 15.031 -9.938 1 94.81 288 ALA B C 1
ATOM 4976 O O . ALA B 1 288 ? 2.062 13.859 -9.93 1 94.81 288 ALA B O 1
ATOM 4977 N N . PRO B 1 289 ? 2.346 15.938 -10.562 1 91.69 289 PRO B N 1
ATOM 4978 C CA . PRO B 1 289 ? 3.629 15.609 -11.188 1 91.69 289 PRO B CA 1
ATOM 4979 C C . PRO B 1 289 ? 4.652 15.078 -10.188 1 91.69 289 PRO B C 1
ATOM 4981 O O . PRO B 1 289 ? 4.715 15.555 -9.047 1 91.69 289 PRO B O 1
ATOM 4984 N N . GLU B 1 290 ? 5.391 14.117 -10.633 1 90.88 290 GLU B N 1
ATOM 4985 C CA . GLU B 1 290 ? 6.52 13.625 -9.852 1 90.88 290 GLU B CA 1
ATOM 4986 C C . GLU B 1 290 ? 7.594 14.703 -9.703 1 90.88 290 GLU B C 1
ATOM 4988 O O . GLU B 1 290 ? 7.863 15.453 -10.648 1 90.88 290 GLU B O 1
ATOM 4993 N N . ARG B 1 291 ? 8.078 14.844 -8.539 1 95.62 291 ARG B N 1
ATOM 4994 C CA . ARG B 1 291 ? 9.117 15.812 -8.211 1 95.62 291 ARG B CA 1
ATOM 4995 C C . ARG B 1 291 ? 10.211 15.18 -7.359 1 95.62 291 ARG B C 1
ATOM 4997 O O . ARG B 1 291 ? 10.008 14.125 -6.758 1 95.62 291 ARG B O 1
ATOM 5004 N N . ASP B 1 292 ? 11.328 15.844 -7.371 1 96.75 292 ASP B N 1
ATOM 5005 C CA . ASP B 1 292 ? 12.461 15.289 -6.641 1 96.75 292 ASP B CA 1
ATOM 5006 C C . ASP B 1 292 ? 12.477 15.781 -5.195 1 96.75 292 ASP B C 1
ATOM 5008 O O . ASP B 1 292 ? 12.039 16.891 -4.91 1 96.75 292 ASP B O 1
ATOM 5012 N N . VAL B 1 293 ? 13.078 14.953 -4.309 1 98.44 293 VAL B N 1
ATOM 5013 C CA . VAL B 1 293 ? 13.227 15.266 -2.891 1 98.44 293 VAL B CA 1
ATOM 5014 C C . VAL B 1 293 ? 13.914 16.625 -2.729 1 98.44 293 VAL B C 1
ATOM 5016 O O . VAL B 1 293 ? 13.477 17.453 -1.934 1 98.44 293 VAL B O 1
ATOM 5019 N N . LYS B 1 294 ? 14.906 16.922 -3.518 1 98.19 294 LYS B N 1
ATOM 5020 C CA . LYS B 1 294 ? 15.727 18.125 -3.365 1 98.19 294 LYS B CA 1
ATOM 5021 C C . LYS B 1 294 ? 14.883 19.391 -3.537 1 98.19 294 LYS B C 1
ATOM 5023 O O . LYS B 1 294 ? 15.227 20.438 -2.996 1 98.19 294 LYS B O 1
ATOM 5028 N N . GLU B 1 295 ? 13.797 19.297 -4.215 1 98 295 GLU B N 1
ATOM 5029 C CA . GLU B 1 295 ? 12.961 20.469 -4.484 1 98 295 GLU B CA 1
ATOM 5030 C C . GLU B 1 295 ? 12.148 20.859 -3.252 1 98 295 GLU B C 1
ATOM 5032 O O . GLU B 1 295 ? 11.57 21.938 -3.205 1 98 295 GLU B O 1
ATOM 5037 N N . PHE B 1 296 ? 12.203 20.047 -2.201 1 98.38 296 PHE B N 1
ATOM 5038 C CA . PHE B 1 296 ? 11.32 20.281 -1.065 1 98.38 296 PHE B CA 1
ATOM 5039 C C . PHE B 1 296 ? 12.117 20.375 0.229 1 98.38 296 PHE B C 1
ATOM 5041 O O . PHE B 1 296 ? 11.547 20.297 1.32 1 98.38 296 PHE B O 1
ATOM 5048 N N . MET B 1 297 ? 13.391 20.562 0.11 1 98.06 297 MET B N 1
ATOM 5049 C CA . MET B 1 297 ? 14.234 20.625 1.296 1 98.06 297 MET B CA 1
ATOM 5050 C C . MET B 1 297 ? 14.156 22 1.948 1 98.06 297 MET B C 1
ATOM 5052 O O . MET B 1 297 ? 14.305 22.125 3.166 1 98.06 297 MET B O 1
ATOM 5056 N N . ASP B 1 298 ? 13.898 22.984 1.113 1 96.31 298 ASP B N 1
ATOM 5057 C CA . ASP B 1 298 ? 13.898 24.375 1.562 1 96.31 298 ASP B CA 1
ATOM 5058 C C . ASP B 1 298 ? 12.562 25.047 1.256 1 96.31 298 ASP B C 1
ATOM 5060 O O . ASP B 1 298 ? 12.18 25.172 0.091 1 96.31 298 ASP B O 1
ATOM 5064 N N . THR B 1 299 ? 11.914 25.531 2.301 1 96.69 299 THR B N 1
ATOM 5065 C CA . THR B 1 299 ? 10.586 26.109 2.139 1 96.69 299 THR B CA 1
ATOM 5066 C C . THR B 1 299 ? 10.656 27.438 1.398 1 96.69 299 THR B C 1
ATOM 5068 O O . THR B 1 299 ? 9.625 28.016 1.037 1 96.69 299 THR B O 1
ATOM 5071 N N . THR B 1 300 ? 11.836 27.969 1.083 1 95.38 300 THR B N 1
ATOM 5072 C CA . THR B 1 300 ? 11.992 29.281 0.446 1 95.38 300 THR B CA 1
ATOM 5073 C C . THR B 1 300 ? 12.75 29.141 -0.875 1 95.38 300 THR B C 1
ATOM 5075 O O . THR B 1 300 ? 13.297 30.125 -1.384 1 95.38 300 THR B O 1
ATOM 5078 N N . ALA B 1 301 ? 12.781 27.969 -1.393 1 94.31 301 ALA B N 1
ATOM 5079 C CA . ALA B 1 301 ? 13.492 27.719 -2.641 1 94.31 301 ALA B CA 1
ATOM 5080 C C . ALA B 1 301 ? 12.672 26.844 -3.576 1 94.31 301 ALA B C 1
ATOM 5082 O O . ALA B 1 301 ? 11.633 26.297 -3.178 1 94.31 301 ALA B O 1
ATOM 5083 N N . ASN B 1 302 ? 13.078 26.734 -4.824 1 93.94 302 ASN B N 1
ATOM 5084 C CA . ASN B 1 302 ? 12.539 25.844 -5.836 1 93.94 302 ASN B CA 1
ATOM 5085 C C . ASN B 1 302 ? 11.031 26.031 -6.012 1 93.94 302 ASN B C 1
ATOM 5087 O O . ASN B 1 302 ? 10.289 25.047 -6.117 1 93.94 302 ASN B O 1
ATOM 5091 N N . GLY B 1 303 ? 10.625 27.281 -5.895 1 91.94 303 GLY B N 1
ATOM 5092 C CA . GLY B 1 303 ? 9.227 27.609 -6.133 1 91.94 303 GLY B CA 1
ATOM 5093 C C . GLY B 1 303 ? 8.391 27.625 -4.863 1 91.94 303 GLY B C 1
ATOM 5094 O O . GLY B 1 303 ? 7.223 28 -4.891 1 91.94 303 GLY B O 1
ATOM 5095 N N . LEU B 1 304 ? 9.039 27.156 -3.877 1 96.19 304 LEU B N 1
ATOM 5096 C CA . LEU B 1 304 ? 8.383 27.297 -2.58 1 96.19 304 LEU B CA 1
ATOM 5097 C C . LEU B 1 304 ? 8.719 28.656 -1.953 1 96.19 304 LEU B C 1
ATOM 5099 O O . LEU B 1 304 ? 9.82 29.172 -2.131 1 96.19 304 LEU B O 1
ATOM 5103 N N . CYS B 1 305 ? 7.754 29.25 -1.334 1 96.19 305 CYS B N 1
ATOM 5104 C CA . CYS B 1 305 ? 7.98 30.531 -0.695 1 96.19 305 CYS B CA 1
ATOM 5105 C C . CYS B 1 305 ? 7.023 30.75 0.47 1 96.19 305 CYS B C 1
ATOM 5107 O O . CYS B 1 305 ? 6.082 31.531 0.373 1 96.19 305 CYS B O 1
ATOM 5109 N N . TYR B 1 306 ? 7.332 30.047 1.545 1 96.69 306 TYR B N 1
ATOM 5110 C CA . TYR B 1 306 ? 6.531 30.203 2.754 1 96.69 306 TYR B CA 1
ATOM 5111 C C . TYR B 1 306 ? 7.383 30 4 1 96.69 306 TYR B C 1
ATOM 5113 O O . TYR B 1 306 ? 8.477 29.422 3.93 1 96.69 306 TYR B O 1
ATOM 5121 N N . THR B 1 307 ? 6.898 30.5 5.129 1 95.12 307 THR B N 1
ATOM 5122 C CA . THR B 1 307 ? 7.453 30.328 6.465 1 95.12 307 THR B CA 1
ATOM 5123 C C . THR B 1 307 ? 6.344 30.078 7.484 1 95.12 307 THR B C 1
ATOM 5125 O O . THR B 1 307 ? 5.172 29.984 7.117 1 95.12 307 THR B O 1
ATOM 5128 N N . TYR B 1 308 ? 6.707 29.797 8.641 1 95.81 308 TYR B N 1
ATOM 5129 C CA . TYR B 1 308 ? 5.758 29.625 9.734 1 95.81 308 TYR B CA 1
ATOM 5130 C C . TYR B 1 308 ? 5.891 30.75 10.75 1 95.81 308 TYR B C 1
ATOM 5132 O O . TYR B 1 308 ? 6.988 31.281 10.961 1 95.81 308 TYR B O 1
ATOM 5140 N N . ASP B 1 309 ? 4.789 31.25 11.234 1 89.81 309 ASP B N 1
ATOM 5141 C CA . ASP B 1 309 ? 4.855 32.25 12.281 1 89.81 309 ASP B CA 1
ATOM 5142 C C . ASP B 1 309 ? 5.484 31.688 13.555 1 89.81 309 ASP B C 1
ATOM 5144 O O . ASP B 1 309 ? 5.699 30.484 13.664 1 89.81 309 ASP B O 1
ATOM 5148 N N . ASP B 1 310 ? 6.105 32.562 14.32 1 69.44 310 ASP B N 1
ATOM 5149 C CA . ASP B 1 310 ? 6.758 32.188 15.57 1 69.44 310 ASP B CA 1
ATOM 5150 C C . ASP B 1 310 ? 5.738 32.031 16.703 1 69.44 310 ASP B C 1
ATOM 5152 O O . ASP B 1 310 ? 6.074 32.156 17.875 1 69.44 310 ASP B O 1
ATOM 5156 N N . ALA B 1 311 ? 4.605 31.922 16.359 1 49 311 ALA B N 1
ATOM 5157 C CA . ALA B 1 311 ? 3.641 32.031 17.453 1 49 311 ALA B CA 1
ATOM 5158 C C . ALA B 1 311 ? 4.078 31.172 18.641 1 49 311 ALA B C 1
ATOM 5160 O O . ALA B 1 311 ? 3.611 31.391 19.766 1 49 311 ALA B O 1
ATOM 5161 N N . ALA B 1 312 ? 4.547 29.906 18.406 1 45.09 312 ALA B N 1
ATOM 5162 C CA . ALA B 1 312 ? 4.895 29.25 19.672 1 45.09 312 ALA B CA 1
ATOM 5163 C C . ALA B 1 312 ? 6.27 29.688 20.156 1 45.09 312 ALA B C 1
ATOM 5165 O O . ALA B 1 312 ? 7.258 29.594 19.438 1 45.09 312 ALA B O 1
ATOM 5166 N N . ASP B 1 313 ? 6.41 30.625 21.016 1 41.19 313 ASP B N 1
ATOM 5167 C CA . ASP B 1 313 ? 7.5 31.328 21.672 1 41.19 313 ASP B CA 1
ATOM 5168 C C . ASP B 1 313 ? 8.758 30.469 21.75 1 41.19 313 ASP B C 1
ATOM 5170 O O . ASP B 1 313 ? 9.875 30.984 21.781 1 41.19 313 ASP B O 1
ATOM 5174 N N . GLY B 1 314 ? 8.766 29.312 22.234 1 39.31 314 GLY B N 1
ATOM 5175 C CA . GLY B 1 314 ? 10.008 28.734 22.719 1 39.31 314 GLY B CA 1
ATOM 5176 C C . GLY B 1 314 ? 10.945 28.328 21.594 1 39.31 314 GLY B C 1
ATOM 5177 O O . GLY B 1 314 ? 12.102 27.984 21.844 1 39.31 314 GLY B O 1
ATOM 5178 N N . TRP B 1 315 ? 10.531 27.719 20.547 1 40.53 315 TRP B N 1
ATOM 5179 C CA . TRP B 1 315 ? 11.547 27.266 19.594 1 40.53 315 TRP B CA 1
ATOM 5180 C C . TRP B 1 315 ? 11.742 28.266 18.469 1 40.53 315 TRP B C 1
ATOM 5182 O O . TRP B 1 315 ? 10.984 28.281 17.5 1 40.53 315 TRP B O 1
ATOM 5192 N N . LYS B 1 316 ? 12.047 29.516 18.766 1 37.09 316 LYS B N 1
ATOM 5193 C CA . LYS B 1 316 ? 12.344 30.547 17.781 1 37.09 316 LYS B CA 1
ATOM 5194 C C . LYS B 1 316 ? 13.43 30.094 16.812 1 37.09 316 LYS B C 1
ATOM 5196 O O . LYS B 1 316 ? 14.32 29.328 17.188 1 37.09 316 LYS B O 1
ATOM 5201 N N . TYR B 1 317 ? 13.172 30.234 15.492 1 36.06 317 TYR B N 1
ATOM 5202 C CA . TYR B 1 317 ? 14.234 30.297 14.492 1 36.06 317 TYR B CA 1
ATOM 5203 C C . TYR B 1 317 ? 15.359 31.219 14.953 1 36.06 317 TYR B C 1
ATOM 5205 O O . TYR B 1 317 ? 15.109 32.375 15.305 1 36.06 317 TYR B O 1
ATOM 5213 N N . ASP B 1 318 ? 16.25 30.844 15.727 1 26.94 318 ASP B N 1
ATOM 5214 C CA . ASP B 1 318 ? 17.344 31.797 15.945 1 26.94 318 ASP B CA 1
ATOM 5215 C C . ASP B 1 318 ? 17.828 32.375 14.625 1 26.94 318 ASP B C 1
ATOM 5217 O O . ASP B 1 318 ? 18.312 31.656 13.758 1 26.94 318 ASP B O 1
ATOM 5221 N N . ASP B 1 319 ? 17.109 33.375 14.133 1 27.27 319 ASP B N 1
ATOM 5222 C CA . ASP B 1 319 ? 17.812 34.219 13.148 1 27.27 319 ASP B CA 1
ATOM 5223 C C . ASP B 1 319 ? 19.234 34.531 13.602 1 27.27 319 ASP B C 1
ATOM 5225 O O . ASP B 1 319 ? 19.422 35.281 14.562 1 27.27 319 ASP B O 1
ATOM 5229 N N . ASN B 1 320 ? 20.078 33.656 13.945 1 21.44 320 ASN B N 1
ATOM 5230 C CA . ASN B 1 320 ? 21.406 34.25 14.023 1 21.44 320 ASN B CA 1
ATOM 5231 C C . ASN B 1 320 ? 21.828 34.844 12.688 1 21.44 320 ASN B C 1
ATOM 5233 O O . ASN B 1 320 ? 21.531 34.281 11.625 1 21.44 320 ASN B O 1
#

Radius of gyration: 29.05 Å; Cα contacts (8 Å, |Δi|>4): 1126; chains: 2; bounding box: 69×81×106 Å

Sequence (640 aa):
MLAFWIALLAFLPATISAPVTGNTKSAECTNPVVRREWRTLSQGQRNKFHKAVKCLQDKPSTLGVEESQNLFDDFSYVHFTINRTIHHVASFFPWHRYFIILREQALSECGYSDPMPYWDWTLDSTIEDFKNSEMFDNEKGFGGNGTGKTDWVDGSCVEDGPYAGLQVNYPEPHCLTRRFNFTGNVVGNWTKSVLDEIMQYPDYIDFWNNTERVPHDNLHRTIGGDMRRQYSPNEPLFFLHHAQVDRLWTIWQGRNETRLQDYGGNKIQNMTTNTAGLEDTLFTLNYAPERDVKEFMDTTANGLCYTYDDAADGWKYDDNMLAFWIALLAFLPATISAPVTGNTKSAECTNPVVRREWRTLSQGQRNKFHKAVKCLQDKPSTLGVEESQNLFDDFSYVHFTINRTIHHVASFFPWHRYFIILREQALSECGYSDPMPYWDWTLDSTIEDFKNSEMFDNEKGFGGNGTGKTDWVDGSCVEDGPYAGLQVNYPEPHCLTRRFNFTGNVVGNWTKSVLDEIMQYPDYIDFWNNTERVPHDNLHRTIGGDMRRQYSPNEPLFFLHHAQVDRLWTIWQGRNETRLQDYGGNKIQNMTTNTAGLEDTLFTLNYAPERDVKEFMDTTANGLCYTYDDAADGWKYDDN

Organism: NCBI:txid1423351